Protein AF-A9UYQ8-F1 (afdb_monomer_lite)

Secondary structure (DSSP, 8-state):
-HHHHHHHHHHHHHHHHHHHHHHHHHHHHHHHHHHHHHHS-HHHHHHHHHHHHHHHHHHHHHHHHHHHHHHHHHHHHHH--SHHHHHHHHHHHHHHHHHHHHHHHHHHHHHHHHHHHHHHHHHHHHHHHS-HHHHHHHHHHHHHHHHHHHHHHHHSHHHHHHHH-HHHHHIIIIIHHHHHHHHHHS------TTGGG-TT-TTS-GGGGG--S--HHHHHHHHHHHHHHHHHHHHHHHHHHHH-SHHHHHHGGGSTTHHHHHHHHHHHHH-TTTTHHHHHHHHHHHHHHHHHHHHHHHHHHHHHHHHHHHHHHHHHHHHHS-HHHHHHHHHHHHTHHHHHHHHHHHTS-HHHHHHHHHIIIIIHHHHHHHHHHHS--S-S--S--TT------HHHHHHHHHHHHHHHHHHHHHHHHHHHHHHHTTSTTHHHHHHHHHHHHH-TTTTHHHHHHHHHHH-HHHHHHHTTS-HHHHHHHHHHHH----S--------------------------------------------PPP--PPPPPPP-------PPPP-----

InterPro domains:
  IPR004345 TB2/DP1/HVA22 [PF03134] (402-456)
  IPR004345 TB2/DP1/HVA22 [PTHR12300] (354-458)

Structure (mmCIF, N/CA/C/O backbone):
data_AF-A9UYQ8-F1
#
_entry.id   AF-A9UYQ8-F1
#
loop_
_atom_site.group_PDB
_atom_site.id
_atom_site.type_symbol
_atom_site.label_atom_id
_atom_site.label_alt_id
_atom_site.label_comp_id
_atom_site.label_asym_id
_atom_site.label_entity_id
_atom_site.label_seq_id
_atom_site.pdbx_PDB_ins_code
_atom_site.Cartn_x
_atom_site.Cartn_y
_atom_site.Cartn_z
_atom_site.occupancy
_atom_site.B_iso_or_equiv
_atom_site.auth_seq_id
_atom_site.auth_comp_id
_atom_site.auth_asym_id
_atom_site.auth_atom_id
_atom_site.pdbx_PDB_model_num
ATOM 1 N N . MET A 1 1 ? 31.027 -16.115 -27.162 1.00 44.25 1 MET A N 1
ATOM 2 C CA . MET A 1 1 ? 32.261 -15.295 -27.186 1.00 44.25 1 MET A CA 1
ATOM 3 C C . MET A 1 1 ? 31.998 -13.870 -27.656 1.00 44.25 1 MET A C 1
ATOM 5 O O . MET A 1 1 ? 32.301 -12.955 -26.910 1.00 44.25 1 MET A O 1
ATOM 9 N N . GLU A 1 2 ? 31.367 -13.642 -28.809 1.00 55.34 2 GLU A N 1
ATOM 10 C CA . GLU A 1 2 ? 31.093 -12.273 -29.293 1.00 55.34 2 GLU A CA 1
ATOM 11 C C . GLU A 1 2 ? 30.120 -11.478 -28.403 1.00 55.34 2 GLU A C 1
ATOM 13 O O . GLU A 1 2 ? 30.411 -10.345 -28.030 1.00 55.34 2 GLU A O 1
ATOM 18 N N . GLN A 1 3 ? 29.046 -12.113 -27.923 1.00 50.72 3 GLN A N 1
ATOM 19 C CA . GLN A 1 3 ? 28.143 -11.518 -26.922 1.00 50.72 3 GLN A CA 1
ATOM 20 C C . GLN A 1 3 ? 28.840 -11.207 -25.581 1.00 50.72 3 GLN A C 1
ATOM 22 O O . GLN A 1 3 ? 28.468 -10.260 -24.896 1.00 50.72 3 GLN A O 1
ATOM 27 N N . LEU A 1 4 ? 29.880 -11.965 -25.217 1.00 42.38 4 LEU A N 1
ATOM 28 C CA . LEU A 1 4 ? 30.684 -11.725 -24.010 1.00 42.38 4 LEU A CA 1
ATOM 29 C C . LEU A 1 4 ? 31.655 -10.564 -24.198 1.00 42.38 4 LEU A C 1
ATOM 31 O O . LEU A 1 4 ? 31.845 -9.782 -23.275 1.00 42.38 4 LEU A O 1
ATOM 35 N N . ASN A 1 5 ? 32.226 -10.423 -25.393 1.00 57.97 5 ASN A N 1
ATOM 36 C CA . ASN A 1 5 ? 33.085 -9.294 -25.726 1.00 57.97 5 ASN A CA 1
ATOM 37 C C . ASN A 1 5 ? 32.273 -7.988 -25.777 1.00 57.97 5 ASN A C 1
ATOM 39 O O . ASN A 1 5 ? 32.713 -6.962 -25.267 1.00 57.97 5 ASN A O 1
ATOM 43 N N . GLN A 1 6 ? 31.036 -8.046 -26.285 1.00 60.56 6 GLN A N 1
ATOM 44 C CA . GLN A 1 6 ? 30.080 -6.937 -26.192 1.00 60.56 6 GLN A CA 1
ATOM 45 C C . GLN A 1 6 ? 29.749 -6.593 -24.733 1.00 60.56 6 GLN A C 1
ATOM 47 O O . GLN A 1 6 ? 29.745 -5.420 -24.369 1.00 60.56 6 GLN A O 1
ATOM 52 N N . LEU A 1 7 ? 29.550 -7.599 -23.877 1.00 47.47 7 LEU A N 1
ATOM 53 C CA . LEU A 1 7 ? 29.377 -7.409 -22.434 1.00 47.47 7 LEU A CA 1
ATOM 54 C C . LEU A 1 7 ? 30.604 -6.750 -21.789 1.00 47.47 7 LEU A C 1
ATOM 56 O O . LEU A 1 7 ? 30.439 -5.820 -21.006 1.00 47.47 7 LEU A O 1
ATOM 60 N N . TRP A 1 8 ? 31.821 -7.165 -22.149 1.00 49.00 8 TRP A N 1
ATOM 61 C CA . TRP A 1 8 ? 33.073 -6.622 -21.610 1.00 49.00 8 TRP A CA 1
ATOM 62 C C . TRP A 1 8 ? 33.291 -5.151 -22.002 1.00 49.00 8 TRP A C 1
ATOM 64 O O . TRP A 1 8 ? 33.562 -4.316 -21.142 1.00 49.00 8 TRP A O 1
ATOM 74 N N . VAL A 1 9 ? 33.031 -4.795 -23.265 1.00 67.88 9 VAL A N 1
ATOM 75 C CA . VAL A 1 9 ? 33.049 -3.399 -23.747 1.00 67.88 9 VAL A CA 1
ATOM 76 C C . VAL A 1 9 ? 31.995 -2.545 -23.035 1.00 67.88 9 VAL A C 1
ATOM 78 O O . VAL A 1 9 ? 32.286 -1.424 -22.618 1.00 67.88 9 VAL A O 1
ATOM 81 N N . LEU A 1 10 ? 30.792 -3.084 -22.812 1.00 52.12 10 LEU A N 1
ATOM 82 C CA . LEU A 1 10 ? 29.765 -2.422 -22.001 1.00 52.12 10 LEU A CA 1
ATOM 83 C C . LEU A 1 10 ? 30.206 -2.250 -20.534 1.00 52.12 10 LEU A C 1
ATOM 85 O O . LEU A 1 10 ? 29.740 -1.334 -19.857 1.00 52.12 10 LEU A O 1
ATOM 89 N N . THR A 1 11 ? 31.127 -3.089 -20.044 1.00 45.41 11 THR A N 1
ATOM 90 C CA . THR A 1 11 ? 31.639 -3.051 -18.664 1.00 45.41 11 THR A CA 1
ATOM 91 C C . THR A 1 11 ? 32.625 -1.902 -18.456 1.00 45.41 11 THR A C 1
ATOM 93 O O . THR A 1 11 ? 32.492 -1.150 -17.489 1.00 45.41 11 THR A O 1
ATOM 96 N N . ASP A 1 12 ? 33.577 -1.728 -19.373 1.00 54.75 12 ASP A N 1
ATOM 97 C CA . ASP A 1 12 ? 34.536 -0.617 -19.326 1.00 54.75 12 ASP A CA 1
ATOM 98 C C . ASP A 1 12 ? 33.847 0.729 -19.575 1.00 54.75 12 ASP A C 1
ATOM 100 O O . ASP A 1 12 ? 34.149 1.723 -18.907 1.00 54.75 12 ASP A O 1
ATOM 104 N N . GLN A 1 13 ? 32.837 0.745 -20.452 1.00 58.12 13 GLN A N 1
ATOM 105 C CA . GLN A 1 13 ? 31.972 1.910 -20.640 1.00 58.12 13 GLN A CA 1
ATOM 106 C C . GLN A 1 13 ? 31.215 2.254 -19.353 1.00 58.12 13 GLN A C 1
ATOM 108 O O . GLN A 1 13 ? 31.251 3.404 -18.925 1.00 58.12 13 GLN A O 1
ATOM 113 N N . ALA A 1 14 ? 30.622 1.274 -18.661 1.00 44.47 14 ALA A N 1
ATOM 114 C CA . ALA A 1 14 ? 29.947 1.508 -17.384 1.00 44.47 14 ALA A CA 1
ATOM 115 C C . ALA A 1 14 ? 30.891 2.067 -16.297 1.00 44.47 14 ALA A C 1
ATOM 117 O O . ALA A 1 14 ? 30.493 2.941 -15.523 1.00 44.47 14 ALA A O 1
ATOM 118 N N . HIS A 1 15 ? 32.151 1.616 -16.249 1.00 48.19 15 HIS A N 1
ATOM 119 C CA . HIS A 1 15 ? 33.131 2.107 -15.276 1.00 48.19 15 HIS A CA 1
ATOM 120 C C . HIS A 1 15 ? 33.557 3.555 -15.571 1.00 48.19 15 HIS A C 1
ATOM 122 O O . HIS A 1 15 ? 33.534 4.395 -14.667 1.00 48.19 15 HIS A O 1
ATOM 128 N N . ALA A 1 16 ? 33.858 3.877 -16.834 1.00 57.84 16 ALA A N 1
ATOM 129 C CA . ALA A 1 16 ? 34.134 5.246 -17.276 1.00 57.84 16 ALA A CA 1
ATOM 130 C C . ALA A 1 16 ? 32.929 6.179 -17.044 1.00 57.84 16 ALA A C 1
ATOM 132 O O . ALA A 1 16 ? 33.085 7.332 -16.641 1.00 57.84 16 ALA A O 1
ATOM 133 N N . TRP A 1 17 ? 31.711 5.667 -17.213 1.00 52.56 17 TRP A N 1
ATOM 134 C CA . TRP A 1 17 ? 30.478 6.427 -17.018 1.00 52.56 17 TRP A CA 1
ATOM 135 C C . TRP A 1 17 ? 30.121 6.653 -15.555 1.00 52.56 17 TRP A C 1
ATOM 137 O O . TRP A 1 17 ? 29.596 7.710 -15.217 1.00 52.56 17 TRP A O 1
ATOM 147 N N . SER A 1 18 ? 30.453 5.721 -14.661 1.00 46.03 18 SER A N 1
ATOM 148 C CA . SER A 1 18 ? 30.311 5.950 -13.220 1.00 46.03 18 SER A CA 1
ATOM 149 C C . SER A 1 18 ? 31.169 7.134 -12.750 1.00 46.03 18 SER A C 1
ATOM 151 O O . SER A 1 18 ? 30.720 7.936 -11.931 1.00 46.03 18 SER A O 1
ATOM 153 N N . ALA A 1 19 ? 32.363 7.302 -13.333 1.00 55.31 19 ALA A N 1
ATOM 154 C CA . ALA A 1 19 ? 33.217 8.457 -13.087 1.00 55.31 19 ALA A CA 1
ATOM 155 C C . ALA A 1 19 ? 32.603 9.746 -13.663 1.00 55.31 19 ALA A C 1
ATOM 157 O O . ALA A 1 19 ? 32.583 10.767 -12.980 1.00 55.31 19 ALA A O 1
ATOM 158 N N . GLN A 1 20 ? 32.013 9.691 -14.863 1.00 56.09 20 GLN A N 1
ATOM 159 C CA . GLN A 1 20 ? 31.314 10.837 -15.462 1.00 56.09 20 GLN A CA 1
ATOM 160 C C . GLN A 1 20 ? 30.048 11.240 -14.694 1.00 56.09 20 GLN A C 1
ATOM 162 O O . GLN A 1 20 ? 29.789 12.429 -14.546 1.00 56.09 20 GLN A O 1
ATOM 167 N N . MET A 1 21 ? 29.285 10.290 -14.141 1.00 45.81 21 MET A N 1
ATOM 168 C CA . MET A 1 21 ? 28.140 10.602 -13.280 1.00 45.81 21 MET A CA 1
ATOM 169 C C . MET A 1 21 ? 28.569 11.355 -12.025 1.00 45.81 21 MET A C 1
ATOM 171 O O . MET A 1 21 ? 27.870 12.276 -11.620 1.00 45.81 21 MET A O 1
ATOM 175 N N . VAL A 1 22 ? 29.707 11.006 -11.418 1.00 51.50 22 VAL A N 1
ATOM 176 C CA . VAL A 1 22 ? 30.234 11.743 -10.260 1.00 51.50 22 VAL A CA 1
ATOM 177 C C . VAL A 1 22 ? 30.564 13.188 -10.644 1.00 51.50 22 VAL A C 1
ATOM 179 O O . VAL A 1 22 ? 30.208 14.098 -9.901 1.00 51.50 22 VAL A O 1
ATOM 182 N N . VAL A 1 23 ? 31.156 13.406 -11.822 1.00 62.22 23 VAL A N 1
ATOM 183 C CA . VAL A 1 23 ? 31.466 14.751 -12.336 1.00 62.22 23 VAL A CA 1
ATOM 184 C C . VAL A 1 23 ? 30.191 15.540 -12.659 1.00 62.22 23 VAL A C 1
ATOM 186 O O . VAL A 1 23 ? 30.027 16.647 -12.162 1.00 62.22 23 VAL A O 1
ATOM 189 N N . ALA A 1 24 ? 29.231 14.961 -13.385 1.00 52.81 24 ALA A N 1
ATOM 190 C CA . ALA A 1 24 ? 27.973 15.632 -13.732 1.00 52.81 24 ALA A CA 1
ATOM 191 C C . ALA A 1 24 ? 27.099 15.935 -12.499 1.00 52.81 24 ALA A C 1
ATOM 193 O O . ALA A 1 24 ? 26.465 16.986 -12.417 1.00 52.81 24 ALA A O 1
ATOM 194 N N . SER A 1 25 ? 27.098 15.041 -11.504 1.00 49.66 25 SER A N 1
ATOM 195 C CA . SER A 1 25 ? 26.447 15.286 -10.208 1.00 49.66 25 SER A CA 1
ATOM 196 C C . SER A 1 25 ? 27.116 16.442 -9.466 1.00 49.66 25 SER A C 1
ATOM 198 O O . SER A 1 25 ? 26.435 17.226 -8.812 1.00 49.66 25 SER A O 1
ATOM 200 N N . HIS A 1 26 ? 28.442 16.552 -9.574 1.00 60.31 26 HIS A N 1
ATOM 201 C CA . HIS A 1 26 ? 29.217 17.632 -8.977 1.00 60.31 26 HIS A CA 1
ATOM 202 C C . HIS A 1 26 ? 28.981 18.979 -9.682 1.00 60.31 26 HIS A C 1
ATOM 204 O O . HIS A 1 26 ? 28.865 19.999 -9.010 1.00 60.31 26 HIS A O 1
ATOM 210 N N . GLU A 1 27 ? 28.822 18.998 -11.005 1.00 60.41 27 GLU A N 1
ATOM 211 C CA . GLU A 1 27 ? 28.515 20.215 -11.774 1.00 60.41 27 GLU A CA 1
ATOM 212 C C . GLU A 1 27 ? 27.077 20.706 -11.558 1.00 60.41 27 GLU A C 1
ATOM 214 O O . GLU A 1 27 ? 26.856 21.886 -11.280 1.00 60.41 27 GLU A O 1
ATOM 219 N N . ALA A 1 28 ? 26.092 19.803 -11.604 1.00 51.59 28 ALA A N 1
ATOM 220 C CA . ALA A 1 28 ? 24.707 20.135 -11.266 1.00 51.59 28 ALA A CA 1
ATOM 221 C C . ALA A 1 28 ? 24.585 20.634 -9.816 1.00 51.59 28 ALA A C 1
ATOM 223 O O . ALA A 1 28 ? 23.783 21.527 -9.526 1.00 51.59 28 ALA A O 1
ATOM 224 N N . TRP A 1 29 ? 25.423 20.093 -8.925 1.00 61.81 29 TRP A N 1
ATOM 225 C CA . TRP A 1 29 ? 25.589 20.571 -7.559 1.00 61.81 29 TRP A CA 1
ATOM 226 C C . TRP A 1 29 ? 26.146 21.997 -7.502 1.00 61.81 29 TRP A C 1
ATOM 228 O O . TRP A 1 29 ? 25.541 22.826 -6.840 1.00 61.81 29 TRP A O 1
ATOM 238 N N . LEU A 1 30 ? 27.232 22.322 -8.212 1.00 63.09 30 LEU A N 1
ATOM 239 C CA . LEU A 1 30 ? 27.799 23.681 -8.219 1.00 63.09 30 LEU A CA 1
ATOM 240 C C . LEU A 1 30 ? 26.767 24.733 -8.659 1.00 63.09 30 LEU A C 1
ATOM 242 O O . LEU A 1 30 ? 26.707 25.825 -8.097 1.00 63.09 30 LEU A O 1
ATOM 246 N N . TRP A 1 31 ? 25.901 24.378 -9.611 1.00 67.38 31 TRP A N 1
ATOM 247 C CA . TRP A 1 31 ? 24.801 25.240 -10.043 1.00 67.38 31 TRP A CA 1
ATOM 248 C C . TRP A 1 31 ? 23.716 25.416 -8.967 1.00 67.38 31 TRP A C 1
ATOM 250 O O . TRP A 1 31 ? 23.224 26.523 -8.747 1.00 67.38 31 TRP A O 1
ATOM 260 N N . THR A 1 32 ? 23.358 24.343 -8.255 1.00 60.12 32 THR A N 1
ATOM 261 C CA . THR A 1 32 ? 22.389 24.421 -7.148 1.00 60.12 32 THR A CA 1
ATOM 262 C C . THR A 1 32 ? 22.975 25.080 -5.899 1.00 60.12 32 THR A C 1
ATOM 264 O O . THR A 1 32 ? 22.243 25.752 -5.181 1.00 60.12 32 THR A O 1
ATOM 267 N N . GLU A 1 33 ? 24.277 24.942 -5.652 1.00 58.94 33 GLU A N 1
ATOM 268 C CA . GLU A 1 33 ? 25.013 25.572 -4.555 1.00 58.94 33 GLU A CA 1
ATOM 269 C C . GLU A 1 33 ? 25.017 27.098 -4.696 1.00 58.94 33 GLU A C 1
ATOM 271 O O . GLU A 1 33 ? 24.700 27.781 -3.728 1.00 58.94 33 GLU A O 1
ATOM 276 N N . ASP A 1 34 ? 25.255 27.637 -5.895 1.00 69.94 34 ASP A N 1
ATOM 277 C CA . ASP A 1 34 ? 25.189 29.083 -6.163 1.00 69.94 34 ASP A CA 1
ATOM 278 C C . ASP A 1 34 ? 23.768 29.648 -5.954 1.00 69.94 34 ASP A C 1
ATOM 280 O O . ASP A 1 34 ? 23.586 30.707 -5.353 1.00 69.94 34 ASP A O 1
ATOM 284 N N . GLN A 1 35 ? 22.727 28.910 -6.355 1.00 65.50 35 GLN A N 1
ATOM 285 C CA . GLN A 1 35 ? 21.335 29.304 -6.088 1.00 65.50 35 GLN A CA 1
ATOM 286 C C . GLN A 1 35 ? 20.972 29.198 -4.599 1.00 65.50 35 GLN A C 1
ATOM 288 O O . GLN A 1 35 ? 20.269 30.053 -4.060 1.00 65.50 35 GLN A O 1
ATOM 293 N N . MET A 1 36 ? 21.468 28.170 -3.911 1.00 56.38 36 MET A N 1
ATOM 294 C CA . MET A 1 36 ? 21.211 27.959 -2.489 1.00 56.38 36 MET A CA 1
ATOM 295 C C . MET A 1 36 ? 21.955 28.962 -1.606 1.00 56.38 36 MET A C 1
ATOM 297 O O . MET A 1 36 ? 21.345 29.506 -0.692 1.00 56.38 36 MET A O 1
ATOM 301 N N . GLN A 1 37 ? 23.219 29.279 -1.892 1.00 66.50 37 GLN A N 1
ATOM 302 C CA . GLN A 1 37 ? 24.006 30.254 -1.127 1.00 66.50 37 GLN A CA 1
ATOM 303 C C . GLN A 1 37 ? 23.417 31.671 -1.182 1.00 66.50 37 GLN A C 1
ATOM 305 O O . GLN A 1 37 ? 23.571 32.437 -0.233 1.00 66.50 37 GLN A O 1
ATOM 310 N N . ARG A 1 38 ? 22.699 32.022 -2.256 1.00 74.69 38 ARG A N 1
ATOM 311 C CA . ARG A 1 38 ? 22.025 33.326 -2.382 1.00 74.69 38 ARG A CA 1
ATOM 312 C C . ARG A 1 38 ? 20.750 33.446 -1.548 1.00 74.69 38 ARG A C 1
ATOM 314 O O . ARG A 1 38 ? 20.334 34.562 -1.241 1.00 74.69 38 ARG A O 1
ATOM 321 N N . HIS A 1 39 ? 20.110 32.328 -1.210 1.00 68.62 39 HIS A N 1
ATOM 322 C CA . HIS A 1 39 ? 18.753 32.325 -0.651 1.00 68.62 39 HIS A CA 1
ATOM 323 C C . HIS A 1 39 ? 18.613 31.592 0.687 1.00 68.62 39 HIS A C 1
ATOM 325 O O . HIS A 1 39 ? 17.602 31.772 1.368 1.00 68.62 39 HIS A O 1
ATOM 331 N N . LEU A 1 40 ? 19.602 30.792 1.087 1.00 64.06 40 LEU A N 1
ATOM 332 C CA . LEU A 1 40 ? 19.592 30.027 2.330 1.00 64.06 40 LEU A CA 1
ATOM 333 C C . LEU A 1 40 ? 20.678 30.527 3.292 1.00 64.06 40 LEU A C 1
ATOM 335 O O . LEU A 1 40 ? 21.748 30.950 2.855 1.00 64.06 40 LEU A O 1
ATOM 339 N N . PRO A 1 41 ? 20.438 30.449 4.613 1.00 76.31 41 PRO A N 1
ATOM 340 C CA . PRO A 1 41 ? 21.477 30.693 5.604 1.00 76.31 41 PRO A CA 1
ATOM 341 C C . PRO A 1 41 ? 22.697 29.787 5.348 1.00 76.31 41 PRO A C 1
ATOM 343 O O . PRO A 1 41 ? 22.505 28.603 5.050 1.00 76.31 41 PRO A O 1
ATOM 346 N N . PRO A 1 42 ? 23.935 30.289 5.504 1.00 72.69 42 PRO A N 1
ATOM 347 C CA . PRO A 1 42 ? 25.156 29.547 5.170 1.00 72.69 42 PRO A CA 1
ATOM 348 C C . PRO A 1 42 ? 25.278 28.219 5.933 1.00 72.69 42 PRO A C 1
ATOM 350 O O . PRO A 1 42 ? 25.692 27.215 5.359 1.00 72.69 42 PRO A O 1
ATOM 353 N N . GLU A 1 43 ? 24.816 28.176 7.187 1.00 71.44 43 GLU A N 1
ATOM 354 C CA . GLU A 1 43 ? 24.764 26.949 7.995 1.00 71.44 43 GLU A CA 1
ATOM 355 C C . GLU A 1 43 ? 23.880 25.863 7.356 1.00 71.44 43 GLU A C 1
ATOM 357 O O . GLU A 1 43 ? 24.219 24.684 7.378 1.00 71.44 43 GLU A O 1
ATOM 362 N N . PHE A 1 44 ? 22.762 26.247 6.731 1.00 60.44 44 PHE A N 1
ATOM 363 C CA . PHE A 1 44 ? 21.846 25.305 6.085 1.00 60.44 44 PHE A CA 1
ATOM 364 C C . PHE A 1 44 ? 22.366 24.845 4.719 1.00 60.44 44 PHE A C 1
ATOM 366 O O . PHE A 1 44 ? 22.183 23.686 4.349 1.00 60.44 44 PHE A O 1
ATOM 373 N N . ALA A 1 45 ? 23.050 25.723 3.980 1.00 68.31 45 ALA A N 1
ATOM 374 C CA . ALA A 1 45 ? 23.674 25.369 2.708 1.00 68.31 45 ALA A CA 1
ATOM 375 C C . ALA A 1 45 ? 24.747 24.276 2.887 1.00 68.31 45 ALA A C 1
ATOM 377 O O . ALA A 1 45 ? 24.758 23.305 2.128 1.00 68.31 45 ALA A O 1
ATOM 378 N N . GLU A 1 46 ? 25.588 24.370 3.925 1.00 70.44 46 GLU A N 1
ATOM 379 C CA . GLU A 1 46 ? 26.561 23.314 4.248 1.00 70.44 46 GLU A CA 1
ATOM 380 C C . GLU A 1 46 ? 25.896 21.997 4.674 1.00 70.44 46 GLU A C 1
ATOM 382 O O . GLU A 1 46 ? 26.364 20.910 4.324 1.00 70.44 46 GLU A O 1
ATOM 387 N N . GLU A 1 47 ? 24.777 22.058 5.395 1.00 60.03 47 GLU A N 1
ATOM 388 C CA . GLU A 1 47 ? 24.055 20.854 5.809 1.00 60.03 47 GLU A CA 1
ATOM 389 C C . GLU A 1 47 ? 23.373 20.145 4.635 1.00 60.03 47 GLU A C 1
ATOM 391 O O . GLU A 1 47 ? 23.460 18.917 4.517 1.00 60.03 47 GLU A O 1
ATOM 396 N N . VAL A 1 48 ? 22.741 20.904 3.737 1.00 58.22 48 VAL A N 1
ATOM 397 C CA . VAL A 1 48 ? 22.161 20.377 2.495 1.00 58.22 48 VAL A CA 1
ATOM 398 C C . VAL A 1 48 ? 23.257 19.786 1.607 1.00 58.22 48 VAL A C 1
ATOM 400 O O . VAL A 1 48 ? 23.081 18.693 1.066 1.00 58.22 48 VAL A O 1
ATOM 403 N N . ARG A 1 49 ? 24.428 20.431 1.543 1.00 67.31 49 ARG A N 1
ATOM 404 C CA . ARG A 1 49 ? 25.620 19.909 0.861 1.00 67.31 49 ARG A CA 1
ATOM 405 C C . ARG A 1 49 ? 26.062 18.562 1.422 1.00 67.31 49 ARG A C 1
ATOM 407 O O . ARG A 1 49 ? 26.233 17.607 0.665 1.00 67.31 49 ARG A O 1
ATOM 414 N N . ALA A 1 50 ? 26.207 18.449 2.741 1.00 64.31 50 ALA A N 1
ATOM 415 C CA . ALA A 1 50 ? 26.603 17.198 3.387 1.00 64.31 50 ALA A CA 1
ATOM 416 C C . ALA A 1 50 ? 25.576 16.072 3.152 1.00 64.31 50 ALA A C 1
ATOM 418 O O . ALA A 1 50 ? 25.949 14.917 2.934 1.00 64.31 50 ALA A O 1
ATOM 419 N N . ALA A 1 51 ? 24.284 16.405 3.161 1.00 52.16 51 ALA A N 1
ATOM 420 C CA . ALA A 1 51 ? 23.200 15.463 2.905 1.00 52.16 51 ALA A CA 1
ATOM 421 C C . ALA A 1 51 ? 23.188 14.956 1.456 1.00 52.16 51 ALA A C 1
ATOM 423 O O . ALA A 1 51 ? 23.049 13.753 1.218 1.00 52.16 51 ALA A O 1
ATOM 424 N N . LEU A 1 52 ? 23.360 15.855 0.488 1.00 56.72 52 LEU A N 1
ATOM 425 C CA . LEU A 1 52 ? 23.359 15.519 -0.933 1.00 56.72 52 LEU A CA 1
ATOM 426 C C . LEU A 1 52 ? 24.599 14.726 -1.332 1.00 56.72 52 LEU A C 1
ATOM 428 O O . LEU A 1 52 ? 24.456 13.714 -2.013 1.00 56.72 52 LEU A O 1
ATOM 432 N N . LEU A 1 53 ? 25.782 15.094 -0.831 1.00 64.75 53 LEU A N 1
ATOM 433 C CA . LEU A 1 53 ? 27.004 14.306 -1.022 1.00 64.75 53 LEU A CA 1
ATOM 434 C C . LEU A 1 53 ? 26.852 12.895 -0.442 1.00 64.75 53 LEU A C 1
ATOM 436 O O . LEU A 1 53 ? 27.159 11.915 -1.115 1.00 64.75 53 LEU A O 1
ATOM 440 N N . SER A 1 54 ? 26.283 12.773 0.762 1.00 55.41 54 SER A N 1
ATOM 441 C CA . SER A 1 54 ? 26.010 11.468 1.374 1.00 55.41 54 SER A CA 1
ATOM 442 C C . SER A 1 54 ? 24.998 10.643 0.568 1.00 55.41 54 SER A C 1
ATOM 444 O O . SER A 1 54 ? 25.166 9.432 0.418 1.00 55.41 54 SER A O 1
ATOM 446 N N . THR A 1 55 ? 23.968 11.284 0.012 1.00 50.12 55 THR A N 1
ATOM 447 C CA . THR A 1 55 ? 22.953 10.622 -0.821 1.00 50.12 55 THR A CA 1
ATOM 448 C C . THR A 1 55 ? 23.546 10.166 -2.156 1.00 50.12 55 THR A C 1
ATOM 450 O O . THR A 1 55 ? 23.314 9.030 -2.569 1.00 50.12 55 THR A O 1
ATOM 453 N N . ALA A 1 56 ? 24.365 11.004 -2.794 1.00 57.19 56 ALA A N 1
ATOM 454 C CA . ALA A 1 56 ? 25.082 10.677 -4.022 1.00 57.19 56 ALA A CA 1
ATOM 455 C C . ALA A 1 56 ? 26.065 9.514 -3.811 1.00 57.19 56 ALA A C 1
ATOM 457 O O . ALA A 1 56 ? 26.089 8.577 -4.608 1.00 57.19 56 ALA A O 1
ATOM 458 N N . GLU A 1 57 ? 26.814 9.505 -2.704 1.00 59.69 57 GLU A N 1
ATOM 459 C CA . GLU A 1 57 ? 27.662 8.369 -2.325 1.00 59.69 57 GLU A CA 1
ATOM 460 C C . GLU A 1 57 ? 26.848 7.090 -2.097 1.00 59.69 57 GLU A C 1
ATOM 462 O O . GLU A 1 57 ? 27.255 6.014 -2.536 1.00 59.69 57 GLU A O 1
ATOM 467 N N . CYS A 1 58 ? 25.678 7.186 -1.460 1.00 49.34 58 CYS A N 1
ATOM 468 C CA . CYS A 1 58 ? 24.800 6.036 -1.246 1.00 49.34 58 CYS A CA 1
ATOM 469 C C . CYS A 1 58 ? 24.237 5.478 -2.560 1.00 49.34 58 CYS A C 1
ATOM 471 O O . CYS A 1 58 ? 24.219 4.260 -2.738 1.00 49.34 58 CYS A O 1
ATOM 473 N N . LEU A 1 59 ? 23.820 6.341 -3.490 1.00 52.00 59 LEU A N 1
ATOM 474 C CA . LEU A 1 59 ? 23.382 5.937 -4.830 1.00 52.00 59 LEU A CA 1
ATOM 475 C C . LEU A 1 59 ? 24.527 5.299 -5.622 1.00 52.00 59 LEU A C 1
ATOM 477 O O . LEU A 1 59 ? 24.333 4.257 -6.248 1.00 52.00 59 LEU A O 1
ATOM 481 N N . ARG A 1 60 ? 25.741 5.858 -5.527 1.00 60.91 60 ARG A N 1
ATOM 482 C CA . ARG A 1 60 ? 26.948 5.275 -6.127 1.00 60.91 60 ARG A CA 1
ATOM 483 C C . ARG A 1 60 ? 27.214 3.872 -5.583 1.00 60.91 60 ARG A C 1
ATOM 485 O O . ARG A 1 60 ? 27.487 2.958 -6.352 1.00 60.91 60 ARG A O 1
ATOM 492 N N . LEU A 1 61 ? 27.104 3.683 -4.268 1.00 54.28 61 LEU A N 1
ATOM 493 C CA . LEU A 1 61 ? 27.274 2.377 -3.629 1.00 54.28 61 LEU A CA 1
ATOM 494 C C . LEU A 1 61 ? 26.184 1.380 -4.048 1.00 54.28 61 LEU A C 1
ATOM 496 O O . LEU A 1 61 ? 26.508 0.224 -4.306 1.00 54.28 61 LEU A O 1
ATOM 500 N N . TRP A 1 62 ? 24.926 1.810 -4.180 1.00 52.62 62 TRP A N 1
ATOM 501 C CA . TRP A 1 62 ? 23.842 0.970 -4.706 1.00 52.62 62 TRP A CA 1
ATOM 502 C C . TRP A 1 62 ? 24.105 0.511 -6.139 1.00 52.62 62 TRP A C 1
ATOM 504 O O . TRP A 1 62 ? 23.963 -0.676 -6.431 1.00 52.62 62 TRP A O 1
ATOM 514 N N . ALA A 1 63 ? 24.542 1.424 -7.008 1.00 54.47 63 ALA A N 1
ATOM 515 C CA . ALA A 1 63 ? 24.903 1.100 -8.382 1.00 54.47 63 ALA A CA 1
ATOM 516 C C . ALA A 1 63 ? 26.071 0.100 -8.436 1.00 54.47 63 ALA A C 1
ATOM 518 O O . ALA A 1 63 ? 26.001 -0.883 -9.168 1.00 54.47 63 ALA A O 1
ATOM 519 N N . ILE A 1 64 ? 27.104 0.289 -7.605 1.00 59.91 64 ILE A N 1
ATOM 520 C CA . ILE A 1 64 ? 28.251 -0.630 -7.511 1.00 59.91 64 ILE A CA 1
ATOM 521 C C . ILE A 1 64 ? 27.816 -2.018 -7.020 1.00 59.91 64 ILE A C 1
ATOM 523 O O . ILE A 1 64 ? 28.239 -3.025 -7.587 1.00 59.91 64 ILE A O 1
ATOM 527 N N . VAL A 1 65 ? 26.968 -2.094 -5.989 1.00 53.56 65 VAL A N 1
ATOM 528 C CA . VAL A 1 65 ? 26.486 -3.371 -5.435 1.00 53.56 65 VAL A CA 1
ATOM 529 C C . VAL A 1 65 ? 25.587 -4.096 -6.435 1.00 53.56 65 VAL A C 1
ATOM 531 O O . VAL A 1 65 ? 25.832 -5.265 -6.719 1.00 53.56 65 VAL A O 1
ATOM 534 N N . GLY A 1 66 ? 24.598 -3.417 -7.023 1.00 53.00 66 GLY A N 1
ATOM 535 C CA . GLY A 1 66 ? 23.722 -4.011 -8.038 1.00 53.00 66 GLY A CA 1
ATOM 536 C C . GLY A 1 66 ? 24.490 -4.471 -9.283 1.00 53.00 66 GLY A C 1
ATOM 537 O O . GLY A 1 66 ? 24.237 -5.551 -9.819 1.00 53.00 66 GLY A O 1
ATOM 538 N N . TRP A 1 67 ? 25.505 -3.714 -9.701 1.00 56.53 67 TRP A N 1
ATOM 539 C CA . TRP A 1 67 ? 26.381 -4.096 -10.808 1.00 56.53 67 TRP A CA 1
ATOM 540 C C . TRP A 1 67 ? 27.251 -5.316 -10.479 1.00 56.53 67 TRP A C 1
ATOM 542 O O . TRP A 1 67 ? 27.311 -6.268 -11.258 1.00 56.53 67 TRP A O 1
ATOM 552 N N . SER A 1 68 ? 27.865 -5.328 -9.292 1.00 54.12 68 SER A N 1
ATOM 553 C CA . SER A 1 68 ? 28.606 -6.473 -8.750 1.00 54.12 68 SER A CA 1
ATOM 554 C C . SER A 1 68 ? 27.746 -7.741 -8.728 1.00 54.12 68 SER A C 1
ATOM 556 O O . SER A 1 68 ? 28.193 -8.795 -9.180 1.00 54.12 68 SER A O 1
ATOM 558 N N . MET A 1 69 ? 26.483 -7.633 -8.304 1.00 52.81 69 MET A N 1
ATOM 559 C CA . MET A 1 69 ? 25.526 -8.744 -8.320 1.00 52.81 69 MET A CA 1
ATOM 560 C C . MET A 1 69 ? 25.313 -9.297 -9.721 1.00 52.81 69 MET A C 1
ATOM 562 O O . MET A 1 69 ? 25.459 -10.497 -9.942 1.00 52.81 69 MET A O 1
ATOM 566 N N . THR A 1 70 ? 25.014 -8.414 -10.669 1.00 56.09 70 THR A N 1
ATOM 567 C CA . THR A 1 70 ? 24.739 -8.795 -12.058 1.00 56.09 70 THR A CA 1
ATOM 568 C C . THR A 1 70 ? 25.956 -9.480 -12.687 1.00 56.09 70 THR A C 1
ATOM 570 O O . THR A 1 70 ? 25.822 -10.526 -13.320 1.00 56.09 70 THR A O 1
ATOM 573 N N . ARG A 1 71 ? 27.161 -8.951 -12.433 1.00 58.00 71 ARG A N 1
ATOM 574 C CA . ARG A 1 71 ? 28.429 -9.514 -12.920 1.00 58.00 71 ARG A CA 1
ATOM 575 C C . ARG A 1 71 ? 28.745 -10.876 -12.302 1.00 58.00 71 ARG A C 1
ATOM 577 O O . ARG A 1 71 ? 29.173 -11.775 -13.019 1.00 58.00 71 ARG A O 1
ATOM 584 N N . THR A 1 72 ? 28.528 -11.038 -10.998 1.00 56.84 72 THR A N 1
ATOM 585 C CA . THR A 1 72 ? 28.830 -12.288 -10.280 1.00 56.84 72 THR A CA 1
ATOM 586 C C . THR A 1 72 ? 27.869 -13.399 -10.705 1.00 56.84 72 THR A C 1
ATOM 588 O O . THR A 1 72 ? 28.307 -14.504 -11.005 1.00 56.84 72 THR A O 1
ATOM 591 N N . VAL A 1 73 ? 26.572 -13.094 -10.844 1.00 53.97 73 VAL A N 1
ATOM 592 C CA . VAL A 1 73 ? 25.567 -14.043 -11.355 1.00 53.97 73 VAL A CA 1
ATOM 593 C C . VAL A 1 73 ? 25.866 -14.446 -12.804 1.00 53.97 73 VAL A C 1
ATOM 595 O O . VAL A 1 73 ? 25.809 -15.631 -13.125 1.00 53.97 73 VAL A O 1
ATOM 598 N N . ALA A 1 74 ? 26.236 -13.494 -13.666 1.00 58.59 74 ALA A N 1
ATOM 599 C CA . ALA A 1 74 ? 26.574 -13.776 -15.063 1.00 58.59 74 ALA A CA 1
ATOM 600 C C . ALA A 1 74 ? 27.869 -14.601 -15.218 1.00 58.59 74 ALA A C 1
ATOM 602 O O . ALA A 1 74 ? 27.917 -15.513 -16.039 1.00 58.59 74 ALA A O 1
ATOM 603 N N . SER A 1 75 ? 28.901 -14.316 -14.416 1.00 59.97 75 SER A N 1
ATOM 604 C CA . SER A 1 75 ? 30.164 -15.075 -14.390 1.00 59.97 75 SER A CA 1
ATOM 605 C C . SER A 1 75 ? 29.958 -16.507 -13.884 1.00 59.97 75 SER A C 1
ATOM 607 O O . SER A 1 75 ? 30.453 -17.455 -14.488 1.00 59.97 75 SER A O 1
ATOM 609 N N . LEU A 1 76 ? 29.151 -16.686 -12.837 1.00 50.28 76 LEU A N 1
ATOM 610 C CA . LEU A 1 76 ? 28.865 -18.003 -12.267 1.00 50.28 76 LEU A CA 1
ATOM 611 C C . LEU A 1 76 ? 27.995 -18.879 -13.166 1.00 50.28 76 LEU A C 1
ATOM 613 O O . LEU A 1 76 ? 28.218 -20.086 -13.237 1.00 50.28 76 LEU A O 1
ATOM 617 N N . ALA A 1 77 ? 27.044 -18.277 -13.885 1.00 54.31 77 ALA A N 1
ATOM 618 C CA . ALA A 1 77 ? 26.266 -18.972 -14.908 1.00 54.31 77 ALA A CA 1
ATOM 619 C C . ALA A 1 77 ? 27.137 -19.453 -16.085 1.00 54.31 77 ALA A C 1
ATOM 621 O O . ALA A 1 77 ? 26.762 -20.397 -16.775 1.00 54.31 77 ALA A O 1
ATOM 622 N N . HIS A 1 78 ? 28.293 -18.817 -16.308 1.00 62.03 78 HIS A N 1
ATOM 623 C CA . HIS A 1 78 ? 29.206 -19.138 -17.401 1.00 62.03 78 HIS A CA 1
ATOM 624 C C . HIS A 1 78 ? 30.216 -20.245 -17.047 1.00 62.03 78 HIS A C 1
ATOM 626 O O . HIS A 1 78 ? 30.526 -21.081 -17.891 1.00 62.03 78 HIS A O 1
ATOM 632 N N . GLU A 1 79 ? 30.761 -20.260 -15.826 1.00 58.09 79 GLU A N 1
ATOM 633 C CA . GLU A 1 79 ? 31.907 -21.123 -15.479 1.00 58.09 79 GLU A CA 1
ATOM 634 C C . GLU A 1 79 ? 31.532 -22.515 -14.945 1.00 58.09 79 GLU A C 1
ATOM 636 O O . GLU A 1 79 ? 32.336 -23.446 -15.025 1.00 58.09 79 GLU A O 1
ATOM 641 N N . HIS A 1 80 ? 30.309 -22.704 -14.440 1.00 54.31 80 HIS A N 1
ATOM 642 C CA . HIS A 1 80 ? 29.901 -23.965 -13.816 1.00 54.31 80 HIS A CA 1
ATOM 643 C C . HIS A 1 80 ? 28.531 -24.450 -14.320 1.00 54.31 80 HIS A C 1
ATOM 645 O O . HIS A 1 80 ? 27.518 -24.218 -13.660 1.00 54.31 80 HIS A O 1
ATOM 651 N N . PRO A 1 81 ? 28.471 -25.195 -15.444 1.00 58.31 81 PRO A N 1
ATOM 652 C CA . PRO A 1 81 ? 27.225 -25.798 -15.934 1.00 58.31 81 PRO A CA 1
ATOM 653 C C . PRO A 1 81 ? 26.681 -26.916 -15.019 1.00 58.31 81 PRO A C 1
ATOM 655 O O . PRO A 1 81 ? 25.547 -27.359 -15.193 1.00 58.31 81 PRO A O 1
ATOM 658 N N . PHE A 1 82 ? 27.459 -27.374 -14.029 1.00 59.62 82 PHE A N 1
ATOM 659 C CA . PHE A 1 82 ? 27.015 -28.342 -13.026 1.00 59.62 82 PHE A CA 1
ATOM 660 C C . PHE A 1 82 ? 26.463 -27.647 -11.771 1.00 59.62 82 PHE A C 1
ATOM 662 O O . PHE A 1 82 ? 27.148 -26.879 -11.093 1.00 59.62 82 PHE A O 1
ATOM 669 N N . TRP A 1 83 ? 25.215 -27.993 -11.447 1.00 54.81 83 TRP A N 1
ATOM 670 C CA . TRP A 1 83 ? 24.326 -27.372 -10.458 1.00 54.81 83 TRP A CA 1
ATOM 671 C C . TRP A 1 83 ? 24.939 -27.065 -9.081 1.00 54.81 83 TRP A C 1
ATOM 673 O O . TRP A 1 83 ? 24.548 -26.086 -8.456 1.00 54.81 83 TRP A O 1
ATOM 683 N N . PHE A 1 84 ? 25.909 -27.840 -8.589 1.00 47.72 84 PHE A N 1
ATOM 684 C CA . PHE A 1 84 ? 26.425 -27.674 -7.223 1.00 47.72 84 PHE A CA 1
ATOM 685 C C . PHE A 1 84 ? 27.302 -26.421 -7.035 1.00 47.72 84 PHE A C 1
ATOM 687 O O . PHE A 1 84 ? 27.174 -25.728 -6.026 1.00 47.72 84 PHE A O 1
ATOM 694 N N . GLY A 1 85 ? 28.152 -26.094 -8.018 1.00 51.50 85 GLY A N 1
ATOM 695 C CA . GLY A 1 85 ? 28.988 -24.885 -7.989 1.00 51.50 85 GLY A CA 1
ATOM 696 C C . GLY A 1 85 ? 28.157 -23.617 -8.185 1.00 51.50 85 GLY A C 1
ATOM 697 O O . GLY A 1 85 ? 28.317 -22.649 -7.442 1.00 51.50 85 GLY A O 1
ATOM 698 N N . GLY A 1 86 ? 27.191 -23.669 -9.109 1.00 55.25 86 GLY A N 1
ATOM 699 C CA . GLY A 1 86 ? 26.221 -22.595 -9.326 1.00 55.25 86 GLY A CA 1
ATOM 700 C C . GLY A 1 86 ? 25.348 -22.330 -8.097 1.00 55.25 86 GLY A C 1
ATOM 701 O O . GLY A 1 86 ? 25.163 -21.175 -7.726 1.00 55.25 86 GLY A O 1
ATOM 702 N N . VAL A 1 87 ? 24.875 -23.374 -7.405 1.00 58.16 87 VAL A N 1
ATOM 703 C CA . VAL A 1 87 ? 24.070 -23.229 -6.179 1.00 58.16 87 VAL A CA 1
ATOM 704 C C . VAL A 1 87 ? 24.900 -22.676 -5.022 1.00 58.16 87 VAL A C 1
ATOM 706 O O . VAL A 1 87 ? 24.459 -21.731 -4.373 1.00 58.16 87 VAL A O 1
ATOM 709 N N . LEU A 1 88 ? 26.107 -23.195 -4.764 1.00 57.75 88 LEU A N 1
ATOM 710 C CA . LEU A 1 88 ? 26.951 -22.687 -3.676 1.00 57.75 88 LEU A CA 1
ATOM 711 C C . LEU A 1 88 ? 27.341 -21.226 -3.910 1.00 57.75 88 LEU A C 1
ATOM 713 O O . LEU A 1 88 ? 27.265 -20.405 -2.998 1.00 57.75 88 LEU A O 1
ATOM 717 N N . ALA A 1 89 ? 27.709 -20.881 -5.138 1.00 51.38 89 ALA A N 1
ATOM 718 C CA . ALA A 1 89 ? 28.083 -19.523 -5.467 1.00 51.38 89 ALA A CA 1
ATOM 719 C C . ALA A 1 89 ? 26.873 -18.578 -5.532 1.00 51.38 89 ALA A C 1
ATOM 721 O O . ALA A 1 89 ? 26.993 -17.423 -5.126 1.00 51.38 89 ALA A O 1
ATOM 722 N N . ALA A 1 90 ? 25.686 -19.060 -5.919 1.00 55.94 90 ALA A N 1
ATOM 723 C CA . ALA A 1 90 ? 24.434 -18.327 -5.747 1.00 55.94 90 ALA A CA 1
ATOM 724 C C . ALA A 1 90 ? 24.134 -18.088 -4.262 1.00 55.94 90 ALA A C 1
ATOM 726 O O . ALA A 1 90 ? 23.788 -16.972 -3.897 1.00 55.94 90 ALA A O 1
ATOM 727 N N . ILE A 1 91 ? 24.336 -19.075 -3.383 1.00 65.44 91 ILE A N 1
ATOM 728 C CA . ILE A 1 91 ? 24.167 -18.921 -1.929 1.00 65.44 91 ILE A CA 1
ATOM 729 C C . ILE A 1 91 ? 25.169 -17.904 -1.368 1.00 65.44 91 ILE A C 1
ATOM 731 O O . ILE A 1 91 ? 24.765 -16.996 -0.645 1.00 65.44 91 ILE A O 1
ATOM 735 N N . VAL A 1 92 ? 26.457 -18.002 -1.711 1.00 64.00 92 VAL A N 1
ATOM 736 C CA . VAL A 1 92 ? 27.488 -17.050 -1.259 1.00 64.00 92 VAL A CA 1
ATOM 737 C C . VAL A 1 92 ? 27.202 -15.649 -1.790 1.00 64.00 92 VAL A C 1
ATOM 739 O O . VAL A 1 92 ? 27.279 -14.690 -1.026 1.00 64.00 92 VAL A O 1
ATOM 742 N N . THR A 1 93 ? 26.792 -15.523 -3.054 1.00 60.56 93 THR A N 1
ATOM 743 C CA . THR A 1 93 ? 26.373 -14.244 -3.639 1.00 60.56 93 THR A CA 1
ATOM 744 C C . THR A 1 93 ? 25.155 -13.706 -2.899 1.00 60.56 93 THR A C 1
ATOM 746 O O . THR A 1 93 ? 25.188 -12.572 -2.446 1.00 60.56 93 THR A O 1
ATOM 749 N N . LEU A 1 94 ? 24.120 -14.513 -2.657 1.00 63.72 94 LEU A N 1
ATOM 750 C CA . LEU A 1 94 ? 22.937 -14.114 -1.890 1.00 63.72 94 LEU A CA 1
ATOM 751 C C . LEU A 1 94 ? 23.285 -13.691 -0.456 1.00 63.72 94 LEU A C 1
ATOM 753 O O . LEU A 1 94 ? 22.709 -12.730 0.046 1.00 63.72 94 LEU A O 1
ATOM 757 N N . LEU A 1 95 ? 24.237 -14.354 0.206 1.00 66.56 95 LEU A N 1
ATOM 758 C CA . LEU A 1 95 ? 24.696 -14.001 1.552 1.00 66.56 95 LEU A CA 1
ATOM 759 C C . LEU A 1 95 ? 25.548 -12.725 1.566 1.00 66.56 95 LEU A C 1
ATOM 761 O O . LEU A 1 95 ? 25.336 -11.866 2.424 1.00 66.56 95 LEU A O 1
ATOM 765 N N . ALA A 1 96 ? 26.473 -12.570 0.618 1.00 63.19 96 ALA A N 1
ATOM 766 C CA . ALA A 1 96 ? 27.287 -11.368 0.458 1.00 63.19 96 ALA A CA 1
ATOM 767 C C . ALA A 1 96 ? 26.411 -10.160 0.108 1.00 63.19 96 ALA A C 1
ATOM 769 O O . ALA A 1 96 ? 26.555 -9.095 0.700 1.00 63.19 96 ALA A O 1
ATOM 770 N N . VAL A 1 97 ? 25.429 -10.357 -0.771 1.00 61.09 97 VAL A N 1
ATOM 771 C CA . VAL A 1 97 ? 24.384 -9.387 -1.110 1.00 61.09 97 VAL A CA 1
ATOM 772 C C . VAL A 1 97 ? 23.569 -9.043 0.111 1.00 61.09 97 VAL A C 1
ATOM 774 O O . VAL A 1 97 ? 23.420 -7.873 0.437 1.00 61.09 97 VAL A O 1
ATOM 777 N N . ARG A 1 98 ? 23.084 -10.043 0.843 1.00 70.25 98 ARG A N 1
ATOM 778 C CA . ARG A 1 98 ? 22.344 -9.830 2.084 1.00 70.25 98 ARG A CA 1
ATOM 779 C C . ARG A 1 98 ? 23.157 -9.002 3.076 1.00 70.25 98 ARG A C 1
ATOM 781 O O . ARG A 1 98 ? 22.598 -8.120 3.725 1.00 70.25 98 ARG A O 1
ATOM 788 N N . TRP A 1 99 ? 24.457 -9.264 3.204 1.00 73.62 99 TRP A N 1
ATOM 789 C CA . TRP A 1 99 ? 25.343 -8.514 4.090 1.00 73.62 99 TRP A CA 1
ATOM 790 C C . TRP A 1 99 ? 25.584 -7.083 3.596 1.00 73.62 99 TRP A C 1
ATOM 792 O O . TRP A 1 99 ? 25.406 -6.144 4.370 1.00 73.62 99 TRP A O 1
ATOM 802 N N . ALA A 1 100 ? 25.905 -6.902 2.314 1.00 66.19 100 ALA A N 1
ATOM 803 C CA . ALA A 1 100 ? 26.135 -5.599 1.696 1.00 66.19 100 ALA A CA 1
ATOM 804 C C . ALA A 1 100 ? 24.872 -4.728 1.724 1.00 66.19 100 ALA A C 1
ATOM 806 O O . ALA A 1 100 ? 24.932 -3.584 2.164 1.00 66.19 100 ALA A O 1
ATOM 807 N N . VAL A 1 101 ? 23.714 -5.288 1.360 1.00 62.75 101 VAL A N 1
ATOM 808 C CA . VAL A 1 101 ? 22.401 -4.635 1.458 1.00 62.75 101 VAL A CA 1
ATOM 809 C C . VAL A 1 101 ? 22.107 -4.266 2.905 1.00 62.75 101 VAL A C 1
ATOM 811 O O . VAL A 1 101 ? 21.697 -3.143 3.164 1.00 62.75 101 VAL A O 1
ATOM 814 N N . ARG A 1 102 ? 22.372 -5.149 3.878 1.00 70.19 102 ARG A N 1
ATOM 815 C CA . ARG A 1 102 ? 22.171 -4.843 5.303 1.00 70.19 102 ARG A CA 1
ATOM 816 C C . ARG A 1 102 ? 23.082 -3.715 5.791 1.00 70.19 102 ARG A C 1
ATOM 818 O O . ARG A 1 102 ? 22.621 -2.851 6.534 1.00 70.19 102 ARG A O 1
ATOM 825 N N . TRP A 1 103 ? 24.357 -3.722 5.406 1.00 73.81 103 TRP A N 1
ATOM 826 C CA . TRP A 1 103 ? 25.321 -2.685 5.779 1.00 73.81 103 TRP A CA 1
ATOM 827 C C . TRP A 1 103 ? 24.970 -1.338 5.140 1.00 73.81 103 TRP A C 1
ATOM 829 O O . TRP A 1 103 ? 24.898 -0.324 5.836 1.00 73.81 103 TRP A O 1
ATOM 839 N N . LEU A 1 104 ? 24.682 -1.341 3.838 1.00 65.94 104 LEU A N 1
ATOM 840 C CA . LEU A 1 104 ? 24.312 -0.158 3.071 1.00 65.94 104 LEU A CA 1
ATOM 841 C C . LEU A 1 104 ? 22.981 0.412 3.557 1.00 65.94 104 LEU A C 1
ATOM 843 O O . LEU A 1 104 ? 22.894 1.605 3.823 1.00 65.94 104 LEU A O 1
ATOM 847 N N . TYR A 1 105 ? 21.977 -0.439 3.770 1.00 65.94 105 TYR A N 1
ATOM 848 C CA . TYR A 1 105 ? 20.706 -0.047 4.367 1.00 65.94 105 TYR A CA 1
ATOM 849 C C . TYR A 1 105 ? 20.910 0.577 5.746 1.00 65.94 105 TYR A C 1
ATOM 851 O O . TYR A 1 105 ? 20.345 1.626 6.022 1.00 65.94 105 TYR A O 1
ATOM 859 N N . TYR A 1 106 ? 21.748 -0.013 6.603 1.00 70.06 106 TYR A N 1
ATOM 860 C CA . TYR A 1 106 ? 22.033 0.549 7.922 1.00 70.06 106 TYR A CA 1
ATOM 861 C C . TYR A 1 106 ? 22.687 1.932 7.834 1.00 70.06 106 TYR A C 1
ATOM 863 O O . TYR A 1 106 ? 22.265 2.852 8.533 1.00 70.06 106 TYR A O 1
ATOM 871 N N . LYS A 1 107 ? 23.685 2.098 6.959 1.00 71.31 107 LYS A N 1
ATOM 872 C CA . LYS A 1 107 ? 24.327 3.391 6.683 1.00 71.31 107 LYS A CA 1
ATOM 873 C C . LYS A 1 107 ? 23.309 4.410 6.176 1.00 71.31 107 LYS A C 1
ATOM 875 O O . LYS A 1 107 ? 23.194 5.482 6.765 1.00 71.31 107 LYS A O 1
ATOM 880 N N . ILE A 1 108 ? 22.538 4.059 5.149 1.00 66.38 108 ILE A N 1
ATOM 881 C CA . ILE A 1 108 ? 21.503 4.919 4.566 1.00 66.38 108 ILE A CA 1
ATOM 882 C C . ILE A 1 108 ? 20.483 5.298 5.628 1.00 66.38 108 ILE A C 1
ATOM 884 O O . ILE A 1 108 ? 20.250 6.478 5.822 1.00 66.38 108 ILE A O 1
ATOM 888 N N . GLN A 1 109 ? 19.936 4.345 6.379 1.00 67.50 109 GLN A N 1
ATOM 889 C CA . GLN A 1 109 ? 18.990 4.630 7.455 1.00 67.50 109 GLN A CA 1
ATOM 890 C C . GLN A 1 109 ? 19.582 5.549 8.514 1.00 67.50 109 GLN A C 1
ATOM 892 O O . GLN A 1 109 ? 18.916 6.478 8.944 1.00 67.50 109 GLN A O 1
ATOM 897 N N . GLN A 1 110 ? 20.834 5.347 8.931 1.00 73.62 110 GLN A N 1
ATOM 898 C CA . GLN A 1 110 ? 21.467 6.267 9.875 1.00 73.62 110 GLN A CA 1
ATOM 899 C C . GLN A 1 110 ? 21.575 7.687 9.312 1.00 73.62 110 GLN A C 1
ATOM 901 O O . GLN A 1 110 ? 21.318 8.642 10.043 1.00 73.62 110 GLN A O 1
ATOM 906 N N . HIS A 1 111 ? 21.952 7.834 8.042 1.00 73.38 111 HIS A N 1
ATOM 907 C CA . HIS A 1 111 ? 22.041 9.138 7.389 1.00 73.38 111 HIS A CA 1
ATOM 908 C C . HIS A 1 111 ? 20.660 9.766 7.185 1.00 73.38 111 HIS A C 1
ATOM 910 O O . HIS A 1 111 ? 20.470 10.915 7.565 1.00 73.38 111 HIS A O 1
ATOM 916 N N . VAL A 1 112 ? 19.688 9.000 6.691 1.00 68.44 112 VAL A N 1
ATOM 917 C CA . VAL A 1 112 ? 18.301 9.417 6.460 1.00 68.44 112 VAL A CA 1
ATOM 918 C C . VAL A 1 112 ? 17.627 9.808 7.769 1.00 68.44 112 VAL A C 1
ATOM 920 O O . VAL A 1 112 ? 17.081 10.896 7.838 1.00 68.44 112 VAL A O 1
ATOM 923 N N . VAL A 1 113 ? 17.734 9.008 8.834 1.00 71.38 113 VAL A N 1
ATOM 924 C CA . VAL A 1 113 ? 17.144 9.333 10.145 1.00 71.38 113 VAL A CA 1
ATOM 925 C C . VAL A 1 113 ? 17.784 10.586 10.742 1.00 71.38 113 VAL A C 1
ATOM 927 O O . VAL A 1 113 ? 17.083 11.426 11.297 1.00 71.38 113 VAL A O 1
ATOM 930 N N . ARG A 1 114 ? 19.110 10.758 10.629 1.00 76.25 114 ARG A N 1
ATOM 931 C CA . ARG A 1 114 ? 19.778 11.989 11.094 1.00 76.25 114 ARG A CA 1
ATOM 932 C C . ARG A 1 114 ? 19.342 13.204 10.284 1.00 76.25 114 ARG A C 1
ATOM 934 O O . ARG A 1 114 ? 19.084 14.254 10.866 1.00 76.25 114 ARG A O 1
ATOM 941 N N . LEU A 1 115 ? 19.288 13.056 8.965 1.00 74.56 115 LEU A N 1
ATOM 942 C CA . LEU A 1 115 ? 18.858 14.092 8.038 1.00 74.56 115 LEU A CA 1
ATOM 943 C C . LEU A 1 115 ? 17.413 14.495 8.338 1.00 74.56 115 LEU A C 1
ATOM 945 O O . LEU A 1 115 ? 17.136 15.671 8.522 1.00 74.56 115 LEU A O 1
ATOM 949 N N . GLU A 1 116 ? 16.525 13.520 8.497 1.00 74.94 116 GLU A N 1
ATOM 950 C CA . GLU A 1 116 ? 15.124 13.704 8.855 1.00 74.94 116 GLU A CA 1
ATOM 951 C C . GLU A 1 116 ? 14.968 14.396 10.211 1.00 74.94 116 GLU A C 1
ATOM 953 O O . GLU A 1 116 ? 14.229 15.368 10.315 1.00 74.94 116 GLU A O 1
ATOM 958 N N . GLN A 1 117 ? 15.687 13.957 11.249 1.00 77.69 117 GLN A N 1
ATOM 959 C CA . GLN A 1 117 ? 15.649 14.607 12.563 1.00 77.69 117 GLN A CA 1
ATOM 960 C C . GLN A 1 117 ? 16.086 16.072 12.485 1.00 77.69 117 GLN A C 1
ATOM 962 O O . GLN A 1 117 ? 15.452 16.933 13.096 1.00 77.69 117 GLN A O 1
ATOM 967 N N . ARG A 1 118 ? 17.141 16.370 11.718 1.00 79.75 118 ARG A N 1
ATOM 968 C CA . ARG A 1 118 ? 17.622 17.742 11.514 1.00 79.75 118 ARG A CA 1
ATOM 969 C C . ARG A 1 118 ? 16.635 18.577 10.709 1.00 79.75 118 ARG A C 1
ATOM 971 O O . ARG A 1 118 ? 16.308 19.675 11.142 1.00 79.75 118 ARG A O 1
ATOM 978 N N . LEU A 1 119 ? 16.106 18.041 9.609 1.00 76.88 119 LEU A N 1
ATOM 979 C CA . LEU A 1 119 ? 15.082 18.692 8.791 1.00 76.88 119 LEU A CA 1
ATOM 980 C C . LEU A 1 119 ? 13.818 18.970 9.596 1.00 76.88 119 LEU A C 1
ATOM 982 O O . LEU A 1 119 ? 13.331 20.088 9.541 1.00 76.88 119 LEU A O 1
ATOM 986 N N . ARG A 1 120 ? 13.325 18.016 10.394 1.00 77.94 120 ARG A N 1
ATOM 987 C CA . ARG A 1 120 ? 12.164 18.216 11.276 1.00 77.94 120 ARG A CA 1
ATOM 988 C C . ARG A 1 120 ? 12.439 19.296 12.315 1.00 77.94 120 ARG A C 1
ATOM 990 O O . ARG A 1 120 ? 11.601 20.163 12.540 1.00 77.94 120 ARG A O 1
ATOM 997 N N . HIS A 1 121 ? 13.613 19.267 12.943 1.00 83.12 121 HIS A N 1
ATOM 998 C CA . HIS A 1 121 ? 13.996 20.266 13.940 1.00 83.12 121 HIS A CA 1
ATOM 999 C C . HIS A 1 121 ? 14.119 21.664 13.332 1.00 83.12 121 HIS A C 1
ATOM 1001 O O . HIS A 1 121 ? 13.631 22.637 13.907 1.00 83.12 121 HIS A O 1
ATOM 1007 N N . TRP A 1 122 ? 14.719 21.757 12.146 1.00 84.12 122 TRP A N 1
ATOM 1008 C CA . TRP A 1 122 ? 14.803 22.986 11.368 1.00 84.12 122 TRP A CA 1
ATOM 1009 C C . TRP A 1 122 ? 13.413 23.463 10.947 1.00 84.12 122 TRP A C 1
ATOM 1011 O O . TRP A 1 122 ? 13.045 24.581 11.278 1.00 84.12 122 TRP A O 1
ATOM 1021 N N . GLN A 1 123 ? 12.596 22.611 10.323 1.00 81.06 123 GLN A N 1
ATOM 1022 C CA . GLN A 1 123 ? 11.224 22.930 9.918 1.00 81.06 123 GLN A CA 1
ATOM 1023 C C . GLN A 1 123 ? 10.409 23.434 11.104 1.00 81.06 123 GLN A C 1
ATOM 1025 O O . GLN A 1 123 ? 9.757 24.464 10.992 1.00 81.06 123 GLN A O 1
ATOM 1030 N N . HIS A 1 124 ? 10.482 22.764 12.253 1.00 82.94 124 HIS A N 1
ATOM 1031 C CA . HIS A 1 124 ? 9.749 23.164 13.447 1.00 82.94 124 HIS A CA 1
ATOM 1032 C C . HIS A 1 124 ? 10.214 24.527 13.978 1.00 82.94 124 HIS A C 1
ATOM 1034 O O . HIS A 1 124 ? 9.385 25.400 14.234 1.00 82.94 124 HIS A O 1
ATOM 1040 N N . ARG A 1 125 ? 11.532 24.749 14.101 1.00 86.62 125 ARG A N 1
ATOM 1041 C CA . ARG A 1 125 ? 12.092 26.052 14.503 1.00 86.62 125 ARG A CA 1
ATOM 1042 C C . ARG A 1 125 ? 11.678 27.159 13.537 1.00 86.62 125 ARG A C 1
ATOM 1044 O O . ARG A 1 125 ? 11.200 28.203 13.970 1.00 86.62 125 ARG A O 1
ATOM 1051 N N . THR A 1 126 ? 11.815 26.911 12.240 1.00 82.12 126 THR A N 1
ATOM 1052 C CA . THR A 1 126 ? 11.518 27.889 11.196 1.00 82.12 126 THR A CA 1
ATOM 1053 C C . THR A 1 126 ? 10.013 28.153 11.107 1.00 82.12 126 THR A C 1
ATOM 1055 O O . THR A 1 126 ? 9.611 29.304 10.996 1.00 82.12 126 THR A O 1
ATOM 1058 N N . MET A 1 127 ? 9.143 27.147 11.248 1.00 82.88 127 MET A N 1
ATOM 1059 C CA . MET A 1 127 ? 7.682 27.333 11.271 1.00 82.88 127 MET A CA 1
ATOM 1060 C C . MET A 1 127 ? 7.202 28.184 12.452 1.00 82.88 127 MET A C 1
ATOM 1062 O O . MET A 1 127 ? 6.223 28.927 12.309 1.00 82.88 127 MET A O 1
ATOM 1066 N N . GLN A 1 128 ? 7.872 28.084 13.605 1.00 88.44 128 GLN A N 1
ATOM 1067 C CA . GLN A 1 128 ? 7.555 28.889 14.785 1.00 88.44 128 GLN A CA 1
ATOM 1068 C C . GLN A 1 128 ? 7.897 30.369 14.589 1.00 88.44 128 GLN A C 1
ATOM 1070 O O . GLN A 1 128 ? 7.143 31.225 15.045 1.00 88.44 128 GLN A O 1
ATOM 1075 N N . THR A 1 129 ? 8.990 30.673 13.887 1.00 87.94 129 THR A N 1
ATOM 1076 C CA . THR A 1 129 ? 9.459 32.050 13.663 1.00 87.94 129 THR A CA 1
ATOM 1077 C C . THR A 1 129 ? 8.909 32.685 12.385 1.00 87.94 129 THR A C 1
ATOM 1079 O O . THR A 1 129 ? 8.894 33.907 12.256 1.00 87.94 129 THR A O 1
ATOM 1082 N N . SER A 1 130 ? 8.437 31.874 11.440 1.00 86.50 130 SER A N 1
ATOM 1083 C CA . SER A 1 130 ? 8.045 32.324 10.104 1.00 86.50 130 SER A CA 1
ATOM 1084 C C . SER A 1 130 ? 6.617 32.860 10.014 1.00 86.50 130 SER A C 1
ATOM 1086 O O . SER A 1 130 ? 5.685 32.363 10.658 1.00 86.50 130 SER A O 1
ATOM 1088 N N . SER A 1 131 ? 6.424 33.839 9.122 1.00 91.94 131 SER A N 1
ATOM 1089 C CA . SER A 1 131 ? 5.099 34.344 8.751 1.00 91.94 131 SER A CA 1
ATOM 1090 C C . SER A 1 131 ? 4.253 33.264 8.055 1.00 91.94 131 SER A C 1
ATOM 1092 O O . SER A 1 131 ? 4.767 32.252 7.572 1.00 91.94 131 SER A O 1
ATOM 1094 N N . ARG A 1 132 ? 2.930 33.471 7.970 1.00 87.56 132 ARG A N 1
ATOM 1095 C CA . ARG A 1 132 ? 2.000 32.507 7.343 1.00 87.56 132 ARG A CA 1
ATOM 1096 C C . ARG A 1 132 ? 2.386 32.138 5.904 1.00 87.56 132 ARG A C 1
ATOM 1098 O O . ARG A 1 132 ? 2.205 30.986 5.528 1.00 87.56 132 ARG A O 1
ATOM 1105 N N . ALA A 1 133 ? 2.925 33.081 5.128 1.00 82.56 133 ALA A N 1
ATOM 1106 C CA . ALA A 1 133 ? 3.350 32.835 3.748 1.00 82.56 133 ALA A CA 1
ATOM 1107 C C . ALA A 1 133 ? 4.549 31.871 3.682 1.00 82.56 133 ALA A C 1
ATOM 1109 O O . ALA A 1 133 ? 4.540 30.911 2.916 1.00 82.56 133 ALA A O 1
ATOM 1110 N N . TRP A 1 134 ? 5.538 32.064 4.555 1.00 87.00 134 TRP A N 1
ATOM 1111 C CA . TRP A 1 134 ? 6.729 31.216 4.624 1.00 87.00 134 TRP A CA 1
ATOM 1112 C C . TRP A 1 134 ? 6.429 29.787 5.077 1.00 87.00 134 TRP A C 1
ATOM 1114 O O . TRP A 1 134 ? 7.107 28.862 4.641 1.00 87.00 134 TRP A O 1
ATOM 1124 N N . ARG A 1 135 ? 5.382 29.568 5.885 1.00 84.75 135 ARG A N 1
ATOM 1125 C CA . ARG A 1 135 ? 4.966 28.209 6.277 1.00 84.75 135 ARG A CA 1
ATOM 1126 C C . ARG A 1 135 ? 4.598 27.349 5.071 1.00 84.75 135 ARG A C 1
ATOM 1128 O O . ARG A 1 135 ? 5.022 26.203 5.015 1.00 84.75 135 ARG A O 1
ATOM 1135 N N . TRP A 1 136 ? 3.882 27.910 4.095 1.00 85.50 136 TRP A N 1
ATOM 1136 C CA . TRP A 1 136 ? 3.558 27.198 2.857 1.00 85.50 136 TRP A CA 1
ATOM 1137 C C . TRP A 1 136 ? 4.812 26.846 2.059 1.00 85.50 136 TRP A C 1
ATOM 1139 O O . TRP A 1 136 ? 4.953 25.705 1.632 1.00 85.50 136 TRP A O 1
ATOM 1149 N N . ILE A 1 137 ? 5.752 27.786 1.924 1.00 85.06 137 ILE A N 1
ATOM 1150 C CA . ILE A 1 137 ? 7.023 27.542 1.227 1.00 85.06 137 ILE A CA 1
ATOM 1151 C C . ILE A 1 137 ? 7.796 26.409 1.914 1.00 85.06 137 ILE A C 1
ATOM 1153 O O . ILE A 1 137 ? 8.235 25.480 1.245 1.00 85.06 137 ILE A O 1
ATOM 1157 N N . ILE A 1 138 ? 7.902 26.433 3.247 1.00 82.44 138 ILE A N 1
ATOM 1158 C CA . ILE A 1 138 ? 8.598 25.400 4.032 1.00 82.44 138 ILE A CA 1
ATOM 1159 C C . ILE A 1 138 ? 7.927 24.027 3.885 1.00 82.44 138 ILE A C 1
ATOM 1161 O O . ILE A 1 138 ? 8.634 23.025 3.793 1.00 82.44 138 ILE A O 1
ATOM 1165 N N . CYS A 1 139 ? 6.591 23.970 3.835 1.00 82.94 139 CYS A N 1
ATOM 1166 C CA . CYS A 1 139 ? 5.859 22.724 3.590 1.00 82.94 139 CYS A CA 1
ATOM 1167 C C . CYS A 1 139 ? 6.088 22.182 2.173 1.00 82.94 139 CYS A C 1
ATOM 1169 O O . CYS A 1 139 ? 6.206 20.977 1.994 1.00 82.94 139 CYS A O 1
ATOM 1171 N N . VAL A 1 140 ? 6.161 23.056 1.163 1.00 88.00 140 VAL A N 1
ATOM 1172 C CA . VAL A 1 140 ? 6.280 22.651 -0.248 1.00 88.00 140 VAL A CA 1
ATOM 1173 C C . VAL A 1 140 ? 7.733 22.347 -0.650 1.00 88.00 140 VAL A C 1
ATOM 1175 O O . VAL A 1 140 ? 7.980 21.541 -1.548 1.00 88.00 140 VAL A O 1
ATOM 1178 N N . MET A 1 141 ? 8.712 22.937 0.040 1.00 87.12 141 MET A N 1
ATOM 1179 C CA . MET A 1 141 ? 10.139 22.833 -0.281 1.00 87.12 141 MET A CA 1
ATOM 1180 C C . MET A 1 141 ? 10.663 21.388 -0.419 1.00 87.12 141 MET A C 1
ATOM 1182 O O . MET A 1 141 ? 11.344 21.126 -1.411 1.00 87.12 141 MET A O 1
ATOM 1186 N N . PRO A 1 142 ? 10.352 20.422 0.474 1.00 86.56 142 PRO A N 1
ATOM 1187 C CA . PRO A 1 142 ? 10.812 19.039 0.318 1.00 86.56 142 PRO A CA 1
ATOM 1188 C C . PRO A 1 142 ? 10.338 18.394 -0.988 1.00 86.56 142 PRO A C 1
ATOM 1190 O O . PRO A 1 142 ? 11.088 17.642 -1.611 1.00 86.56 142 PRO A O 1
ATOM 1193 N N . HIS A 1 143 ? 9.123 18.724 -1.435 1.00 90.44 143 HIS A N 1
ATOM 1194 C CA . HIS A 1 143 ? 8.582 18.232 -2.698 1.00 90.44 143 HIS A CA 1
ATOM 1195 C C . HIS A 1 143 ? 9.295 18.866 -3.893 1.00 90.44 143 HIS A C 1
ATOM 1197 O O . HIS A 1 143 ? 9.654 18.136 -4.809 1.00 90.44 143 HIS A O 1
ATOM 1203 N N . ILE A 1 144 ? 9.577 20.177 -3.857 1.00 88.38 144 ILE A N 1
ATOM 1204 C CA . ILE A 1 144 ? 10.332 20.874 -4.917 1.00 88.38 144 ILE A CA 1
ATOM 1205 C C . ILE A 1 144 ? 11.744 20.295 -5.046 1.00 88.38 144 ILE A C 1
ATOM 1207 O O . ILE A 1 144 ? 12.206 20.023 -6.158 1.00 88.38 144 ILE A O 1
ATOM 1211 N N . ILE A 1 145 ? 12.424 20.075 -3.915 1.00 86.00 145 ILE A N 1
ATOM 1212 C CA . ILE A 1 145 ? 13.762 19.471 -3.882 1.00 86.00 145 ILE A CA 1
ATOM 1213 C C . ILE A 1 145 ? 13.699 18.069 -4.486 1.00 86.00 145 ILE A C 1
ATOM 1215 O O . ILE A 1 145 ? 14.481 17.758 -5.382 1.00 86.00 145 ILE A O 1
ATOM 1219 N N . PHE A 1 146 ? 12.737 17.244 -4.060 1.00 91.06 146 PHE A N 1
ATOM 1220 C CA . PHE A 1 146 ? 12.548 15.913 -4.628 1.00 91.06 146 PHE A CA 1
ATOM 1221 C C . PHE A 1 146 ? 12.309 15.965 -6.141 1.00 91.06 146 PHE A C 1
ATOM 1223 O O . PHE A 1 146 ? 13.014 15.287 -6.882 1.00 91.06 146 PHE A O 1
ATOM 1230 N N . THR A 1 147 ? 11.372 16.787 -6.621 1.00 88.69 147 THR A N 1
ATOM 1231 C CA . THR A 1 147 ? 11.061 16.880 -8.054 1.00 88.69 147 THR A CA 1
ATOM 1232 C C . THR A 1 147 ? 12.251 17.372 -8.865 1.00 88.69 147 THR A C 1
ATOM 1234 O O . THR A 1 147 ? 12.467 16.892 -9.974 1.00 88.69 147 THR A O 1
ATOM 1237 N N . SER A 1 148 ? 13.059 18.279 -8.309 1.00 87.38 148 SER A N 1
ATOM 1238 C CA . SER A 1 148 ? 14.269 18.792 -8.963 1.00 87.38 148 SER A CA 1
ATOM 1239 C C . SER A 1 148 ? 15.333 17.704 -9.084 1.00 87.38 148 SER A C 1
ATOM 1241 O O . SER A 1 148 ? 15.846 17.461 -10.174 1.00 87.38 148 SER A O 1
ATOM 1243 N N . LEU A 1 149 ? 15.614 16.990 -7.988 1.00 85.38 149 LEU A N 1
ATOM 1244 C CA . LEU A 1 149 ? 16.573 15.883 -7.974 1.00 85.38 149 LEU A CA 1
ATOM 1245 C C . LEU A 1 149 ? 16.115 14.721 -8.856 1.00 85.38 149 LEU A C 1
ATOM 1247 O O . LEU A 1 149 ? 16.923 14.130 -9.567 1.00 85.38 149 LEU A O 1
ATOM 1251 N N . PHE A 1 150 ? 14.820 14.409 -8.837 1.00 89.81 150 PHE A N 1
ATOM 1252 C CA . PHE A 1 150 ? 14.237 13.369 -9.670 1.00 89.81 150 PHE A CA 1
ATOM 1253 C C . PHE A 1 150 ? 14.319 13.738 -11.155 1.00 89.81 150 PHE A C 1
ATOM 1255 O O . PHE A 1 150 ? 14.753 12.924 -11.963 1.00 89.81 150 PHE A O 1
ATOM 1262 N N . SER A 1 151 ? 14.002 14.986 -11.511 1.00 89.31 151 SER A N 1
ATOM 1263 C CA . SER A 1 151 ? 14.137 15.482 -12.887 1.00 89.31 151 SER A CA 1
ATOM 1264 C C . SER A 1 151 ? 15.591 15.442 -13.357 1.00 89.31 151 SER A C 1
ATOM 1266 O O . SER A 1 151 ? 15.863 14.973 -14.458 1.00 89.31 151 SER A O 1
ATOM 1268 N N . LEU A 1 152 ? 16.536 15.851 -12.503 1.00 87.56 152 LEU A N 1
ATOM 1269 C CA . LEU A 1 152 ? 17.967 15.744 -12.784 1.00 87.56 152 LEU A CA 1
ATOM 1270 C C . LEU A 1 152 ? 18.391 14.279 -12.977 1.00 87.56 152 LEU A C 1
ATOM 1272 O O . LEU A 1 152 ? 19.151 13.970 -13.892 1.00 87.56 152 LEU A O 1
ATOM 1276 N N . ALA A 1 153 ? 17.863 13.361 -12.162 1.00 85.25 153 ALA A N 1
ATOM 1277 C CA . ALA A 1 153 ? 18.101 11.934 -12.331 1.00 85.25 153 ALA A CA 1
ATOM 1278 C C . ALA A 1 153 ? 17.556 11.427 -13.675 1.00 85.25 153 ALA A C 1
ATOM 1280 O O . ALA A 1 153 ? 18.243 10.656 -14.335 1.00 85.25 153 ALA A O 1
ATOM 1281 N N . LEU A 1 154 ? 16.387 11.891 -14.129 1.00 88.88 154 LEU A N 1
ATOM 1282 C CA . LEU A 1 154 ? 15.820 11.508 -15.429 1.00 88.88 154 LEU A CA 1
ATOM 1283 C C . LEU A 1 154 ? 16.640 11.988 -16.635 1.00 88.88 154 LEU A C 1
ATOM 1285 O O . LEU A 1 154 ? 16.555 11.367 -17.697 1.00 88.88 154 LEU A O 1
ATOM 1289 N N . LEU A 1 155 ? 17.451 13.042 -16.486 1.00 90.81 155 LEU A N 1
ATOM 1290 C CA . LEU A 1 155 ? 18.395 13.465 -17.528 1.00 90.81 155 LEU A CA 1
ATOM 1291 C C . LEU A 1 155 ? 19.532 12.450 -17.720 1.00 90.81 155 LEU A C 1
ATOM 1293 O O . LEU A 1 155 ? 20.104 12.369 -18.806 1.00 90.81 155 LEU A O 1
ATOM 1297 N N . SER A 1 156 ? 19.842 11.640 -16.701 1.00 90.81 156 SER A N 1
ATOM 1298 C CA . SER A 1 156 ? 20.797 10.540 -16.837 1.00 90.81 156 SER A CA 1
ATOM 1299 C C . SER A 1 156 ? 20.128 9.332 -17.513 1.00 90.81 156 SER A C 1
ATOM 1301 O O . SER A 1 156 ? 19.193 8.753 -16.951 1.00 90.81 156 SER A O 1
ATOM 1303 N N . PRO A 1 157 ? 20.621 8.863 -18.678 1.00 88.88 157 PRO A N 1
ATOM 1304 C CA . PRO A 1 157 ? 20.019 7.737 -19.397 1.00 88.88 157 PRO A CA 1
ATOM 1305 C C . PRO A 1 157 ? 20.038 6.429 -18.591 1.00 88.88 157 PRO A C 1
ATOM 1307 O O . PRO A 1 157 ? 19.183 5.570 -18.794 1.00 88.88 157 PRO A O 1
ATOM 1310 N N . HIS A 1 158 ? 20.976 6.275 -17.654 1.00 83.81 158 HIS A N 1
ATOM 1311 C CA . HIS A 1 158 ? 21.078 5.097 -16.788 1.00 83.81 158 HIS A CA 1
ATOM 1312 C C . HIS A 1 158 ? 20.005 5.087 -15.714 1.00 83.81 158 HIS A C 1
ATOM 1314 O O . HIS A 1 158 ? 19.280 4.106 -15.575 1.00 83.81 158 HIS A O 1
ATOM 1320 N N . SER A 1 159 ? 19.882 6.198 -14.989 1.00 86.31 159 SER A N 1
ATOM 1321 C CA . SER A 1 159 ? 18.828 6.386 -13.999 1.00 86.31 159 SER A CA 1
ATOM 1322 C C . SER A 1 159 ? 17.462 6.255 -14.656 1.00 86.31 159 SER A C 1
ATOM 1324 O O . SER A 1 159 ? 16.596 5.586 -14.111 1.00 86.31 159 SER A O 1
ATOM 1326 N N . ARG A 1 160 ? 17.289 6.806 -15.864 1.00 89.56 160 ARG A N 1
ATOM 1327 C CA . ARG A 1 160 ? 16.065 6.631 -16.642 1.00 89.56 160 ARG A CA 1
ATOM 1328 C C . ARG A 1 160 ? 15.786 5.163 -16.962 1.00 89.56 160 ARG A C 1
ATOM 1330 O O . ARG A 1 160 ? 14.710 4.698 -16.628 1.00 89.56 160 ARG A O 1
ATOM 1337 N N . ARG A 1 161 ? 16.745 4.408 -17.517 1.00 90.00 161 ARG A N 1
ATOM 1338 C CA . ARG A 1 161 ? 16.572 2.960 -17.772 1.00 90.00 161 ARG A CA 1
ATOM 1339 C C . ARG A 1 161 ? 16.249 2.175 -16.499 1.00 90.00 161 ARG A C 1
ATOM 1341 O O . ARG A 1 161 ? 15.424 1.275 -16.540 1.00 90.00 161 ARG A O 1
ATOM 1348 N N . PHE A 1 162 ? 16.889 2.520 -15.384 1.00 87.00 162 PHE A N 1
ATOM 1349 C CA . PHE A 1 162 ? 16.629 1.900 -14.087 1.00 87.00 162 PHE A CA 1
ATOM 1350 C C . PHE A 1 162 ? 15.216 2.210 -13.572 1.00 87.00 162 PHE A C 1
ATOM 1352 O O . PHE A 1 162 ? 14.537 1.310 -13.090 1.00 87.00 162 PHE A O 1
ATOM 1359 N N . LEU A 1 163 ? 14.765 3.462 -13.699 1.00 87.62 163 LEU A N 1
ATOM 1360 C CA . LEU A 1 163 ? 13.432 3.920 -13.288 1.00 87.62 163 LEU A CA 1
ATOM 1361 C C . LEU A 1 163 ? 12.318 3.477 -14.248 1.00 87.62 163 LEU A C 1
ATOM 1363 O O . LEU A 1 163 ? 11.170 3.381 -13.823 1.00 87.62 163 LEU A O 1
ATOM 1367 N N . ASP A 1 164 ? 12.647 3.213 -15.511 1.00 89.94 164 ASP A N 1
ATOM 1368 C CA . ASP A 1 164 ? 11.738 2.654 -16.514 1.00 89.94 164 ASP A CA 1
ATOM 1369 C C . ASP A 1 164 ? 11.579 1.128 -16.372 1.00 89.94 164 ASP A C 1
ATOM 1371 O O . ASP A 1 164 ? 10.642 0.555 -16.927 1.00 89.94 164 ASP A O 1
ATOM 1375 N N . ASP A 1 165 ? 12.445 0.454 -15.607 1.00 88.38 165 ASP A N 1
ATOM 1376 C CA . ASP A 1 165 ? 12.307 -0.978 -15.346 1.00 88.38 165 ASP A CA 1
ATOM 1377 C C . ASP A 1 165 ? 11.156 -1.249 -14.361 1.00 88.38 165 ASP A C 1
ATOM 1379 O O . ASP A 1 165 ? 11.224 -0.953 -13.165 1.00 88.38 165 ASP A O 1
ATOM 1383 N N . THR A 1 166 ? 10.094 -1.879 -14.866 1.00 87.62 166 THR A N 1
ATOM 1384 C CA . THR A 1 166 ? 8.942 -2.347 -14.074 1.00 87.62 166 THR A CA 1
ATOM 1385 C C . THR A 1 166 ? 9.349 -3.208 -12.875 1.00 87.62 166 THR A C 1
ATOM 1387 O O . THR A 1 166 ? 8.719 -3.130 -11.819 1.00 87.62 166 THR A O 1
ATOM 1390 N N . ARG A 1 167 ? 10.444 -3.976 -12.979 1.00 86.44 167 ARG A N 1
ATOM 1391 C CA . ARG A 1 167 ? 10.962 -4.798 -11.874 1.00 86.44 167 ARG A CA 1
ATOM 1392 C C . ARG A 1 167 ? 11.533 -3.939 -10.757 1.00 86.44 167 ARG A C 1
ATOM 1394 O O . ARG A 1 167 ? 11.351 -4.260 -9.581 1.00 86.44 167 ARG A O 1
ATOM 1401 N N . THR A 1 168 ? 12.194 -2.842 -11.112 1.00 85.19 168 THR A N 1
ATOM 1402 C CA . THR A 1 168 ? 12.680 -1.848 -10.155 1.00 85.19 168 THR A CA 1
ATOM 1403 C C . THR A 1 168 ? 11.509 -1.185 -9.445 1.00 85.19 168 THR A C 1
ATOM 1405 O O . THR A 1 168 ? 11.511 -1.129 -8.216 1.00 85.19 168 THR A O 1
ATOM 1408 N N . LEU A 1 169 ? 10.483 -0.754 -10.188 1.00 88.50 169 LEU A N 1
ATOM 1409 C CA . LEU A 1 169 ? 9.267 -0.169 -9.619 1.00 88.50 169 LEU A CA 1
ATOM 1410 C C . LEU A 1 169 ? 8.592 -1.129 -8.632 1.00 88.50 169 LEU A C 1
ATOM 1412 O O . LEU A 1 169 ? 8.297 -0.740 -7.505 1.00 88.50 169 LEU A O 1
ATOM 1416 N N . PHE A 1 170 ? 8.409 -2.392 -9.020 1.00 87.94 170 PHE A N 1
ATOM 1417 C CA . PHE A 1 170 ? 7.834 -3.417 -8.151 1.00 87.94 170 PHE A CA 1
ATOM 1418 C C . PHE A 1 170 ? 8.714 -3.676 -6.919 1.00 87.94 170 PHE A C 1
ATOM 1420 O O . PHE A 1 170 ? 8.236 -3.741 -5.791 1.00 87.94 170 PHE A O 1
ATOM 1427 N N . THR A 1 171 ? 10.032 -3.752 -7.085 1.00 86.12 171 THR A N 1
ATOM 1428 C CA . THR A 1 171 ? 10.942 -3.986 -5.955 1.00 86.12 171 THR A CA 1
ATOM 1429 C C . THR A 1 171 ? 10.921 -2.823 -4.957 1.00 86.12 171 THR A C 1
ATOM 1431 O O . THR A 1 171 ? 10.823 -3.049 -3.748 1.00 86.12 171 THR A O 1
ATOM 1434 N N . LEU A 1 172 ? 10.987 -1.582 -5.452 1.00 87.19 172 LEU A N 1
ATOM 1435 C CA . LEU A 1 172 ? 11.013 -0.365 -4.636 1.00 87.19 172 LEU A CA 1
ATOM 1436 C C . LEU A 1 172 ? 9.646 -0.032 -4.027 1.00 87.19 172 LEU A C 1
ATOM 1438 O O . LEU A 1 172 ? 9.592 0.417 -2.885 1.00 87.19 172 LEU A O 1
ATOM 1442 N N . GLY A 1 173 ? 8.561 -0.239 -4.773 1.00 89.00 173 GLY A N 1
ATOM 1443 C CA . GLY A 1 173 ? 7.201 0.111 -4.363 1.00 89.00 173 GLY A CA 1
ATOM 1444 C C . GLY A 1 173 ? 6.447 -0.989 -3.630 1.00 89.00 173 GLY A C 1
ATOM 1445 O O . GLY A 1 173 ? 5.497 -0.703 -2.910 1.00 89.00 173 GLY A O 1
ATOM 1446 N N . VAL A 1 174 ? 6.866 -2.245 -3.785 1.00 89.75 174 VAL A N 1
ATOM 1447 C CA . VAL A 1 174 ? 6.143 -3.397 -3.240 1.00 89.75 174 VAL A CA 1
ATOM 1448 C C . VAL A 1 174 ? 7.042 -4.209 -2.313 1.00 89.75 174 VAL A C 1
ATOM 1450 O O . VAL A 1 174 ? 6.823 -4.219 -1.102 1.00 89.75 174 VAL A O 1
ATOM 1453 N N . ILE A 1 175 ? 8.095 -4.843 -2.834 1.00 86.75 175 ILE A N 1
ATOM 1454 C CA . ILE A 1 175 ? 8.887 -5.821 -2.062 1.00 86.75 175 ILE A CA 1
ATOM 1455 C C . ILE A 1 175 ? 9.540 -5.184 -0.827 1.00 86.75 175 ILE A C 1
ATOM 1457 O O . ILE A 1 175 ? 9.382 -5.681 0.291 1.00 86.75 175 ILE A O 1
ATOM 1461 N N . ILE A 1 176 ? 10.271 -4.079 -1.007 1.00 86.44 176 ILE A N 1
ATOM 1462 C CA . ILE A 1 176 ? 10.973 -3.412 0.098 1.00 86.44 176 ILE A CA 1
ATOM 1463 C C . ILE A 1 176 ? 9.974 -2.894 1.152 1.00 86.44 176 ILE A C 1
ATOM 1465 O O . ILE A 1 176 ? 10.141 -3.240 2.327 1.00 86.44 176 ILE A O 1
ATOM 1469 N N . PRO A 1 177 ? 8.920 -2.134 0.792 1.00 91.69 177 PRO A N 1
ATOM 1470 C CA . PRO A 1 177 ? 7.877 -1.726 1.730 1.00 91.69 177 PRO A CA 1
ATOM 1471 C C . PRO A 1 177 ? 7.203 -2.878 2.482 1.00 91.69 177 PRO A C 1
ATOM 1473 O O . PRO A 1 177 ? 6.939 -2.726 3.676 1.00 91.69 177 PRO A O 1
ATOM 1476 N N . ILE A 1 178 ? 6.961 -4.039 1.851 1.00 91.06 178 ILE A N 1
ATOM 1477 C CA . ILE A 1 178 ? 6.395 -5.218 2.539 1.00 91.06 178 ILE A CA 1
ATOM 1478 C C . ILE A 1 178 ? 7.343 -5.685 3.634 1.00 91.06 178 ILE A C 1
ATOM 1480 O O . ILE A 1 178 ? 6.917 -5.879 4.773 1.00 91.06 178 ILE A O 1
ATOM 1484 N N . CYS A 1 179 ? 8.631 -5.843 3.315 1.00 87.25 179 CYS A N 1
ATOM 1485 C CA . CYS A 1 179 ? 9.624 -6.250 4.303 1.00 87.25 179 CYS A CA 1
ATOM 1486 C C . CYS A 1 179 ? 9.666 -5.257 5.471 1.00 87.25 179 CYS A C 1
ATOM 1488 O O . CYS A 1 179 ? 9.608 -5.653 6.633 1.00 87.25 179 CYS A O 1
ATOM 1490 N N . LEU A 1 180 ? 9.705 -3.957 5.187 1.00 87.62 180 LEU A N 1
ATOM 1491 C CA . LEU A 1 180 ? 9.737 -2.934 6.232 1.00 87.62 180 LEU A CA 1
ATOM 1492 C C . LEU A 1 180 ? 8.451 -2.912 7.074 1.00 87.62 180 LEU A C 1
ATOM 1494 O O . LEU A 1 180 ? 8.524 -2.767 8.293 1.00 87.62 180 LEU A O 1
ATOM 1498 N N . SER A 1 181 ? 7.294 -3.137 6.453 1.00 92.50 181 SER A N 1
ATOM 1499 C CA . SER A 1 181 ? 6.002 -3.252 7.137 1.00 92.50 181 SER A CA 1
ATOM 1500 C C . SER A 1 181 ? 5.974 -4.470 8.064 1.00 92.50 181 SER A C 1
ATOM 1502 O O . SER A 1 181 ? 5.685 -4.330 9.253 1.00 92.50 181 SER A O 1
ATOM 1504 N N . LEU A 1 182 ? 6.380 -5.646 7.571 1.00 89.38 182 LEU A N 1
ATOM 1505 C CA . LEU A 1 182 ? 6.512 -6.871 8.368 1.00 89.38 182 LEU A CA 1
ATOM 1506 C C . LEU A 1 182 ? 7.480 -6.690 9.548 1.00 89.38 182 LEU A C 1
ATOM 1508 O O . LEU A 1 182 ? 7.221 -7.198 10.638 1.00 89.38 182 LEU A O 1
ATOM 1512 N N . ALA A 1 183 ? 8.561 -5.918 9.380 1.00 86.62 183 ALA A N 1
ATOM 1513 C CA . ALA A 1 183 ? 9.490 -5.611 10.470 1.00 86.62 183 ALA A CA 1
ATOM 1514 C C . ALA A 1 183 ? 8.832 -4.855 11.639 1.00 86.62 183 ALA A C 1
ATOM 1516 O O . ALA A 1 183 ? 9.303 -4.957 12.772 1.00 86.62 183 ALA A O 1
ATOM 1517 N N . THR A 1 184 ? 7.747 -4.116 11.383 1.00 89.88 184 THR A N 1
ATOM 1518 C CA . THR A 1 184 ? 6.947 -3.434 12.421 1.00 89.88 184 THR A CA 1
ATOM 1519 C C . THR A 1 184 ? 5.804 -4.291 12.986 1.00 89.88 184 THR A C 1
ATOM 1521 O O . THR A 1 184 ? 5.238 -3.957 14.036 1.00 89.88 184 THR A O 1
ATOM 1524 N N . LEU A 1 185 ? 5.465 -5.391 12.302 1.00 90.06 185 LEU A N 1
ATOM 1525 C CA . LEU A 1 185 ? 4.489 -6.391 12.745 1.00 90.06 185 LEU A CA 1
ATOM 1526 C C . LEU A 1 185 ? 5.109 -7.463 13.636 1.00 90.06 185 LEU A C 1
ATOM 1528 O O . LEU A 1 185 ? 4.398 -8.019 14.468 1.00 90.06 185 LEU A O 1
ATOM 1532 N N . LEU A 1 186 ? 6.411 -7.729 13.476 1.00 85.88 186 LEU A N 1
ATOM 1533 C CA . LEU A 1 186 ? 7.150 -8.645 14.337 1.00 85.88 186 LEU A CA 1
ATOM 1534 C C . LEU A 1 186 ? 6.853 -8.314 15.802 1.00 85.88 186 LEU A C 1
ATOM 1536 O O . LEU A 1 186 ? 7.114 -7.176 16.224 1.00 85.88 186 LEU A O 1
ATOM 1540 N N . PRO A 1 187 ? 6.300 -9.269 16.572 1.00 71.94 187 PRO A N 1
ATOM 1541 C CA . PRO A 1 187 ? 6.178 -9.071 17.994 1.00 71.94 187 PRO A CA 1
ATOM 1542 C C . PRO A 1 187 ? 7.592 -8.798 18.492 1.00 71.94 187 PRO A C 1
ATOM 1544 O O . PRO A 1 187 ? 8.544 -9.517 18.181 1.00 71.94 187 PRO A O 1
ATOM 1547 N N . LEU A 1 188 ? 7.754 -7.697 19.220 1.00 62.31 188 LEU A N 1
ATOM 1548 C CA . LEU A 1 188 ? 8.924 -7.521 20.060 1.00 62.31 188 LEU A CA 1
ATOM 1549 C C . LEU A 1 188 ? 8.751 -8.515 21.208 1.00 62.31 188 LEU A C 1
ATOM 1551 O O . LEU A 1 188 ? 8.484 -8.111 22.333 1.00 62.31 188 LEU A O 1
ATOM 1555 N N . GLU A 1 189 ? 8.874 -9.807 20.903 1.00 51.84 189 GLU A N 1
ATOM 1556 C CA . GLU A 1 189 ? 9.258 -10.851 21.843 1.00 51.84 189 GLU A CA 1
ATOM 1557 C C . GLU A 1 189 ? 10.691 -10.522 22.270 1.00 51.84 189 GLU A C 1
ATOM 1559 O O . GLU A 1 189 ? 11.681 -11.140 21.887 1.00 51.84 189 GLU A O 1
ATOM 1564 N N . LEU A 1 190 ? 10.817 -9.420 23.000 1.00 48.66 190 LEU A N 1
ATOM 1565 C CA . LEU A 1 190 ? 11.903 -9.210 23.922 1.00 48.66 190 LEU A CA 1
ATOM 1566 C C . LEU A 1 190 ? 11.558 -10.086 25.118 1.00 48.66 190 LEU A C 1
ATOM 1568 O O . LEU A 1 190 ? 10.993 -9.608 26.088 1.00 48.66 190 LEU A O 1
ATOM 1572 N N . ASP A 1 191 ? 11.894 -11.364 24.978 1.00 45.44 191 ASP A N 1
ATOM 1573 C CA . ASP A 1 191 ? 12.456 -12.135 26.078 1.00 45.44 191 ASP A CA 1
ATOM 1574 C C . ASP A 1 191 ? 11.567 -12.254 27.331 1.00 45.44 191 ASP A C 1
ATOM 1576 O O . ASP A 1 191 ? 12.048 -12.125 28.449 1.00 45.44 191 ASP A O 1
ATOM 1580 N N . ASP A 1 192 ? 10.287 -12.607 27.165 1.00 43.78 192 ASP A N 1
ATOM 1581 C CA . ASP A 1 192 ? 9.526 -13.242 28.262 1.00 43.78 192 ASP A CA 1
ATOM 1582 C C . ASP A 1 192 ? 10.010 -14.695 28.517 1.00 43.78 192 ASP A C 1
ATOM 1584 O O . ASP A 1 192 ? 9.485 -15.418 29.369 1.00 43.78 192 ASP A O 1
ATOM 1588 N N . GLY A 1 193 ? 11.054 -15.129 27.797 1.00 47.34 193 GLY A N 1
ATOM 1589 C CA . GLY A 1 193 ? 11.782 -16.372 28.009 1.00 47.34 193 GLY A CA 1
ATOM 1590 C C . GLY A 1 193 ? 12.541 -16.377 29.334 1.00 47.34 193 GLY A C 1
ATOM 1591 O O . GLY A 1 193 ? 13.746 -16.161 29.365 1.00 47.34 193 GLY A O 1
ATOM 1592 N N . SER A 1 194 ? 11.835 -16.632 30.437 1.00 46.56 194 SER A N 1
ATOM 1593 C CA . SER A 1 194 ? 12.283 -17.508 31.543 1.00 46.56 194 SER A CA 1
ATOM 1594 C C . SER A 1 194 ? 11.323 -17.528 32.745 1.00 46.56 194 SER A C 1
ATOM 1596 O O . SER A 1 194 ? 11.752 -17.817 33.862 1.00 46.56 194 SER A O 1
ATOM 1598 N N . ASN A 1 195 ? 10.017 -17.290 32.567 1.00 48.59 195 ASN A N 1
ATOM 1599 C CA . ASN A 1 195 ? 9.065 -17.573 33.655 1.00 48.59 195 ASN A CA 1
ATOM 1600 C C . ASN A 1 195 ? 8.912 -19.076 33.950 1.00 48.59 195 ASN A C 1
ATOM 1602 O O . ASN A 1 195 ? 8.533 -19.422 35.062 1.00 48.59 195 ASN A O 1
ATOM 1606 N N . ASP A 1 196 ? 9.336 -19.967 33.050 1.00 52.69 196 ASP A N 1
ATOM 1607 C CA . ASP A 1 196 ? 9.417 -21.406 33.351 1.00 52.69 196 ASP A CA 1
ATOM 1608 C C . ASP A 1 196 ? 10.616 -21.761 34.258 1.00 52.69 196 ASP A C 1
ATOM 1610 O O . ASP A 1 196 ? 10.755 -22.897 34.695 1.00 52.69 196 ASP A O 1
ATOM 1614 N N . ALA A 1 197 ? 11.469 -20.783 34.600 1.00 53.41 197 ALA A N 1
ATOM 1615 C CA . ALA A 1 197 ? 12.460 -20.892 35.676 1.00 53.41 197 ALA A CA 1
ATOM 1616 C C . ALA A 1 197 ? 12.007 -20.184 36.974 1.00 53.41 197 ALA A C 1
ATOM 1618 O O . ALA A 1 197 ? 12.806 -20.011 37.896 1.00 53.41 197 ALA A O 1
ATOM 1619 N N . ALA A 1 198 ? 10.748 -19.729 37.050 1.00 50.41 198 ALA A N 1
ATOM 1620 C CA . ALA A 1 198 ? 10.211 -18.990 38.193 1.00 50.41 198 ALA A CA 1
ATOM 1621 C C . ALA A 1 198 ? 9.518 -19.871 39.246 1.00 50.41 198 ALA A C 1
ATOM 1623 O O . ALA A 1 198 ? 9.066 -19.331 40.255 1.00 50.41 198 ALA A O 1
ATOM 1624 N N . GLU A 1 199 ? 9.477 -21.196 39.071 1.00 56.06 199 GLU A N 1
ATOM 1625 C CA . GLU A 1 199 ? 8.964 -22.093 40.118 1.00 56.06 199 GLU A CA 1
ATOM 1626 C C . GLU A 1 199 ? 9.948 -22.242 41.304 1.00 56.06 199 GLU A C 1
ATOM 1628 O O . GLU A 1 199 ? 9.518 -22.539 42.412 1.00 56.06 199 GLU A O 1
ATOM 1633 N N . ASP A 1 200 ? 11.226 -21.868 41.129 1.00 56.91 200 ASP A N 1
ATOM 1634 C CA . ASP A 1 200 ? 12.254 -21.862 42.194 1.00 56.91 200 ASP A CA 1
ATOM 1635 C C . ASP A 1 200 ? 12.605 -20.457 42.744 1.00 56.91 200 ASP A C 1
ATOM 1637 O O . ASP A 1 200 ? 13.516 -20.295 43.557 1.00 56.91 200 ASP A O 1
ATOM 1641 N N . ALA A 1 201 ? 11.912 -19.392 42.321 1.00 53.41 201 ALA A N 1
ATOM 1642 C CA . ALA A 1 201 ? 12.337 -18.006 42.574 1.00 53.41 201 ALA A CA 1
ATOM 1643 C C . ALA A 1 201 ? 11.536 -17.259 43.658 1.00 53.41 201 ALA A C 1
ATOM 1645 O O . ALA A 1 201 ? 11.443 -16.027 43.605 1.00 53.41 201 ALA A O 1
ATOM 1646 N N . ASN A 1 202 ? 10.997 -17.964 44.660 1.00 60.38 202 ASN A N 1
ATOM 1647 C CA . ASN A 1 202 ? 10.298 -17.331 45.791 1.00 60.38 202 ASN A CA 1
ATOM 1648 C C . ASN A 1 202 ? 11.213 -16.398 46.626 1.00 60.38 202 ASN A C 1
ATOM 1650 O O . ASN A 1 202 ? 10.717 -15.553 47.364 1.00 60.38 202 ASN A O 1
ATOM 1654 N N . ASP A 1 203 ? 12.536 -16.470 46.423 1.00 60.66 203 ASP A N 1
ATOM 1655 C CA . ASP A 1 203 ? 13.539 -15.639 47.105 1.00 60.66 203 ASP A CA 1
ATOM 1656 C C . ASP A 1 203 ? 14.142 -14.506 46.254 1.00 60.66 203 ASP A C 1
ATOM 1658 O O . ASP A 1 203 ? 15.028 -13.781 46.719 1.00 60.66 203 ASP A O 1
ATOM 1662 N N . ARG A 1 204 ? 13.701 -14.286 45.003 1.00 56.47 204 ARG A N 1
ATOM 1663 C CA . ARG A 1 204 ? 14.252 -13.162 44.224 1.00 56.47 204 ARG A CA 1
ATOM 1664 C C . ARG A 1 204 ? 13.654 -11.826 44.694 1.00 56.47 204 ARG A C 1
ATOM 1666 O O . ARG A 1 204 ? 12.439 -11.634 44.615 1.00 56.47 204 ARG A O 1
ATOM 1673 N N . PRO A 1 205 ? 14.486 -10.862 45.141 1.00 60.44 205 PRO A N 1
ATOM 1674 C CA . PRO A 1 205 ? 14.019 -9.613 45.731 1.00 60.44 205 PRO A CA 1
ATOM 1675 C C . PRO A 1 205 ? 13.153 -8.817 44.748 1.00 60.44 205 PRO A C 1
ATOM 1677 O O . PRO A 1 205 ? 13.446 -8.746 43.553 1.00 60.44 205 PRO A O 1
ATOM 1680 N N . ALA A 1 206 ? 12.126 -8.141 45.276 1.00 59.53 206 ALA A N 1
ATOM 1681 C CA . ALA A 1 206 ? 11.143 -7.323 44.548 1.00 59.53 206 ALA A CA 1
ATOM 1682 C C . ALA A 1 206 ? 11.742 -6.273 43.580 1.00 59.53 206 ALA A C 1
ATOM 1684 O O . ALA A 1 206 ? 11.036 -5.734 42.728 1.00 59.53 206 ALA A O 1
ATOM 1685 N N . ALA A 1 207 ? 13.049 -6.014 43.659 1.00 56.44 207 ALA A N 1
ATOM 1686 C CA . ALA A 1 207 ? 13.804 -5.206 42.708 1.00 56.44 207 ALA A CA 1
ATOM 1687 C C . ALA A 1 207 ? 13.896 -5.821 41.292 1.00 56.44 207 ALA A C 1
ATOM 1689 O O . ALA A 1 207 ? 14.052 -5.072 40.329 1.00 56.44 207 ALA A O 1
ATOM 1690 N N . ALA A 1 208 ? 13.747 -7.144 41.135 1.00 51.72 208 ALA A N 1
ATOM 1691 C CA . ALA A 1 208 ? 13.817 -7.821 39.834 1.00 51.72 208 ALA A CA 1
ATOM 1692 C C . ALA A 1 208 ? 12.503 -7.766 39.025 1.00 51.72 208 ALA A C 1
ATOM 1694 O O . ALA A 1 208 ? 12.534 -7.912 37.808 1.00 51.72 208 ALA A O 1
ATOM 1695 N N . ARG A 1 209 ? 11.354 -7.463 39.653 1.00 53.97 209 ARG A N 1
ATOM 1696 C CA . ARG A 1 209 ? 10.051 -7.308 38.963 1.00 53.97 209 ARG A CA 1
ATOM 1697 C C . ARG A 1 209 ? 9.887 -5.969 38.223 1.00 53.97 209 ARG A C 1
ATOM 1699 O O . ARG A 1 209 ? 8.838 -5.710 37.642 1.00 53.97 209 ARG A O 1
ATOM 1706 N N . LYS A 1 210 ? 10.896 -5.089 38.242 1.00 50.84 210 LYS A N 1
ATOM 1707 C CA . LYS A 1 210 ? 10.798 -3.714 37.707 1.00 50.84 210 LYS A CA 1
ATOM 1708 C C . LYS A 1 210 ? 11.184 -3.568 36.224 1.00 50.84 210 LYS A C 1
ATOM 1710 O O . LYS A 1 210 ? 11.158 -2.465 35.682 1.00 50.84 210 LYS A O 1
ATOM 1715 N N . HIS A 1 211 ? 11.503 -4.667 35.557 1.00 49.62 211 HIS A N 1
ATOM 1716 C CA . HIS A 1 211 ? 11.836 -4.747 34.136 1.00 49.62 211 HIS A CA 1
ATOM 1717 C C . HIS A 1 211 ? 10.986 -5.897 33.575 1.00 49.62 211 HIS A C 1
ATOM 1719 O O . HIS A 1 211 ? 11.075 -6.992 34.096 1.00 49.62 211 HIS A O 1
ATOM 1725 N N . GLN A 1 212 ? 10.034 -5.713 32.657 1.00 53.69 212 GLN A N 1
ATOM 1726 C CA . GLN A 1 212 ? 10.292 -5.424 31.242 1.00 53.69 212 GLN A CA 1
ATOM 1727 C C . GLN A 1 212 ? 8.991 -5.066 30.487 1.00 53.69 212 GLN A C 1
ATOM 1729 O O . GLN A 1 212 ? 8.757 -5.507 29.367 1.00 53.69 212 GLN A O 1
ATOM 1734 N N . SER A 1 213 ? 8.122 -4.205 31.033 1.00 58.41 213 SER A N 1
ATOM 1735 C CA . SER A 1 213 ? 7.134 -3.578 30.139 1.00 58.41 213 SER A CA 1
ATOM 1736 C C . SER A 1 213 ? 7.903 -2.728 29.123 1.00 58.41 213 SER A C 1
AT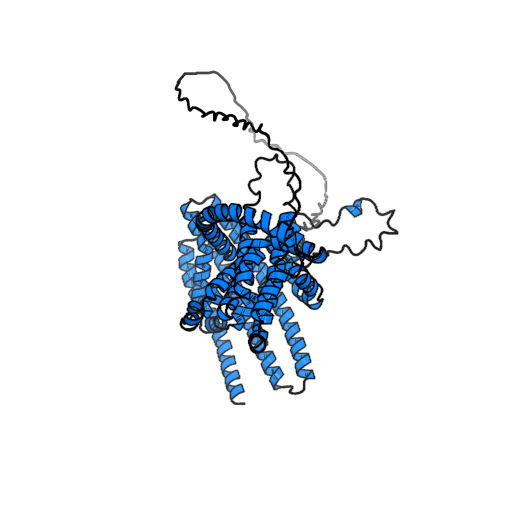OM 1738 O O . SER A 1 213 ? 8.699 -1.864 29.503 1.00 58.41 213 SER A O 1
ATOM 1740 N N . MET A 1 214 ? 7.745 -3.033 27.831 1.00 60.88 214 MET A N 1
ATOM 1741 C CA . MET A 1 214 ? 8.314 -2.245 26.739 1.00 60.88 214 MET A CA 1
ATOM 1742 C C . MET A 1 214 ? 8.070 -0.769 27.046 1.00 60.88 214 MET A C 1
ATOM 1744 O O . MET A 1 214 ? 6.913 -0.353 27.156 1.00 60.88 214 MET A O 1
ATOM 1748 N N . GLY A 1 215 ? 9.148 -0.008 27.265 1.00 74.62 215 GLY A N 1
ATOM 1749 C CA . GLY A 1 215 ? 9.020 1.354 27.768 1.00 74.62 215 GLY A CA 1
ATOM 1750 C C . GLY A 1 215 ? 8.059 2.136 26.880 1.00 74.62 215 GLY A C 1
ATOM 1751 O O . GLY A 1 215 ? 8.181 2.060 25.657 1.00 74.62 215 GLY A O 1
ATOM 1752 N N . ALA A 1 216 ? 7.132 2.887 27.483 1.00 75.19 216 ALA A N 1
ATOM 1753 C CA . ALA A 1 216 ? 6.181 3.760 26.788 1.00 75.19 216 ALA A CA 1
ATOM 1754 C C . ALA A 1 216 ? 6.729 4.417 25.492 1.00 75.19 216 ALA A C 1
ATOM 1756 O O . ALA A 1 216 ? 6.060 4.306 24.464 1.00 75.19 216 ALA A O 1
ATOM 1757 N N . PRO A 1 217 ? 7.963 4.979 25.457 1.00 78.62 217 PRO A N 1
ATOM 1758 C CA . PRO A 1 217 ? 8.518 5.560 24.229 1.00 78.62 217 PRO A CA 1
ATOM 1759 C C . PRO A 1 217 ? 8.727 4.576 23.063 1.00 78.62 217 PRO A C 1
ATOM 1761 O O . PRO A 1 217 ? 8.628 4.970 21.909 1.00 78.62 217 PRO A O 1
ATOM 1764 N N . GLN A 1 218 ? 9.039 3.301 23.310 1.00 78.75 218 GLN A N 1
ATOM 1765 C CA . GLN A 1 218 ? 9.236 2.321 22.230 1.00 78.75 218 GLN A CA 1
ATOM 1766 C C . GLN A 1 218 ? 7.912 1.922 21.579 1.00 78.75 218 GLN A C 1
ATOM 1768 O O . GLN A 1 218 ? 7.853 1.806 20.356 1.00 78.75 218 GLN A O 1
ATOM 1773 N N . ARG A 1 219 ? 6.850 1.761 22.381 1.00 81.69 219 ARG A N 1
ATOM 1774 C CA . ARG A 1 219 ? 5.495 1.498 21.871 1.00 81.69 219 ARG A CA 1
ATOM 1775 C C . ARG A 1 219 ? 5.010 2.648 20.996 1.00 81.69 219 ARG A C 1
ATOM 1777 O O . ARG A 1 219 ? 4.452 2.412 19.931 1.00 81.69 219 ARG A O 1
ATOM 1784 N N . GLU A 1 220 ? 5.274 3.880 21.418 1.00 83.56 220 GLU A N 1
ATOM 1785 C CA . GLU A 1 220 ? 4.936 5.077 20.651 1.00 83.56 220 GLU A CA 1
ATOM 1786 C C . GLU A 1 220 ? 5.661 5.115 19.297 1.00 83.56 220 GLU A C 1
ATOM 1788 O O . GLU A 1 220 ? 5.017 5.274 18.263 1.00 83.56 220 GLU A O 1
ATOM 1793 N N . ILE A 1 221 ? 6.975 4.864 19.275 1.00 82.88 221 ILE A N 1
ATOM 1794 C CA . ILE A 1 221 ? 7.767 4.814 18.033 1.00 82.88 221 ILE A CA 1
ATOM 1795 C C . ILE A 1 221 ? 7.267 3.714 17.093 1.00 82.88 221 ILE A C 1
ATOM 1797 O O . ILE A 1 221 ? 7.168 3.926 15.885 1.00 82.88 221 ILE A O 1
ATOM 1801 N N . LEU A 1 222 ? 6.927 2.543 17.633 1.00 85.50 222 LEU A N 1
ATOM 1802 C CA . LEU A 1 222 ? 6.387 1.446 16.839 1.00 85.50 222 LEU A CA 1
ATOM 1803 C C . LEU A 1 222 ? 5.022 1.802 16.242 1.00 85.50 222 LEU A C 1
ATOM 1805 O O . LEU A 1 222 ? 4.785 1.548 15.065 1.00 85.50 222 LEU A O 1
ATOM 1809 N N . ASN A 1 223 ? 4.143 2.425 17.025 1.00 87.75 223 ASN A N 1
ATOM 1810 C CA . ASN A 1 223 ? 2.838 2.873 16.546 1.00 87.75 223 ASN A CA 1
ATOM 1811 C C . ASN A 1 223 ? 2.968 3.960 15.474 1.00 87.75 223 ASN A C 1
ATOM 1813 O O . ASN A 1 223 ? 2.238 3.913 14.487 1.00 87.75 223 ASN A O 1
ATOM 1817 N N . LEU A 1 224 ? 3.920 4.887 15.617 1.00 85.69 224 LEU A N 1
ATOM 1818 C CA . LEU A 1 224 ? 4.232 5.882 14.587 1.00 85.69 224 LEU A CA 1
ATOM 1819 C C . LEU A 1 224 ? 4.701 5.216 13.287 1.00 85.69 224 LEU A C 1
ATOM 1821 O O . LEU A 1 224 ? 4.205 5.561 12.218 1.00 85.69 224 LEU A O 1
ATOM 1825 N N . ALA A 1 225 ? 5.588 4.221 13.377 1.00 88.12 225 ALA A N 1
ATOM 1826 C CA . ALA A 1 225 ? 6.051 3.471 12.210 1.00 88.12 225 ALA A CA 1
ATOM 1827 C C . ALA A 1 225 ? 4.919 2.66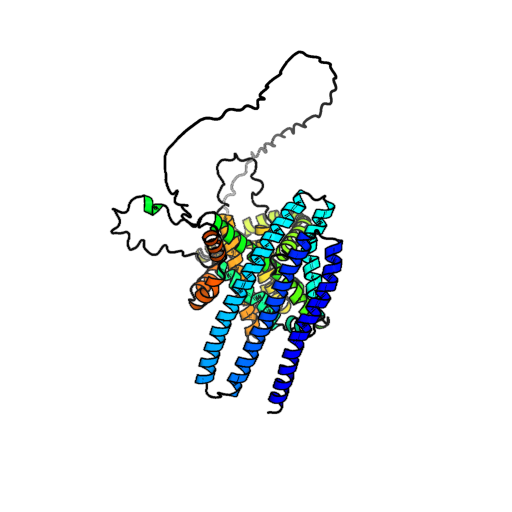8 11.544 1.00 88.12 225 ALA A C 1
ATOM 1829 O O . ALA A 1 225 ? 4.808 2.633 10.325 1.00 88.12 225 ALA A O 1
ATOM 1830 N N . ARG A 1 226 ? 4.034 2.040 12.327 1.00 92.69 226 ARG A N 1
ATOM 1831 C CA . ARG A 1 226 ? 2.860 1.344 11.777 1.00 92.69 226 ARG A CA 1
ATOM 1832 C C . ARG A 1 226 ? 1.920 2.320 11.077 1.00 92.69 226 ARG A C 1
ATOM 1834 O O . ARG A 1 226 ? 1.449 2.038 9.980 1.00 92.69 226 ARG A O 1
ATOM 1841 N N . ARG A 1 227 ? 1.691 3.488 11.684 1.00 92.12 227 ARG A N 1
ATOM 1842 C CA . ARG A 1 227 ? 0.864 4.558 11.120 1.00 92.12 227 ARG A CA 1
ATOM 1843 C C . ARG A 1 227 ? 1.395 5.025 9.763 1.00 92.12 227 ARG A C 1
ATOM 1845 O O . ARG A 1 227 ? 0.607 5.151 8.828 1.00 92.12 227 ARG A O 1
ATOM 1852 N N . SER A 1 228 ? 2.706 5.244 9.642 1.00 89.38 228 SER A N 1
ATOM 1853 C CA . SER A 1 228 ? 3.312 5.671 8.377 1.00 89.38 228 SER A CA 1
ATOM 1854 C C . SER A 1 228 ? 3.201 4.600 7.290 1.00 89.38 228 SER A C 1
ATOM 1856 O O . SER A 1 228 ? 2.870 4.935 6.156 1.00 89.38 228 SER A O 1
ATOM 1858 N N . TRP A 1 229 ? 3.375 3.315 7.622 1.00 94.62 229 TRP A N 1
ATOM 1859 C CA . TRP A 1 229 ? 3.190 2.227 6.653 1.00 94.62 229 TRP A CA 1
ATOM 1860 C C . TRP A 1 229 ? 1.741 2.067 6.197 1.00 94.62 229 TRP A C 1
ATOM 1862 O O . TRP A 1 229 ? 1.501 1.898 5.005 1.00 94.62 229 TRP A O 1
ATOM 1872 N N . VAL A 1 230 ? 0.763 2.176 7.102 1.00 95.56 230 VAL A N 1
ATOM 1873 C CA . VAL A 1 230 ? -0.658 2.170 6.709 1.00 95.56 230 VAL A CA 1
ATOM 1874 C C . VAL A 1 230 ? -0.967 3.346 5.778 1.00 95.56 230 VAL A C 1
ATOM 1876 O O . VAL A 1 230 ? -1.671 3.161 4.786 1.00 95.56 230 VAL A O 1
ATOM 1879 N N . SER A 1 231 ? -0.409 4.531 6.053 1.00 93.38 231 SER A N 1
ATOM 1880 C CA . SER A 1 231 ? -0.547 5.705 5.180 1.00 93.38 231 SER A CA 1
ATOM 1881 C C . SER A 1 231 ? 0.055 5.451 3.796 1.00 93.38 231 SER A C 1
ATOM 1883 O O . SER A 1 231 ? -0.608 5.669 2.784 1.00 93.38 231 SER A O 1
ATOM 1885 N N . TYR A 1 232 ? 1.277 4.906 3.747 1.00 95.38 232 TYR A N 1
ATOM 1886 C CA . TYR A 1 232 ? 1.966 4.550 2.508 1.00 95.38 232 TYR A CA 1
ATOM 1887 C C . TYR A 1 232 ? 1.142 3.593 1.641 1.00 95.38 232 TYR A C 1
ATOM 1889 O O . TYR A 1 232 ? 0.876 3.901 0.481 1.00 95.38 232 TYR A O 1
ATOM 1897 N N . TRP A 1 233 ? 0.698 2.466 2.206 1.00 96.81 233 TRP A N 1
ATOM 1898 C CA . TRP A 1 233 ? -0.061 1.467 1.455 1.00 96.81 233 TRP A CA 1
ATOM 1899 C C . TRP A 1 233 ? -1.405 1.994 0.975 1.00 96.81 233 TRP A C 1
ATOM 1901 O O . TRP A 1 233 ? -1.788 1.740 -0.162 1.00 96.81 233 TRP A O 1
ATOM 1911 N N . SER A 1 234 ? -2.086 2.785 1.804 1.00 96.06 234 SER A N 1
ATOM 1912 C CA . SER A 1 234 ? -3.359 3.394 1.420 1.00 96.06 234 SER A CA 1
ATOM 1913 C C . SER A 1 234 ? -3.171 4.406 0.287 1.00 96.06 234 SER A C 1
ATOM 1915 O O . SER A 1 234 ? -3.926 4.385 -0.679 1.00 96.06 234 SER A O 1
ATOM 1917 N N . ALA A 1 235 ? -2.139 5.252 0.355 1.00 95.06 235 ALA A N 1
ATOM 1918 C CA . ALA A 1 235 ? -1.810 6.201 -0.707 1.00 95.06 235 ALA A CA 1
ATOM 1919 C C . ALA A 1 235 ? -1.419 5.492 -2.014 1.00 95.06 235 ALA A C 1
ATOM 1921 O O . ALA A 1 235 ? -1.891 5.870 -3.087 1.00 95.06 235 ALA A O 1
ATOM 1922 N N . LEU A 1 236 ? -0.599 4.440 -1.927 1.00 94.94 236 LEU A N 1
ATOM 1923 C CA . LEU A 1 236 ? -0.205 3.636 -3.082 1.00 94.94 236 LEU A CA 1
ATOM 1924 C C . LEU A 1 236 ? -1.415 2.943 -3.719 1.00 94.94 236 LEU A C 1
ATOM 1926 O O . LEU A 1 236 ? -1.567 2.983 -4.935 1.00 94.94 236 LEU A O 1
ATOM 1930 N N . ALA A 1 237 ? -2.304 2.368 -2.908 1.00 95.50 237 ALA A N 1
ATOM 1931 C CA . ALA A 1 237 ? -3.535 1.737 -3.366 1.00 95.50 237 ALA A CA 1
ATOM 1932 C C . ALA A 1 237 ? -4.481 2.727 -4.058 1.00 95.50 237 ALA A C 1
ATOM 1934 O O . ALA A 1 237 ? -5.055 2.402 -5.095 1.00 95.50 237 ALA A O 1
ATOM 1935 N N . LEU A 1 238 ? -4.620 3.953 -3.541 1.00 93.88 238 LEU A N 1
ATOM 1936 C CA . LEU A 1 238 ? -5.384 5.008 -4.216 1.00 93.88 238 LEU A CA 1
ATOM 1937 C C . LEU A 1 238 ? -4.801 5.336 -5.589 1.00 93.88 238 LEU A C 1
ATOM 1939 O O . LEU A 1 238 ? -5.527 5.372 -6.577 1.00 93.88 238 LEU A O 1
ATOM 1943 N N . LEU A 1 239 ? -3.488 5.535 -5.668 1.00 91.00 239 LEU A N 1
ATOM 1944 C CA . LEU A 1 239 ? -2.830 5.851 -6.933 1.00 91.00 239 LEU A CA 1
ATOM 1945 C C . LEU A 1 239 ? -2.943 4.697 -7.929 1.00 91.00 239 LEU A C 1
ATOM 1947 O O . LEU A 1 239 ? -3.252 4.930 -9.093 1.00 91.00 239 LEU A O 1
ATOM 1951 N N . PHE A 1 240 ? -2.769 3.461 -7.465 1.00 90.69 240 PHE A N 1
ATOM 1952 C CA . PHE A 1 240 ? -2.920 2.272 -8.293 1.00 90.69 240 PHE A CA 1
ATOM 1953 C C . PHE A 1 240 ? -4.362 2.101 -8.785 1.00 90.69 240 PHE A C 1
ATOM 1955 O O . PHE A 1 240 ? -4.590 1.879 -9.967 1.00 90.69 240 PHE A O 1
ATOM 1962 N N . THR A 1 241 ? -5.363 2.276 -7.921 1.00 91.31 241 THR A N 1
ATOM 1963 C CA . THR A 1 241 ? -6.773 2.205 -8.344 1.00 91.31 241 THR A CA 1
ATOM 1964 C C . THR A 1 241 ? -7.156 3.319 -9.316 1.00 91.31 241 THR A C 1
ATOM 1966 O O . THR A 1 241 ? -7.957 3.077 -10.215 1.00 91.31 241 THR A O 1
ATOM 1969 N N . MET A 1 242 ? -6.550 4.506 -9.213 1.00 88.19 242 MET A N 1
ATOM 1970 C CA . MET A 1 242 ? -6.732 5.588 -10.188 1.00 88.19 242 MET A CA 1
ATOM 1971 C C . MET A 1 242 ? -6.123 5.282 -11.562 1.00 88.19 242 MET A C 1
ATOM 1973 O O . MET A 1 242 ? -6.567 5.869 -12.549 1.00 88.19 242 MET A O 1
ATOM 1977 N N . THR A 1 243 ? -5.143 4.377 -11.653 1.00 88.75 243 THR A N 1
ATOM 1978 C CA . THR A 1 243 ? -4.553 3.963 -12.935 1.00 88.75 243 THR A CA 1
ATOM 1979 C C . THR A 1 243 ? -5.241 2.762 -13.573 1.00 88.75 243 THR A C 1
ATOM 1981 O O . THR A 1 243 ? -5.021 2.527 -14.756 1.00 88.75 243 THR A O 1
ATOM 1984 N N . GLN A 1 244 ? -6.102 2.045 -12.843 1.00 88.44 244 GLN A N 1
ATOM 1985 C CA . GLN A 1 244 ? -6.850 0.888 -13.353 1.00 88.44 244 GLN A CA 1
ATOM 1986 C C . GLN A 1 244 ? -7.945 1.169 -14.398 1.00 88.44 244 GLN A C 1
ATOM 1988 O O . GLN A 1 244 ? -8.233 0.249 -15.165 1.00 88.44 244 GLN A O 1
ATOM 1993 N N . PRO A 1 245 ? -8.597 2.352 -14.490 1.00 89.19 245 PRO A N 1
ATOM 1994 C CA . PRO A 1 245 ? -9.628 2.571 -15.500 1.00 89.19 245 PRO A CA 1
ATOM 1995 C C . PRO A 1 245 ? -9.102 2.260 -16.910 1.00 89.19 245 PRO A C 1
ATOM 1997 O O . PRO A 1 245 ? -7.969 2.618 -17.235 1.00 89.19 245 PRO A O 1
ATOM 2000 N N . PRO A 1 246 ? -9.912 1.641 -17.785 1.00 81.88 246 PRO A N 1
ATOM 2001 C CA . PRO A 1 246 ? -9.409 1.002 -19.001 1.00 81.88 246 PRO A CA 1
ATOM 2002 C C . PRO A 1 246 ? -8.821 2.024 -19.980 1.00 81.88 246 PRO A C 1
ATOM 2004 O O . PRO A 1 246 ? -7.853 1.740 -20.683 1.00 81.88 246 PRO A O 1
ATOM 2007 N N . PHE A 1 247 ? -9.355 3.249 -19.976 1.00 83.69 247 PHE A N 1
ATOM 2008 C CA . PHE A 1 247 ? -8.797 4.356 -20.742 1.00 83.69 247 PHE A CA 1
ATOM 2009 C C . PHE A 1 247 ? -7.423 4.790 -20.211 1.00 83.69 247 PHE A C 1
ATOM 2011 O O . PHE A 1 247 ? -6.540 5.068 -21.013 1.00 83.69 247 PHE A O 1
ATOM 2018 N N . VAL A 1 248 ? -7.203 4.802 -18.890 1.00 86.19 248 VAL A N 1
ATOM 2019 C CA . VAL A 1 248 ? -5.899 5.147 -18.302 1.00 86.19 248 VAL A CA 1
ATOM 2020 C C . VAL A 1 248 ? -4.887 4.058 -18.616 1.00 86.19 248 VAL A C 1
ATOM 2022 O O . VAL A 1 248 ? -3.823 4.375 -19.134 1.00 86.19 248 VAL A O 1
ATOM 2025 N N . VAL A 1 249 ? -5.239 2.786 -18.402 1.00 86.12 249 VAL A N 1
ATOM 2026 C CA . VAL A 1 249 ? -4.369 1.642 -18.725 1.00 86.12 249 VAL A CA 1
ATOM 2027 C C . VAL A 1 249 ? -3.984 1.632 -20.206 1.00 86.12 249 VAL A C 1
ATOM 2029 O O . VAL A 1 249 ? -2.845 1.326 -20.535 1.00 86.12 249 VAL A O 1
ATOM 2032 N N . SER A 1 250 ? -4.896 2.017 -21.103 1.00 86.50 250 SER A N 1
ATOM 2033 C CA . SER A 1 250 ? -4.614 2.079 -22.545 1.00 86.50 250 SER A CA 1
ATOM 2034 C C . SER A 1 250 ? -3.751 3.284 -22.941 1.00 86.50 250 SER A C 1
ATOM 2036 O O . SER A 1 250 ? -2.951 3.189 -23.869 1.00 86.50 250 SER A O 1
ATOM 2038 N N . LEU A 1 251 ? -3.903 4.422 -22.254 1.00 88.12 251 LEU A N 1
ATOM 2039 C CA . LEU A 1 251 ? -3.162 5.658 -22.540 1.00 88.12 251 LEU A CA 1
ATOM 2040 C C . LEU A 1 251 ? -1.774 5.685 -21.893 1.00 88.12 251 LEU A C 1
ATOM 2042 O O . LEU A 1 251 ? -0.854 6.282 -22.447 1.00 88.12 251 LEU A O 1
ATOM 2046 N N . LEU A 1 252 ? -1.604 5.049 -20.732 1.00 88.56 252 LEU A N 1
ATOM 2047 C CA . LEU A 1 252 ? -0.374 5.113 -19.945 1.00 88.56 252 LEU A CA 1
ATOM 2048 C C . LEU A 1 252 ? 0.861 4.609 -20.724 1.00 88.56 252 LEU A C 1
ATOM 2050 O O . LEU A 1 252 ? 1.867 5.317 -20.723 1.00 88.56 252 LEU A O 1
ATOM 2054 N N . PRO A 1 253 ? 0.808 3.482 -21.468 1.00 88.56 253 PRO A N 1
ATOM 2055 C CA . PRO A 1 253 ? 1.929 3.020 -22.289 1.00 88.56 253 PRO A CA 1
ATOM 2056 C C . PRO A 1 253 ? 2.263 3.951 -23.461 1.00 88.56 253 PRO A C 1
ATOM 2058 O O . PRO A 1 253 ? 3.377 3.902 -23.976 1.00 88.56 253 PRO A O 1
ATOM 2061 N N . MET A 1 254 ? 1.317 4.793 -23.896 1.00 91.06 254 MET A N 1
ATOM 2062 C CA . MET A 1 254 ? 1.542 5.748 -24.988 1.00 91.06 254 MET A CA 1
ATOM 2063 C C . MET A 1 254 ? 2.342 6.973 -24.538 1.00 91.06 254 MET A C 1
ATOM 2065 O O . MET A 1 254 ? 2.884 7.690 -25.378 1.00 91.06 254 MET A O 1
ATOM 2069 N N . ILE A 1 255 ? 2.420 7.233 -23.230 1.00 91.62 255 ILE A N 1
ATOM 2070 C CA . ILE A 1 255 ? 3.132 8.384 -22.684 1.00 91.62 255 ILE A CA 1
ATOM 2071 C C . ILE A 1 255 ? 4.587 7.969 -22.412 1.00 91.62 255 ILE A C 1
ATOM 2073 O O . ILE A 1 255 ? 4.851 7.245 -21.444 1.00 91.62 255 ILE A O 1
ATOM 2077 N N . PRO A 1 256 ? 5.568 8.435 -23.213 1.00 83.06 256 PRO A N 1
ATOM 2078 C CA . PRO A 1 256 ? 6.968 8.238 -22.868 1.00 83.06 256 PRO A CA 1
ATOM 2079 C C . PRO A 1 256 ? 7.207 8.917 -21.517 1.00 83.06 256 PRO A C 1
ATOM 2081 O O . PRO A 1 256 ? 6.789 10.054 -21.336 1.00 83.06 256 PRO A O 1
ATOM 2084 N N . LEU A 1 257 ? 7.878 8.229 -20.589 1.00 90.00 257 LEU A N 1
ATOM 2085 C CA . LEU A 1 257 ? 8.064 8.613 -19.176 1.00 90.00 257 LEU A CA 1
ATOM 2086 C C . LEU A 1 257 ? 6.937 8.223 -18.212 1.00 90.00 257 LEU A C 1
ATOM 2088 O O . LEU A 1 257 ? 7.089 8.503 -17.029 1.00 90.00 257 LEU A O 1
ATOM 2092 N N . ALA A 1 258 ? 5.852 7.563 -18.628 1.00 90.44 258 ALA A N 1
ATOM 2093 C CA . ALA A 1 258 ? 4.829 7.139 -17.666 1.00 90.44 258 ALA A CA 1
ATOM 2094 C C . ALA A 1 258 ? 5.389 6.207 -16.577 1.00 90.44 258 ALA A C 1
ATOM 2096 O O . ALA A 1 258 ? 5.155 6.433 -15.394 1.00 90.44 258 ALA A O 1
ATOM 2097 N N . THR A 1 259 ? 6.202 5.221 -16.966 1.00 89.25 259 THR A N 1
ATOM 2098 C CA . THR A 1 259 ? 6.906 4.300 -16.056 1.00 89.25 259 THR A CA 1
ATOM 2099 C C . THR A 1 259 ? 7.843 5.036 -15.107 1.00 89.25 259 THR A C 1
ATOM 2101 O O . THR A 1 259 ? 7.741 4.880 -13.890 1.00 89.25 259 THR A O 1
ATOM 2104 N N . ALA A 1 260 ? 8.702 5.906 -15.643 1.00 89.81 260 ALA A N 1
ATOM 2105 C CA . ALA A 1 260 ? 9.560 6.769 -14.845 1.00 89.81 260 ALA A CA 1
ATOM 2106 C C . ALA A 1 260 ? 8.751 7.653 -13.882 1.00 89.81 260 ALA A C 1
ATOM 2108 O O . ALA A 1 260 ? 9.112 7.770 -12.715 1.00 89.81 260 ALA A O 1
ATOM 2109 N N . ALA A 1 261 ? 7.642 8.246 -14.326 1.00 91.62 261 ALA A N 1
ATOM 2110 C CA . ALA A 1 261 ? 6.775 9.064 -13.486 1.00 91.62 261 ALA A CA 1
ATOM 2111 C C . ALA A 1 261 ? 6.150 8.236 -12.354 1.00 91.62 261 ALA A C 1
ATOM 2113 O O . ALA A 1 261 ? 6.168 8.682 -11.208 1.00 91.62 261 ALA A O 1
ATOM 2114 N N . SER A 1 262 ? 5.685 7.013 -12.630 1.00 91.44 262 SER A N 1
ATOM 2115 C CA . SER A 1 262 ? 5.215 6.078 -11.602 1.00 91.44 262 SER A CA 1
ATOM 2116 C C . SER A 1 262 ? 6.313 5.752 -10.587 1.00 91.44 262 SER A C 1
ATOM 2118 O O . SER A 1 262 ? 6.063 5.821 -9.385 1.00 91.44 262 SER A O 1
ATOM 2120 N N . SER A 1 263 ? 7.546 5.495 -11.038 1.00 90.94 263 SER A N 1
ATOM 2121 C CA . SER A 1 263 ? 8.711 5.309 -10.158 1.00 90.94 263 SER A CA 1
ATOM 2122 C C . SER A 1 263 ? 9.005 6.548 -9.315 1.00 90.94 263 SER A C 1
ATOM 2124 O O . SER A 1 263 ? 9.283 6.433 -8.121 1.00 90.94 263 SER A O 1
ATOM 2126 N N . GLY A 1 264 ? 8.876 7.740 -9.898 1.00 93.50 264 GLY A N 1
ATOM 2127 C CA . GLY A 1 264 ? 8.984 9.009 -9.185 1.00 93.50 264 GLY A CA 1
ATOM 2128 C C . GLY A 1 264 ? 7.922 9.163 -8.103 1.00 93.50 264 GLY A C 1
ATOM 2129 O O . GLY A 1 264 ? 8.254 9.519 -6.977 1.00 93.50 264 GLY A O 1
ATOM 2130 N N . ILE A 1 265 ? 6.665 8.830 -8.401 1.00 94.56 265 ILE A N 1
ATOM 2131 C CA . ILE A 1 265 ? 5.561 8.875 -7.434 1.00 94.56 265 ILE A CA 1
ATOM 2132 C C . ILE A 1 265 ? 5.790 7.867 -6.302 1.00 94.56 265 ILE A C 1
ATOM 2134 O O . ILE A 1 265 ? 5.654 8.221 -5.133 1.00 94.56 265 ILE A O 1
ATOM 2138 N N . VAL A 1 266 ? 6.195 6.634 -6.613 1.00 93.75 266 VAL A N 1
ATOM 2139 C CA . VAL A 1 266 ? 6.500 5.613 -5.599 1.00 93.75 266 VAL A CA 1
ATOM 2140 C C . VAL A 1 266 ? 7.631 6.066 -4.675 1.00 93.75 266 VAL A C 1
ATOM 2142 O O . VAL A 1 266 ? 7.507 5.957 -3.454 1.00 93.75 266 VAL A O 1
ATOM 2145 N N . LEU A 1 267 ? 8.709 6.624 -5.232 1.00 91.12 267 LEU A N 1
ATOM 2146 C CA . LEU A 1 267 ? 9.805 7.188 -4.444 1.00 91.12 267 LEU A CA 1
ATOM 2147 C C . LEU A 1 267 ? 9.341 8.385 -3.604 1.00 91.12 267 LEU A C 1
ATOM 2149 O O . LEU A 1 267 ? 9.700 8.485 -2.434 1.00 91.12 267 LEU A O 1
ATOM 2153 N N . TRP A 1 268 ? 8.507 9.258 -4.165 1.00 95.19 268 TRP A N 1
ATOM 2154 C CA . TRP A 1 268 ? 7.942 10.415 -3.472 1.00 95.19 268 TRP A CA 1
ATOM 2155 C C . TRP A 1 268 ? 7.076 10.016 -2.267 1.00 95.19 268 TRP A C 1
ATOM 2157 O O . TRP A 1 268 ? 7.170 10.643 -1.212 1.00 95.19 268 TRP A O 1
ATOM 2167 N N . LEU A 1 269 ? 6.284 8.944 -2.387 1.00 93.88 269 LEU A N 1
ATOM 2168 C CA . LEU A 1 269 ? 5.508 8.377 -1.276 1.00 93.88 269 LEU A CA 1
ATOM 2169 C C . LEU A 1 269 ? 6.395 7.745 -0.200 1.00 93.88 269 LEU A C 1
ATOM 2171 O O . LEU A 1 269 ? 6.055 7.791 0.982 1.00 93.88 269 LEU A O 1
ATOM 2175 N N . TRP A 1 270 ? 7.487 7.105 -0.619 1.00 89.44 270 TRP A N 1
ATOM 2176 C CA . TRP A 1 270 ? 8.341 6.298 0.251 1.00 89.44 270 TRP A CA 1
ATOM 2177 C C . TRP A 1 270 ? 9.349 7.129 1.052 1.00 89.44 270 TRP A C 1
ATOM 2179 O O . TRP A 1 270 ? 9.706 6.761 2.173 1.00 89.44 270 TRP A O 1
ATOM 2189 N N . LEU A 1 271 ? 9.829 8.245 0.498 1.00 86.44 271 LEU A N 1
ATOM 2190 C CA . LEU A 1 271 ? 10.886 9.034 1.123 1.00 86.44 271 LEU A CA 1
ATOM 2191 C C . LEU A 1 271 ? 10.383 9.775 2.377 1.00 86.44 271 LEU A C 1
ATOM 2193 O O . LEU A 1 271 ? 9.516 10.649 2.279 1.00 86.44 271 LEU A O 1
ATOM 2197 N N . PRO A 1 272 ? 10.979 9.516 3.559 1.00 79.75 272 PRO A N 1
ATOM 2198 C CA . PRO A 1 272 ? 10.453 10.010 4.831 1.00 79.75 272 PRO A CA 1
ATOM 2199 C C . PRO A 1 272 ? 10.537 11.532 4.972 1.00 79.75 272 PRO A C 1
ATOM 2201 O O . PRO A 1 272 ? 9.728 12.122 5.670 1.00 79.75 272 PRO A O 1
ATOM 2204 N N . PHE A 1 273 ? 11.481 12.196 4.295 1.00 81.00 273 PHE A N 1
ATOM 2205 C CA . PHE A 1 273 ? 11.607 13.656 4.365 1.00 81.00 273 PHE A CA 1
ATOM 2206 C C . PHE A 1 273 ? 10.554 14.392 3.526 1.00 81.00 273 PHE A C 1
ATOM 2208 O O . PHE A 1 273 ? 10.248 15.550 3.807 1.00 81.00 273 PHE A O 1
ATOM 2215 N N . VAL A 1 274 ? 10.001 13.732 2.504 1.00 87.50 274 VAL A N 1
ATOM 2216 C CA . VAL A 1 274 ? 8.996 14.312 1.607 1.00 87.50 274 VAL A CA 1
ATOM 2217 C C . VAL A 1 274 ? 7.608 14.239 2.233 1.00 87.50 274 VAL A C 1
ATOM 2219 O O . VAL A 1 274 ? 6.790 15.106 1.968 1.00 87.50 274 VAL A O 1
ATOM 2222 N N . HIS A 1 275 ? 7.348 13.232 3.076 1.00 87.81 275 HIS A N 1
ATOM 2223 C CA . HIS A 1 275 ? 6.024 12.976 3.655 1.00 87.81 275 HIS A CA 1
ATOM 2224 C C . HIS A 1 275 ? 4.926 12.849 2.577 1.00 87.81 275 HIS A C 1
ATOM 2226 O O . HIS A 1 275 ? 3.775 13.222 2.794 1.00 87.81 275 HIS A O 1
ATOM 2232 N N . GLY A 1 276 ? 5.263 12.318 1.391 1.00 91.19 276 GLY A N 1
ATOM 2233 C CA . GLY A 1 276 ? 4.328 12.247 0.263 1.00 91.19 276 GLY A CA 1
ATOM 2234 C C . GLY A 1 276 ? 3.057 11.452 0.581 1.00 91.19 276 GLY A C 1
ATOM 2235 O O . GLY A 1 276 ? 1.960 11.839 0.183 1.00 91.19 276 GLY A O 1
ATOM 2236 N N . CYS A 1 277 ? 3.173 10.385 1.376 1.00 92.12 277 CYS A N 1
ATOM 2237 C CA . CYS A 1 277 ? 2.017 9.616 1.834 1.00 92.12 277 CYS A CA 1
ATOM 2238 C C . CYS A 1 277 ? 1.059 10.436 2.713 1.00 92.12 277 CYS A C 1
ATOM 2240 O O . CYS A 1 277 ? -0.150 10.313 2.549 1.00 92.12 277 CYS A O 1
ATOM 2242 N N . GLU A 1 278 ? 1.569 11.308 3.588 1.00 87.25 278 GLU A N 1
ATOM 2243 C CA . GLU A 1 278 ? 0.748 12.206 4.413 1.00 87.25 278 GLU A CA 1
ATOM 2244 C C . GLU A 1 278 ? 0.038 13.244 3.544 1.00 87.25 278 GLU A C 1
ATOM 2246 O O . GLU A 1 278 ? -1.152 13.470 3.722 1.00 87.25 278 GLU A O 1
ATOM 2251 N N . VAL A 1 279 ? 0.716 13.792 2.530 1.00 90.31 279 VAL A N 1
ATOM 2252 C CA . VAL A 1 279 ? 0.096 14.727 1.577 1.00 90.31 279 VAL A CA 1
ATOM 2253 C C . VAL A 1 279 ? -1.036 14.067 0.791 1.00 90.31 279 VAL A C 1
ATOM 2255 O O . VAL A 1 279 ? -2.093 14.674 0.620 1.00 90.31 279 VAL A O 1
ATOM 2258 N N . VAL A 1 280 ? -0.856 12.824 0.333 1.00 90.62 280 VAL A N 1
ATOM 2259 C CA . VAL A 1 280 ? -1.934 12.074 -0.337 1.00 90.62 280 VAL A CA 1
ATOM 2260 C C . VAL A 1 280 ? -3.056 11.751 0.634 1.00 90.62 280 VAL A C 1
ATOM 2262 O O . VAL A 1 280 ? -4.217 11.921 0.279 1.00 90.62 280 VAL A O 1
ATOM 2265 N N . ALA A 1 281 ? -2.734 11.324 1.853 1.00 86.81 281 ALA A N 1
ATOM 2266 C CA . ALA A 1 281 ? -3.719 11.034 2.885 1.00 86.81 281 ALA A CA 1
ATOM 2267 C C . ALA A 1 281 ? -4.561 12.269 3.233 1.00 86.81 281 ALA A C 1
ATOM 2269 O O . ALA A 1 281 ? -5.786 12.179 3.258 1.00 86.81 281 ALA A O 1
ATOM 2270 N N . ASP A 1 282 ? -3.927 13.422 3.438 1.00 86.25 282 ASP A N 1
ATOM 2271 C CA . ASP A 1 282 ? -4.583 14.689 3.760 1.00 86.25 282 ASP A CA 1
ATOM 2272 C C . ASP A 1 282 ? -5.381 15.228 2.573 1.00 86.25 282 ASP A C 1
ATOM 2274 O O . ASP A 1 282 ? -6.523 15.661 2.739 1.00 86.25 282 ASP A O 1
ATOM 2278 N N . GLY A 1 283 ? -4.815 15.163 1.365 1.00 88.25 283 GLY A N 1
ATOM 2279 C CA . GLY A 1 283 ? -5.497 15.549 0.132 1.00 88.25 283 GLY A CA 1
ATOM 2280 C C . GLY A 1 283 ? -6.724 14.679 -0.123 1.00 88.25 283 GLY A C 1
ATOM 2281 O O . GLY A 1 283 ? -7.809 15.195 -0.385 1.00 88.25 283 GLY A O 1
ATOM 2282 N N . TRP A 1 284 ? -6.592 13.364 0.042 1.00 87.56 284 TRP A N 1
ATOM 2283 C CA . TRP A 1 284 ? -7.711 12.436 -0.053 1.00 87.56 284 TRP A CA 1
ATOM 2284 C C . TRP A 1 284 ? -8.725 12.674 1.055 1.00 87.56 284 TRP A C 1
ATOM 2286 O O . TRP A 1 284 ? -9.920 12.703 0.790 1.00 87.56 284 TRP A O 1
ATOM 2296 N N . HIS A 1 285 ? -8.281 12.918 2.287 1.00 84.31 285 HIS A N 1
ATOM 2297 C CA . HIS A 1 285 ? -9.187 13.238 3.376 1.00 84.31 285 HIS A CA 1
ATOM 2298 C C . HIS A 1 285 ? -9.947 14.539 3.109 1.00 84.31 285 HIS A C 1
ATOM 2300 O O . HIS A 1 285 ? -11.130 14.613 3.428 1.00 84.31 285 HIS A O 1
ATOM 2306 N N . TRP A 1 286 ? -9.315 15.540 2.496 1.00 87.25 286 TRP A N 1
ATOM 2307 C CA . TRP A 1 286 ? -9.983 16.756 2.045 1.00 87.25 286 TRP A CA 1
ATOM 2308 C C . TRP A 1 286 ? -11.014 16.452 0.956 1.00 87.25 286 TRP A C 1
ATOM 2310 O O . TRP A 1 286 ? -12.174 16.814 1.131 1.00 87.25 286 TRP A O 1
ATOM 2320 N N . VAL A 1 287 ? -10.642 15.709 -0.094 1.00 86.25 287 VAL A N 1
ATOM 2321 C CA . VAL A 1 287 ? -11.576 15.278 -1.152 1.00 86.25 287 VAL A CA 1
ATOM 2322 C C . VAL A 1 287 ? -12.762 14.547 -0.540 1.00 86.25 287 VAL A C 1
ATOM 2324 O O . VAL A 1 287 ? -13.905 14.882 -0.829 1.00 86.25 287 VAL A O 1
ATOM 2327 N N . LEU A 1 288 ? -12.503 13.605 0.363 1.00 80.94 288 LEU A N 1
ATOM 2328 C CA . LEU A 1 288 ? -13.521 12.896 1.115 1.00 80.94 288 LEU A CA 1
ATOM 2329 C C . LEU A 1 288 ? -14.350 13.863 1.955 1.00 80.94 288 LEU A C 1
ATOM 2331 O O . LEU A 1 288 ? -15.555 13.818 1.865 1.00 80.94 288 LEU A O 1
ATOM 2335 N N . ARG A 1 289 ? -13.778 14.786 2.725 1.00 79.69 289 ARG A N 1
ATOM 2336 C CA . ARG A 1 289 ? -14.554 15.754 3.524 1.00 79.69 289 ARG A CA 1
ATOM 2337 C C . ARG A 1 289 ? -15.358 16.737 2.684 1.00 79.69 289 ARG A C 1
ATOM 2339 O O . ARG A 1 289 ? -16.310 17.297 3.209 1.00 79.69 289 ARG A O 1
ATOM 2346 N N . THR A 1 290 ? -14.986 16.983 1.435 1.00 84.88 290 THR A N 1
ATOM 2347 C CA . THR A 1 290 ? -15.718 17.879 0.533 1.00 84.88 290 THR A CA 1
ATOM 2348 C C . THR A 1 290 ? -16.781 17.122 -0.262 1.00 84.88 290 THR A C 1
ATOM 2350 O O . THR A 1 290 ? -17.899 17.609 -0.410 1.00 84.88 290 THR A O 1
ATOM 2353 N N . ALA A 1 291 ? -16.471 15.910 -0.719 1.00 83.06 291 ALA A N 1
ATOM 2354 C CA . ALA A 1 291 ? -17.387 15.050 -1.459 1.00 83.06 291 ALA A CA 1
ATOM 2355 C C . ALA A 1 291 ? -18.356 14.300 -0.536 1.00 83.06 291 ALA A C 1
ATOM 2357 O O . ALA A 1 291 ? -19.516 14.112 -0.894 1.00 83.06 291 ALA A O 1
ATOM 2358 N N . LEU A 1 292 ? -17.919 13.902 0.664 1.00 74.38 292 LEU A N 1
ATOM 2359 C CA . LEU A 1 292 ? -18.756 13.176 1.611 1.00 74.38 292 LEU A CA 1
ATOM 2360 C C . LEU A 1 292 ? -19.954 13.987 2.037 1.00 74.38 292 LEU A C 1
ATOM 2362 O O . LEU A 1 292 ? -20.981 13.381 1.987 1.00 74.38 292 LEU A O 1
ATOM 2366 N N . PRO A 1 293 ? -19.958 15.278 2.391 1.00 76.81 293 PRO A N 1
ATOM 2367 C CA . PRO A 1 293 ? -21.196 15.986 2.727 1.00 76.81 293 PRO A CA 1
ATOM 2368 C C . PRO A 1 293 ? -22.259 15.912 1.622 1.00 76.81 293 PRO A C 1
ATOM 2370 O O . PRO A 1 293 ? -23.443 15.740 1.911 1.00 76.81 293 PRO A O 1
ATOM 2373 N N . LEU A 1 294 ? -21.842 15.947 0.352 1.00 75.69 294 LEU A N 1
ATOM 2374 C CA . LEU A 1 294 ? -22.732 15.725 -0.795 1.00 75.69 294 LEU A CA 1
ATOM 2375 C C . LEU A 1 294 ? -23.226 14.274 -0.853 1.00 75.69 294 LEU A C 1
ATOM 2377 O O . LEU A 1 294 ? -24.389 14.011 -1.151 1.00 75.69 294 LEU A O 1
ATOM 2381 N N . LEU A 1 295 ? -22.346 13.325 -0.538 1.00 65.25 295 LEU A N 1
ATOM 2382 C CA . LEU A 1 295 ? -22.695 11.915 -0.426 1.00 65.25 295 LEU A CA 1
ATOM 2383 C C . LEU A 1 295 ? -23.382 11.563 0.887 1.00 65.25 295 LEU A C 1
ATOM 2385 O O . LEU A 1 295 ? -24.023 10.537 0.902 1.00 65.25 295 LEU A O 1
ATOM 2389 N N . ALA A 1 296 ? -23.281 12.371 1.939 1.00 59.56 296 ALA A N 1
ATOM 2390 C CA . ALA A 1 296 ? -23.616 12.100 3.332 1.00 59.56 296 ALA A CA 1
ATOM 2391 C C . ALA A 1 296 ? -24.952 12.717 3.674 1.00 59.56 296 ALA A C 1
ATOM 2393 O O . ALA A 1 296 ? -25.701 12.112 4.408 1.00 59.56 296 ALA A O 1
ATOM 2394 N N . THR A 1 297 ? -25.325 13.824 3.040 1.00 70.62 297 THR A N 1
ATOM 2395 C CA . THR A 1 297 ? -26.741 14.182 2.899 1.00 70.62 297 THR A CA 1
ATOM 2396 C C . THR A 1 297 ? -27.502 13.066 2.176 1.00 70.62 297 THR A C 1
ATOM 2398 O O . THR A 1 297 ? -28.583 12.668 2.605 1.00 70.62 297 THR A O 1
ATOM 2401 N N . ARG A 1 298 ? -26.898 12.463 1.140 1.00 62.31 298 ARG A N 1
ATOM 2402 C CA . ARG A 1 298 ? -27.425 11.233 0.528 1.00 62.31 298 ARG A CA 1
ATOM 2403 C C . ARG A 1 298 ? -27.253 9.999 1.414 1.00 62.31 298 ARG A C 1
ATOM 2405 O O . ARG A 1 298 ? -28.117 9.138 1.371 1.00 62.31 298 ARG A O 1
ATOM 2412 N N . GLN A 1 299 ? -26.183 9.901 2.202 1.00 54.12 299 GLN A N 1
ATOM 2413 C CA . GLN A 1 299 ? -25.858 8.731 3.015 1.00 54.12 299 GLN A CA 1
ATOM 2414 C C . GLN A 1 299 ? -26.696 8.713 4.272 1.00 54.12 299 GLN A C 1
ATOM 2416 O O . GLN A 1 299 ? -27.013 7.636 4.703 1.00 54.12 299 GLN A O 1
ATOM 2421 N N . GLU A 1 300 ? -27.070 9.852 4.842 1.00 64.44 300 GLU A N 1
ATOM 2422 C CA . GLU A 1 300 ? -27.963 9.977 5.988 1.00 64.44 300 GLU A CA 1
ATOM 2423 C C . GLU A 1 300 ? -29.385 9.619 5.557 1.00 64.44 300 GLU A C 1
ATOM 2425 O O . GLU A 1 300 ? -30.028 8.791 6.194 1.00 64.44 300 GLU A O 1
ATOM 2430 N N . ALA A 1 301 ? -29.831 10.089 4.385 1.00 70.06 301 ALA A N 1
ATOM 2431 C CA . ALA A 1 301 ? -31.046 9.575 3.752 1.00 70.06 301 ALA A CA 1
ATOM 2432 C C . ALA A 1 301 ? -30.945 8.058 3.497 1.00 70.06 301 ALA A C 1
ATOM 2434 O O . ALA A 1 301 ? -31.837 7.296 3.873 1.00 70.06 301 ALA A O 1
ATOM 2435 N N . LEU A 1 302 ? -29.817 7.606 2.942 1.00 60.53 302 LEU A N 1
ATOM 2436 C CA . LEU A 1 302 ? -29.565 6.198 2.681 1.00 60.53 302 LEU A CA 1
ATOM 2437 C C . LEU A 1 302 ? -29.357 5.387 3.941 1.00 60.53 302 LEU A C 1
ATOM 2439 O O . LEU A 1 302 ? -29.679 4.235 3.814 1.00 60.53 302 LEU A O 1
ATOM 2443 N N . THR A 1 303 ? -28.861 5.873 5.085 1.00 60.47 303 THR A N 1
ATOM 2444 C CA . THR A 1 303 ? -28.633 5.147 6.356 1.00 60.47 303 THR A CA 1
ATOM 2445 C C . THR A 1 303 ? -29.863 5.173 7.223 1.00 60.47 303 THR A C 1
ATOM 2447 O O . THR A 1 303 ? -30.055 4.252 8.004 1.00 60.47 303 THR A O 1
ATOM 2450 N N . THR A 1 304 ? -30.739 6.157 7.051 1.00 74.56 304 THR A N 1
ATOM 2451 C CA . THR A 1 304 ? -32.105 6.068 7.560 1.00 74.56 304 THR A CA 1
ATOM 2452 C C . THR A 1 304 ? -32.837 4.965 6.794 1.00 74.56 304 THR A C 1
ATOM 2454 O O . THR A 1 304 ? -33.427 4.072 7.397 1.00 74.56 304 THR A O 1
ATOM 2457 N N . GLN A 1 305 ? -32.692 4.939 5.464 1.00 69.31 305 GLN A N 1
ATOM 2458 C CA . GLN A 1 305 ? -33.260 3.893 4.616 1.00 69.31 305 GLN A CA 1
ATOM 2459 C C . GLN A 1 305 ? -32.543 2.542 4.778 1.00 69.31 305 GLN A C 1
ATOM 2461 O O . GLN A 1 305 ? -33.204 1.513 4.846 1.00 69.31 305 GLN A O 1
ATOM 2466 N N . THR A 1 306 ? -31.211 2.520 4.906 1.00 62.59 306 THR A N 1
ATOM 2467 C CA . THR A 1 306 ? -30.425 1.300 5.119 1.00 62.59 306 THR A CA 1
ATOM 2468 C C . THR A 1 306 ? -30.695 0.843 6.512 1.00 62.59 306 THR A C 1
ATOM 2470 O O . THR A 1 306 ? -30.986 -0.310 6.618 1.00 62.59 306 THR A O 1
ATOM 2473 N N . GLY A 1 307 ? -30.712 1.691 7.537 1.00 72.38 307 GLY A N 1
ATOM 2474 C CA . GLY A 1 307 ? -31.118 1.338 8.895 1.00 72.38 307 GLY A CA 1
ATOM 2475 C C . GLY A 1 307 ? -32.487 0.669 8.926 1.00 72.38 307 GLY A C 1
ATOM 2476 O O . GLY A 1 307 ? -32.641 -0.351 9.582 1.00 72.38 307 GLY A O 1
ATOM 2477 N N . MET A 1 308 ? -33.457 1.163 8.150 1.00 74.94 308 MET A N 1
ATOM 2478 C CA . MET A 1 308 ? -34.746 0.489 7.972 1.00 74.94 308 MET A CA 1
ATOM 2479 C C . MET A 1 308 ? -34.587 -0.873 7.277 1.00 74.94 308 MET A C 1
ATOM 2481 O O . MET A 1 308 ? -35.107 -1.874 7.759 1.00 74.94 308 MET A O 1
ATOM 2485 N N . ILE A 1 309 ? -33.814 -0.936 6.189 1.00 68.56 309 ILE A N 1
ATOM 2486 C CA . ILE A 1 309 ? -33.519 -2.175 5.459 1.00 68.56 309 ILE A CA 1
ATOM 2487 C C . ILE A 1 309 ? -32.738 -3.160 6.338 1.00 68.56 309 ILE A C 1
ATOM 2489 O O . ILE A 1 309 ? -33.172 -4.287 6.453 1.00 68.56 309 ILE A O 1
ATOM 2493 N N . THR A 1 310 ? -31.647 -2.807 7.014 1.00 69.00 310 THR A N 1
ATOM 2494 C CA . THR A 1 310 ? -30.911 -3.667 7.940 1.00 69.00 310 THR A CA 1
ATOM 2495 C C . THR A 1 310 ? -31.799 -4.080 9.102 1.00 69.00 310 THR A C 1
ATOM 2497 O O . THR A 1 310 ? -31.806 -5.258 9.424 1.00 69.00 310 THR A O 1
ATOM 2500 N N . ASN A 1 311 ? -32.607 -3.193 9.686 1.00 77.19 311 ASN A N 1
ATOM 2501 C CA . ASN A 1 311 ? -33.500 -3.564 10.790 1.00 77.19 311 ASN A CA 1
ATOM 2502 C C . ASN A 1 311 ? -34.652 -4.489 10.368 1.00 77.19 311 ASN A C 1
ATOM 2504 O O . ASN A 1 311 ? -35.193 -5.182 11.220 1.00 77.19 311 ASN A O 1
ATOM 2508 N N . ILE A 1 312 ? -35.024 -4.537 9.086 1.00 78.88 312 ILE A N 1
ATOM 2509 C CA . ILE A 1 312 ? -36.055 -5.456 8.573 1.00 78.88 312 ILE A CA 1
ATOM 2510 C C . ILE A 1 312 ? -35.410 -6.723 7.997 1.00 78.88 312 ILE A C 1
ATOM 2512 O O . ILE A 1 312 ? -35.733 -7.846 8.377 1.00 78.88 312 ILE A O 1
ATOM 2516 N N . VAL A 1 313 ? -34.458 -6.540 7.089 1.00 74.94 313 VAL A N 1
ATOM 2517 C CA . VAL A 1 313 ? -33.789 -7.585 6.317 1.00 74.94 313 VAL A CA 1
ATOM 2518 C C . VAL A 1 313 ? -32.841 -8.399 7.185 1.00 74.94 313 VAL A C 1
ATOM 2520 O O . VAL A 1 313 ? -32.824 -9.613 7.034 1.00 74.94 313 VAL A O 1
ATOM 2523 N N . VAL A 1 314 ? -32.086 -7.813 8.123 1.00 76.81 314 VAL A N 1
ATOM 2524 C CA . VAL A 1 314 ? -31.170 -8.609 8.965 1.00 76.81 314 VAL A CA 1
ATOM 2525 C C . VAL A 1 314 ? -31.939 -9.550 9.889 1.00 76.81 314 VAL A C 1
ATOM 2527 O O . VAL A 1 314 ? -31.590 -10.729 9.903 1.00 76.81 314 VAL A O 1
ATOM 2530 N N . PRO A 1 315 ? -32.988 -9.125 10.621 1.00 82.19 315 PRO A N 1
ATOM 2531 C CA . PRO A 1 315 ? -33.798 -10.055 11.404 1.00 82.19 315 PRO A CA 1
ATOM 2532 C C . PRO A 1 315 ? -34.552 -11.069 10.544 1.00 82.19 315 PRO A C 1
ATOM 2534 O O . PRO A 1 315 ? -34.604 -12.232 10.930 1.00 82.19 315 PRO A O 1
ATOM 2537 N N . ALA A 1 316 ? -35.073 -10.679 9.373 1.00 81.44 316 ALA A N 1
ATOM 2538 C CA . ALA A 1 316 ? -35.745 -11.610 8.463 1.00 81.44 316 ALA A CA 1
ATOM 2539 C C . ALA A 1 316 ? -34.782 -12.678 7.916 1.00 81.44 316 ALA A C 1
ATOM 2541 O O . ALA A 1 316 ? -35.070 -13.873 7.986 1.00 81.44 316 ALA A O 1
ATOM 2542 N N . ILE A 1 317 ? -33.598 -12.264 7.453 1.00 79.06 317 ILE A N 1
ATOM 2543 C CA . ILE A 1 317 ? -32.534 -13.165 6.999 1.00 79.06 317 ILE A CA 1
ATOM 2544 C C . ILE A 1 317 ? -32.082 -14.061 8.154 1.00 79.06 317 ILE A C 1
ATOM 2546 O O . ILE A 1 317 ? -32.040 -15.278 7.990 1.00 79.06 317 ILE A O 1
ATOM 2550 N N . LYS A 1 318 ? -31.816 -13.502 9.343 1.00 80.62 318 LYS A N 1
ATOM 2551 C CA . LYS A 1 318 ? -31.456 -14.294 10.527 1.00 80.62 318 LYS A CA 1
ATOM 2552 C C . LYS A 1 318 ? -32.540 -15.311 10.881 1.00 80.62 318 LYS A C 1
ATOM 2554 O O . LYS A 1 318 ? -32.205 -16.466 11.101 1.00 80.62 318 LYS A O 1
ATOM 2559 N N . GLY A 1 319 ? -33.811 -14.911 10.887 1.00 86.25 319 GLY A N 1
ATOM 2560 C CA . GLY A 1 319 ? -34.942 -15.788 11.196 1.00 86.25 319 GLY A CA 1
ATOM 2561 C C . GLY A 1 319 ? -35.128 -16.920 10.184 1.00 86.25 319 GLY A C 1
ATOM 2562 O O . GLY A 1 319 ? -35.561 -18.004 10.558 1.00 86.25 319 GLY A O 1
ATOM 2563 N N . SER A 1 320 ? -34.750 -16.693 8.923 1.00 86.38 320 SER A N 1
ATOM 2564 C CA . SER A 1 320 ? -34.814 -17.703 7.859 1.00 86.38 320 SER A CA 1
ATOM 2565 C C . SER A 1 320 ? -33.605 -18.645 7.800 1.00 86.38 320 SER A C 1
ATOM 2567 O O . SER A 1 320 ? -33.672 -19.693 7.159 1.00 86.38 320 SER A O 1
ATOM 2569 N N . LEU A 1 321 ? -32.492 -18.287 8.448 1.00 88.19 321 LEU A N 1
ATOM 2570 C CA . LEU A 1 321 ? -31.232 -19.016 8.353 1.00 88.19 321 LEU A CA 1
ATOM 2571 C C . LEU A 1 321 ? -30.993 -19.931 9.566 1.00 88.19 321 LEU A C 1
ATOM 2573 O O . LEU A 1 321 ? -31.313 -19.552 10.696 1.00 88.19 321 LEU A O 1
ATOM 2577 N N . PRO A 1 322 ? -30.350 -21.101 9.374 1.00 91.25 322 PRO A N 1
ATOM 2578 C CA . PRO A 1 322 ? -29.915 -21.953 10.478 1.00 91.25 322 PRO A CA 1
ATOM 2579 C C . PRO A 1 322 ? -29.014 -21.195 11.461 1.00 91.25 322 PRO A C 1
ATOM 2581 O O . PRO A 1 322 ? -28.207 -20.364 11.042 1.00 91.25 322 PRO A O 1
ATOM 2584 N N . ALA A 1 323 ? -29.072 -21.535 12.754 1.00 85.12 323 ALA A N 1
ATOM 2585 C CA . ALA A 1 323 ? -28.281 -20.882 13.809 1.00 85.12 323 ALA A CA 1
ATOM 2586 C C . ALA A 1 323 ? -26.769 -20.827 13.500 1.00 85.12 323 ALA A C 1
ATOM 2588 O O . ALA A 1 323 ? -26.098 -19.848 13.820 1.00 85.12 323 ALA A O 1
ATOM 2589 N N . ALA A 1 324 ? -26.243 -21.839 12.800 1.00 82.56 324 ALA A N 1
ATOM 2590 C CA . ALA A 1 324 ? -24.857 -21.862 12.332 1.00 82.56 324 ALA A CA 1
ATOM 2591 C C . ALA A 1 324 ? -24.523 -20.704 11.367 1.00 82.56 324 ALA A C 1
ATOM 2593 O O . ALA A 1 324 ? -23.426 -20.155 11.425 1.00 82.56 324 ALA A O 1
ATOM 2594 N N . VAL A 1 325 ? -25.471 -20.301 10.513 1.00 82.44 325 VAL A N 1
ATOM 2595 C CA . VAL A 1 325 ? -25.311 -19.211 9.537 1.00 82.44 325 VAL A CA 1
ATOM 2596 C C . VAL A 1 325 ? -25.664 -17.853 10.153 1.00 82.44 325 VAL A C 1
ATOM 2598 O O . VAL A 1 325 ? -25.114 -16.835 9.750 1.00 82.44 325 VAL A O 1
ATOM 2601 N N . GLN A 1 326 ? -26.510 -17.798 11.185 1.00 80.25 326 GLN A N 1
ATOM 2602 C CA . GLN A 1 326 ? -26.825 -16.536 11.874 1.00 80.25 326 GLN A CA 1
ATOM 2603 C C . GLN A 1 326 ? -25.571 -15.855 12.451 1.00 80.25 326 GLN A C 1
ATOM 2605 O O . GLN A 1 326 ? -25.425 -14.636 12.342 1.00 80.25 326 GLN A O 1
ATOM 2610 N N . ASN A 1 327 ? -24.623 -16.647 12.964 1.00 77.19 327 ASN A N 1
ATOM 2611 C CA . ASN A 1 327 ? -23.322 -16.164 13.443 1.00 77.19 327 ASN A CA 1
ATOM 2612 C C . ASN A 1 327 ? -22.441 -15.570 12.326 1.00 77.19 327 ASN A C 1
ATOM 2614 O O . ASN A 1 327 ? -21.533 -14.796 12.610 1.00 77.19 327 ASN A O 1
ATOM 2618 N N . PHE A 1 328 ? -22.717 -15.907 11.063 1.00 73.81 328 PHE A N 1
ATOM 2619 C CA . PHE A 1 328 ? -22.023 -15.403 9.875 1.00 73.81 328 PHE A CA 1
ATOM 2620 C C . PHE A 1 328 ? -22.626 -14.088 9.359 1.00 73.81 328 PHE A C 1
ATOM 2622 O O . PHE A 1 328 ? -21.927 -13.257 8.779 1.00 73.81 328 PHE A O 1
ATOM 2629 N N . VAL A 1 329 ? -23.924 -13.869 9.595 1.00 75.00 329 VAL A N 1
ATOM 2630 C CA . VAL A 1 329 ? -24.637 -12.654 9.171 1.00 75.00 329 VAL A CA 1
ATOM 2631 C C . VAL A 1 329 ? -24.228 -11.449 10.016 1.00 75.00 329 VAL A C 1
ATOM 2633 O O . VAL A 1 329 ? -24.055 -10.359 9.478 1.00 75.00 329 VAL A O 1
ATOM 2636 N N . GLU A 1 330 ? -24.027 -11.626 11.323 1.00 69.62 330 GLU A N 1
ATOM 2637 C CA . GLU A 1 330 ? -23.689 -10.521 12.234 1.00 69.62 330 GLU A CA 1
ATOM 2638 C C . GLU A 1 330 ? -22.396 -9.773 11.825 1.00 69.62 330 GLU A C 1
ATOM 2640 O O . GLU A 1 330 ? -22.436 -8.548 11.673 1.00 69.62 330 GLU A O 1
ATOM 2645 N N . PRO A 1 331 ? -21.270 -10.451 11.525 1.00 67.06 331 PRO A N 1
ATOM 2646 C CA . PRO A 1 331 ? -20.062 -9.790 11.034 1.00 67.06 331 PRO A CA 1
ATOM 2647 C C . PRO A 1 331 ? -20.207 -9.166 9.649 1.00 67.06 331 PRO A C 1
ATOM 2649 O O . PRO A 1 331 ? -19.576 -8.147 9.372 1.00 67.06 331 PRO A O 1
ATOM 2652 N N . ILE A 1 332 ? -21.024 -9.763 8.774 1.00 70.19 332 ILE A N 1
ATOM 2653 C CA . ILE A 1 332 ? -21.320 -9.194 7.455 1.00 70.19 332 ILE A CA 1
ATOM 2654 C C . ILE A 1 332 ? -22.027 -7.859 7.621 1.00 70.19 332 ILE A C 1
ATOM 2656 O O . ILE A 1 332 ? -21.664 -6.905 6.947 1.00 70.19 332 ILE A O 1
ATOM 2660 N N . VAL A 1 333 ? -22.978 -7.767 8.547 1.00 67.56 333 VAL A N 1
ATOM 2661 C CA . VAL A 1 333 ? -23.710 -6.531 8.838 1.00 67.56 333 VAL A CA 1
ATOM 2662 C C . VAL A 1 333 ? -22.783 -5.481 9.455 1.00 67.56 333 VAL A C 1
ATOM 2664 O O . VAL A 1 333 ? -22.801 -4.327 9.028 1.00 67.56 333 VAL A O 1
ATOM 2667 N N . GLN A 1 334 ? -21.901 -5.875 10.379 1.00 66.88 334 GLN A N 1
ATOM 2668 C CA . GLN A 1 334 ? -20.898 -4.978 10.974 1.00 66.88 334 GLN A CA 1
ATOM 2669 C C . GLN A 1 334 ? -19.847 -4.498 9.953 1.00 66.88 334 GLN A C 1
ATOM 2671 O O . GLN A 1 334 ? -19.406 -3.349 9.992 1.00 66.88 334 GLN A O 1
ATOM 2676 N N . GLY A 1 335 ? -19.475 -5.347 8.991 1.00 67.69 335 GLY A N 1
ATOM 2677 C CA . GLY A 1 335 ? -18.635 -5.010 7.838 1.00 67.69 335 GLY A CA 1
ATOM 2678 C C . GLY A 1 335 ? -19.399 -4.412 6.647 1.00 67.69 335 GLY A C 1
ATOM 2679 O O . GLY A 1 335 ? -18.781 -4.169 5.604 1.00 67.69 335 GLY A O 1
ATOM 2680 N N . GLY A 1 336 ? -20.707 -4.161 6.808 1.00 69.94 336 GLY A N 1
ATOM 2681 C CA . GLY A 1 336 ? -21.739 -4.152 5.763 1.00 69.94 336 GLY A CA 1
ATOM 2682 C C . GLY A 1 336 ? -21.421 -3.377 4.503 1.00 69.94 336 GLY A C 1
ATOM 2683 O O . GLY A 1 336 ? -21.698 -3.865 3.414 1.00 69.94 336 GLY A O 1
ATOM 2684 N N . LEU A 1 337 ? -20.763 -2.224 4.617 1.00 79.56 337 LEU A N 1
ATOM 2685 C CA . LEU A 1 337 ? -20.428 -1.413 3.448 1.00 79.56 337 LEU A CA 1
ATOM 2686 C C . LEU A 1 337 ? -19.594 -2.190 2.413 1.00 79.56 337 LEU A C 1
ATOM 2688 O O . LEU A 1 337 ? -19.872 -2.097 1.225 1.00 79.56 337 LEU A O 1
ATOM 2692 N N . VAL A 1 338 ? -18.596 -2.971 2.842 1.00 85.75 338 VAL A N 1
ATOM 2693 C CA . VAL A 1 338 ? -17.696 -3.679 1.908 1.00 85.75 338 VAL A CA 1
ATOM 2694 C C . VAL A 1 338 ? -18.458 -4.780 1.179 1.00 85.75 338 VAL A C 1
ATOM 2696 O O . VAL A 1 338 ? -18.340 -4.912 -0.033 1.00 85.75 338 VAL A O 1
ATOM 2699 N N . VAL A 1 339 ? -19.267 -5.549 1.912 1.00 87.25 339 VAL A N 1
ATOM 2700 C CA . VAL A 1 339 ? -20.040 -6.659 1.344 1.00 87.25 339 VAL A CA 1
ATOM 2701 C C . VAL A 1 339 ? -21.123 -6.127 0.408 1.00 87.25 339 VAL A C 1
ATOM 2703 O O . VAL A 1 339 ? -21.268 -6.630 -0.699 1.00 87.25 339 VAL A O 1
ATOM 2706 N N . VAL A 1 340 ? -21.823 -5.057 0.800 1.00 84.44 340 VAL A N 1
ATOM 2707 C CA . VAL A 1 340 ? -22.823 -4.389 -0.048 1.00 84.44 340 VAL A CA 1
ATOM 2708 C C . VAL A 1 340 ? -22.189 -3.850 -1.330 1.00 84.44 340 VAL A C 1
ATOM 2710 O O . VAL A 1 340 ? -22.773 -4.001 -2.398 1.00 84.44 340 VAL A O 1
ATOM 2713 N N . VAL A 1 341 ? -20.985 -3.273 -1.249 1.00 87.06 341 VAL A N 1
ATOM 2714 C CA . VAL A 1 341 ? -20.235 -2.826 -2.434 1.00 87.06 341 VAL A CA 1
ATOM 2715 C C . VAL A 1 341 ? -19.786 -4.011 -3.293 1.00 87.06 341 VAL A C 1
ATOM 2717 O O . VAL A 1 341 ? -19.798 -3.890 -4.511 1.00 87.06 341 VAL A O 1
ATOM 2720 N N . ALA A 1 342 ? -19.426 -5.152 -2.700 1.00 93.56 342 ALA A N 1
ATOM 2721 C CA . ALA A 1 342 ? -18.947 -6.330 -3.423 1.00 93.56 342 ALA A CA 1
ATOM 2722 C C . ALA A 1 342 ? -20.058 -7.102 -4.164 1.00 93.56 342 ALA A C 1
ATOM 2724 O O . ALA A 1 342 ? -19.815 -7.603 -5.258 1.00 93.56 342 ALA A O 1
ATOM 2725 N N . ILE A 1 343 ? -21.273 -7.188 -3.600 1.00 92.12 343 ILE A N 1
ATOM 2726 C CA . ILE A 1 343 ? -22.385 -8.004 -4.134 1.00 92.12 343 ILE A CA 1
ATOM 2727 C C . ILE A 1 343 ? -22.669 -7.757 -5.629 1.00 92.12 343 ILE A C 1
ATOM 2729 O O . ILE A 1 343 ? -22.726 -8.735 -6.373 1.00 92.12 343 ILE A O 1
ATOM 2733 N N . PRO A 1 344 ? -22.811 -6.507 -6.115 1.00 94.38 344 PRO A N 1
ATOM 2734 C CA . PRO A 1 344 ? -23.072 -6.249 -7.531 1.00 94.38 344 PRO A CA 1
ATOM 2735 C C . PRO A 1 344 ? -22.008 -6.823 -8.472 1.00 94.38 344 PRO A C 1
ATOM 2737 O O . PRO A 1 344 ? -22.328 -7.177 -9.606 1.00 94.38 344 PRO A O 1
ATOM 2740 N N . PHE A 1 345 ? -20.757 -6.945 -8.015 1.00 95.50 345 PHE A N 1
ATOM 2741 C CA . PHE A 1 345 ? -19.665 -7.438 -8.849 1.00 95.50 345 PHE A CA 1
ATOM 2742 C C . PHE A 1 345 ? -19.760 -8.943 -9.108 1.00 95.50 345 PHE A C 1
ATOM 2744 O O . PHE A 1 345 ? -19.484 -9.358 -10.230 1.00 95.50 345 PHE A O 1
ATOM 2751 N N . PHE A 1 346 ? -20.264 -9.741 -8.162 1.00 94.69 346 PHE A N 1
ATOM 2752 C CA . PHE A 1 346 ? -20.474 -11.187 -8.359 1.00 94.69 346 PHE A CA 1
ATOM 2753 C C . PHE A 1 346 ? -21.445 -11.518 -9.502 1.00 94.69 346 PHE A C 1
ATOM 2755 O O . PHE A 1 346 ? -21.379 -12.589 -10.095 1.00 94.69 346 PHE A O 1
ATOM 2762 N N . PHE A 1 347 ? -22.345 -10.591 -9.831 1.00 95.50 347 PHE A N 1
ATOM 2763 C CA . PHE A 1 347 ? -23.320 -10.750 -10.914 1.00 95.50 347 PHE A CA 1
ATOM 2764 C C . PHE A 1 347 ? -22.943 -9.965 -12.175 1.00 95.50 347 PHE A C 1
ATOM 2766 O O . PHE A 1 347 ? -23.711 -9.918 -13.137 1.00 95.50 347 PHE A O 1
ATOM 2773 N N . SER A 1 348 ? -21.779 -9.316 -12.171 1.00 95.56 348 SER A N 1
ATOM 2774 C CA . SER A 1 348 ? -21.332 -8.460 -13.263 1.00 95.56 348 SER A CA 1
ATOM 2775 C C . SER A 1 348 ? -20.461 -9.222 -14.273 1.00 95.56 348 SER A C 1
ATOM 2777 O O . SER A 1 348 ? -19.839 -10.226 -13.928 1.00 95.56 348 SER A O 1
ATOM 2779 N N . PRO A 1 349 ? -20.375 -8.763 -15.534 1.00 95.19 349 PRO A N 1
ATOM 2780 C CA . PRO A 1 349 ? -19.423 -9.305 -16.499 1.00 95.19 349 PRO A CA 1
ATOM 2781 C C . PRO A 1 349 ? -17.970 -9.191 -16.015 1.00 95.19 349 PRO A C 1
ATOM 2783 O O . PRO A 1 349 ? -17.618 -8.244 -15.315 1.00 95.19 349 PRO A O 1
ATOM 2786 N N . ARG A 1 350 ? -17.093 -10.087 -16.489 1.00 91.25 350 ARG A N 1
ATOM 2787 C CA . ARG A 1 350 ? -15.671 -10.172 -16.089 1.00 91.25 350 ARG A CA 1
ATOM 2788 C C . ARG A 1 350 ? -14.910 -8.842 -16.103 1.00 91.25 350 ARG A C 1
ATOM 2790 O O . ARG A 1 350 ? -14.153 -8.558 -15.184 1.00 91.25 350 ARG A O 1
ATOM 2797 N N . PHE A 1 351 ? -15.125 -7.998 -17.114 1.00 89.81 351 PHE A N 1
ATOM 2798 C CA . PHE A 1 351 ? -14.439 -6.703 -17.173 1.00 89.81 351 PHE A CA 1
ATOM 2799 C C . PHE A 1 351 ? -14.873 -5.755 -16.042 1.00 89.81 351 PHE A C 1
ATOM 2801 O O . PHE A 1 351 ? -14.068 -4.950 -15.594 1.00 89.81 351 PHE A O 1
ATOM 2808 N N . ILE A 1 352 ? -16.122 -5.854 -15.565 1.00 93.50 352 ILE A N 1
ATOM 2809 C CA . ILE A 1 352 ? -16.626 -5.102 -14.406 1.00 93.50 352 ILE A CA 1
ATOM 2810 C C . ILE A 1 352 ? -16.110 -5.727 -13.107 1.00 93.50 352 ILE A C 1
ATOM 2812 O O . ILE A 1 352 ? -15.721 -4.992 -12.201 1.00 93.50 352 ILE A O 1
ATOM 2816 N N . GLN A 1 353 ? -16.039 -7.061 -13.036 1.00 94.56 353 GLN A N 1
ATOM 2817 C CA . GLN A 1 353 ? -15.474 -7.783 -11.891 1.00 94.56 353 GLN A CA 1
ATOM 2818 C C . GLN A 1 353 ? -14.034 -7.359 -11.591 1.00 94.56 353 GLN A C 1
ATOM 2820 O O . GLN A 1 353 ? -13.722 -7.125 -10.430 1.00 94.56 353 GLN A O 1
ATOM 2825 N N . HIS A 1 354 ? -13.198 -7.155 -12.617 1.00 92.06 354 HIS A N 1
ATOM 2826 C CA . HIS A 1 354 ? -11.835 -6.623 -12.456 1.00 92.06 354 HIS A CA 1
ATOM 2827 C C . HIS A 1 354 ? -11.811 -5.291 -11.683 1.00 92.06 354 HIS A C 1
ATOM 2829 O O . HIS A 1 354 ? -11.031 -5.103 -10.749 1.00 92.06 354 HIS A O 1
ATOM 2835 N N . PHE A 1 355 ? -12.729 -4.370 -12.000 1.00 92.62 355 PHE A N 1
ATOM 2836 C CA . PHE A 1 355 ? -12.887 -3.127 -11.234 1.00 92.62 355 PHE A CA 1
ATOM 2837 C C . PHE A 1 355 ? -13.438 -3.375 -9.832 1.00 92.62 355 PHE A C 1
ATOM 2839 O O . PHE A 1 355 ? -13.061 -2.669 -8.898 1.00 92.62 355 PHE A O 1
ATOM 2846 N N . GLY A 1 356 ? -14.299 -4.380 -9.679 1.00 94.62 356 GLY A N 1
ATOM 2847 C CA . GLY A 1 356 ? -14.752 -4.883 -8.388 1.00 94.62 356 GLY A CA 1
ATOM 2848 C C . GLY A 1 356 ? -13.590 -5.310 -7.498 1.00 94.62 356 GLY A C 1
ATOM 2849 O O . GLY A 1 356 ? -13.533 -4.879 -6.349 1.00 94.62 356 GLY A O 1
ATOM 2850 N N . CYS A 1 357 ? -12.623 -6.060 -8.031 1.00 95.56 357 CYS A N 1
ATOM 2851 C CA . CYS A 1 357 ? -11.414 -6.464 -7.312 1.00 95.56 357 CYS A CA 1
ATOM 2852 C C . CYS A 1 357 ? -10.594 -5.251 -6.861 1.00 95.56 357 CYS A C 1
ATOM 2854 O O . CYS A 1 357 ? -10.257 -5.146 -5.684 1.00 95.56 357 CYS A O 1
ATOM 2856 N N . ALA A 1 358 ? -10.349 -4.277 -7.743 1.00 94.50 358 ALA A N 1
ATOM 2857 C CA . ALA A 1 358 ? -9.630 -3.051 -7.382 1.00 94.50 358 ALA A CA 1
ATOM 2858 C C . ALA A 1 358 ? -10.392 -2.201 -6.341 1.00 94.50 358 ALA A C 1
ATOM 2860 O O . ALA A 1 358 ? -9.807 -1.671 -5.392 1.00 94.50 358 ALA A O 1
ATOM 2861 N N . LEU A 1 359 ? -11.713 -2.079 -6.483 1.00 94.50 359 LEU A N 1
ATOM 2862 C CA . LEU A 1 359 ? -12.558 -1.319 -5.567 1.00 94.50 359 LEU A CA 1
ATOM 2863 C C . LEU A 1 359 ? -12.601 -1.971 -4.181 1.00 94.50 359 LEU A C 1
ATOM 2865 O O . LEU A 1 359 ? -12.328 -1.309 -3.178 1.00 94.50 359 LEU A O 1
ATOM 2869 N N . VAL A 1 360 ? -12.930 -3.262 -4.133 1.00 95.56 360 VAL A N 1
ATOM 2870 C CA . VAL A 1 360 ? -13.070 -4.036 -2.898 1.00 95.56 360 VAL A CA 1
ATOM 2871 C C . VAL A 1 360 ? -11.705 -4.255 -2.261 1.00 95.56 360 VAL A C 1
ATOM 2873 O O . VAL A 1 360 ? -11.561 -3.986 -1.078 1.00 95.56 360 VAL A O 1
ATOM 2876 N N . GLY A 1 361 ? -10.698 -4.695 -3.012 1.00 96.12 361 GLY A N 1
ATOM 2877 C CA . GLY A 1 361 ? -9.375 -5.064 -2.505 1.00 96.12 361 GLY A CA 1
ATOM 2878 C C . GLY A 1 361 ? -8.433 -3.899 -2.201 1.00 96.12 361 GLY A C 1
ATOM 2879 O O . GLY A 1 361 ? -7.543 -4.044 -1.361 1.00 96.12 361 GLY A O 1
ATOM 2880 N N . ALA A 1 362 ? -8.623 -2.730 -2.816 1.00 95.56 362 ALA A N 1
ATOM 2881 C CA . ALA A 1 362 ? -7.714 -1.597 -2.635 1.00 95.56 362 ALA A CA 1
ATOM 2882 C C . ALA A 1 362 ? -8.430 -0.305 -2.213 1.00 95.56 362 ALA A C 1
ATOM 2884 O O . ALA A 1 362 ? -8.116 0.241 -1.154 1.00 95.56 362 ALA A O 1
ATOM 2885 N N . LEU A 1 363 ? -9.411 0.185 -2.977 1.00 94.38 363 LEU A N 1
ATOM 2886 C CA . LEU A 1 363 ? -9.991 1.513 -2.722 1.00 94.38 363 LEU A CA 1
ATOM 2887 C C . LEU A 1 363 ? -10.777 1.587 -1.401 1.00 94.38 363 LEU A C 1
ATOM 2889 O O . LEU A 1 363 ? -10.590 2.525 -0.624 1.00 94.38 363 LEU A O 1
ATOM 2893 N N . VAL A 1 364 ? -11.637 0.606 -1.115 1.00 93.25 364 VAL A N 1
ATOM 2894 C CA . VAL A 1 364 ? -12.441 0.578 0.121 1.00 93.25 364 VAL A CA 1
ATOM 2895 C C . VAL A 1 364 ? -11.561 0.431 1.381 1.00 93.25 364 VAL A C 1
ATOM 2897 O O . VAL A 1 364 ? -11.741 1.213 2.321 1.00 93.25 364 VAL A O 1
ATOM 2900 N N . PRO A 1 365 ? -10.580 -0.489 1.428 1.00 95.50 365 PRO A N 1
ATOM 2901 C CA . PRO A 1 365 ? -9.560 -0.537 2.473 1.00 95.50 365 PRO A CA 1
ATOM 2902 C C . PRO A 1 365 ? -8.787 0.763 2.655 1.00 95.50 365 PRO A C 1
ATOM 2904 O O . PRO A 1 365 ? -8.634 1.218 3.785 1.00 95.50 365 PRO A O 1
ATOM 2907 N N . ALA A 1 366 ? -8.336 1.388 1.561 1.00 95.25 366 ALA A N 1
ATOM 2908 C CA . ALA A 1 366 ? -7.608 2.654 1.615 1.00 95.25 366 ALA A CA 1
ATOM 2909 C C . ALA A 1 366 ? -8.470 3.759 2.214 1.00 95.25 366 ALA A C 1
ATOM 2911 O O . ALA A 1 366 ? -8.014 4.480 3.096 1.00 95.25 366 ALA A O 1
ATOM 2912 N N . TYR A 1 367 ? -9.739 3.838 1.814 1.00 92.38 367 TYR A N 1
ATOM 2913 C CA . TYR A 1 367 ? -10.705 4.744 2.420 1.00 92.38 367 TYR A CA 1
ATOM 2914 C C . TYR A 1 367 ? -10.830 4.525 3.936 1.00 92.38 367 TYR A C 1
ATOM 2916 O O . TYR A 1 367 ? -10.685 5.476 4.703 1.00 92.38 367 TYR A O 1
ATOM 2924 N N . LYS A 1 368 ? -11.048 3.283 4.388 1.00 91.56 368 LYS A N 1
ATOM 2925 C CA . LYS A 1 368 ? -11.211 2.977 5.820 1.00 91.56 368 LYS A CA 1
ATOM 2926 C C . LYS A 1 368 ? -9.937 3.239 6.624 1.00 91.56 368 LYS A C 1
ATOM 2928 O O . LYS A 1 368 ? -10.003 3.813 7.710 1.00 91.56 368 LYS A O 1
ATOM 2933 N N . ALA A 1 369 ? -8.785 2.840 6.094 1.00 93.69 369 ALA A N 1
ATOM 2934 C CA . ALA A 1 369 ? -7.491 3.082 6.7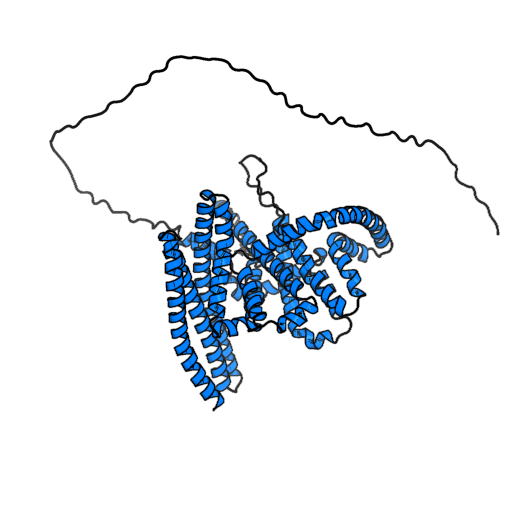11 1.00 93.69 369 ALA A CA 1
ATOM 2935 C C . ALA A 1 369 ? -7.217 4.589 6.840 1.00 93.69 369 ALA A C 1
ATOM 2937 O O . ALA A 1 369 ? -6.828 5.051 7.912 1.00 93.69 369 ALA A O 1
ATOM 2938 N N . LEU A 1 370 ? -7.492 5.373 5.794 1.00 91.19 370 LEU A N 1
ATOM 2939 C CA . LEU A 1 370 ? -7.325 6.826 5.811 1.00 91.19 370 LEU A CA 1
ATOM 2940 C C . LEU A 1 370 ? -8.326 7.535 6.724 1.00 91.19 370 LEU A C 1
ATOM 2942 O O . LEU A 1 370 ? -7.937 8.498 7.374 1.00 91.19 370 LEU A O 1
ATOM 2946 N N . ASP A 1 371 ? -9.568 7.060 6.846 1.00 88.62 371 ASP A N 1
ATOM 2947 C CA . ASP A 1 371 ? -10.514 7.590 7.839 1.00 88.62 371 ASP A CA 1
ATOM 2948 C C . ASP A 1 371 ? -9.968 7.410 9.264 1.00 88.62 371 ASP A C 1
ATOM 2950 O O . ASP A 1 371 ? -9.942 8.349 10.058 1.00 88.62 371 ASP A O 1
ATOM 2954 N N . ILE A 1 372 ? -9.432 6.228 9.579 1.00 89.62 372 ILE A N 1
ATOM 2955 C CA . ILE A 1 372 ? -8.819 5.947 10.886 1.00 89.62 372 ILE A CA 1
ATOM 2956 C C . ILE A 1 372 ? -7.581 6.821 11.117 1.00 89.62 372 ILE A C 1
ATOM 2958 O O . ILE A 1 372 ? -7.386 7.337 12.217 1.00 89.62 372 ILE A O 1
ATOM 2962 N N . LEU A 1 373 ? -6.755 7.026 10.089 1.00 89.88 373 LEU A N 1
ATOM 2963 C CA . LEU A 1 373 ? -5.570 7.882 10.167 1.00 89.88 373 LEU A CA 1
ATOM 2964 C C . LEU A 1 373 ? -5.908 9.375 10.267 1.00 89.88 373 LEU A C 1
ATOM 2966 O O . LEU A 1 373 ? -5.164 10.116 10.915 1.00 89.88 373 LEU A O 1
ATOM 2970 N N . GLY A 1 374 ? -6.984 9.800 9.604 1.00 84.56 374 GLY A N 1
ATOM 2971 C CA . GLY A 1 374 ? -7.425 11.183 9.448 1.00 84.56 374 GLY A CA 1
ATOM 2972 C C . GLY A 1 374 ? -8.326 11.671 10.574 1.00 84.56 374 GLY A C 1
ATOM 2973 O O . GLY A 1 374 ? -8.435 12.884 10.777 1.00 84.56 374 GLY A O 1
ATOM 2974 N N . ARG A 1 375 ? -8.914 10.756 11.361 1.00 80.50 375 ARG A N 1
ATOM 2975 C CA . ARG A 1 375 ? -9.520 11.092 12.651 1.00 80.50 375 ARG A CA 1
ATOM 2976 C C . ARG A 1 375 ? -8.462 11.837 13.458 1.00 80.50 375 ARG A C 1
ATOM 2978 O O . ARG A 1 375 ? -7.433 11.245 13.796 1.00 80.50 375 ARG A O 1
ATOM 2985 N N . PRO A 1 376 ? -8.676 13.132 13.752 1.00 62.34 376 PRO A N 1
ATOM 2986 C CA . PRO A 1 376 ? -7.784 13.896 14.599 1.00 62.34 376 PRO A CA 1
ATOM 2987 C C . PRO A 1 376 ? -7.972 13.356 16.014 1.00 62.34 376 PRO A C 1
ATOM 2989 O O . PRO A 1 376 ? -8.700 13.924 16.822 1.00 62.34 376 PRO A O 1
ATOM 2992 N N . SER A 1 377 ? -7.395 12.189 16.290 1.00 50.12 377 SER A N 1
ATOM 2993 C CA . SER A 1 377 ? -7.398 11.549 17.591 1.00 50.12 377 SER A CA 1
ATOM 2994 C C . SER A 1 377 ? -6.930 12.580 18.589 1.00 50.12 377 SER A C 1
ATOM 2996 O O . SER A 1 377 ? -5.757 12.916 18.531 1.00 50.12 377 SER A O 1
ATOM 2998 N N . LEU A 1 378 ? -7.816 13.081 19.456 1.00 47.34 378 LEU A N 1
ATOM 2999 C CA . LEU A 1 378 ? -7.554 13.269 20.891 1.00 47.34 378 LEU A CA 1
ATOM 3000 C C . LEU A 1 378 ? -6.301 14.108 21.274 1.00 47.34 378 LEU A C 1
ATOM 3002 O O . LEU A 1 378 ? -5.902 14.138 22.431 1.00 47.34 378 LEU A O 1
ATOM 3006 N N . LEU A 1 379 ? -5.689 14.799 20.306 1.00 41.84 379 LEU A N 1
ATOM 3007 C CA . LEU A 1 379 ? -4.398 15.500 20.353 1.00 41.84 379 LEU A CA 1
ATOM 3008 C C . LEU A 1 379 ? -4.559 16.988 20.637 1.00 41.84 379 LEU A C 1
ATOM 3010 O O . LEU A 1 379 ? -3.578 17.691 20.869 1.00 41.84 379 LEU A O 1
ATOM 3014 N N . LYS A 1 380 ? -5.799 17.471 20.689 1.00 42.91 380 LYS A N 1
ATOM 3015 C CA . LYS A 1 380 ? -6.091 18.454 21.719 1.00 42.91 380 LYS A CA 1
ATOM 3016 C C . LYS A 1 380 ? -6.380 17.642 22.975 1.00 42.91 380 LYS A C 1
ATOM 3018 O O . LYS A 1 380 ? -7.483 17.102 23.045 1.00 42.91 380 LYS A O 1
ATOM 3023 N N . PRO A 1 381 ? -5.438 17.531 23.937 1.00 48.19 381 PRO A N 1
ATOM 3024 C CA . PRO A 1 381 ? -5.821 17.207 25.302 1.00 48.19 381 PRO A CA 1
ATOM 3025 C C . PRO A 1 381 ? -6.920 18.205 25.647 1.00 48.19 381 PRO A C 1
ATOM 3027 O O . PRO A 1 381 ? -6.684 19.413 25.707 1.00 48.19 381 PRO A O 1
ATOM 3030 N N . GLN A 1 382 ? -8.157 17.726 25.687 1.00 43.88 382 GLN A N 1
ATOM 3031 C CA . GLN A 1 382 ? -9.336 18.559 25.820 1.00 43.88 382 GLN A CA 1
ATOM 3032 C C . GLN A 1 382 ? -9.395 19.017 27.274 1.00 43.88 382 GLN A C 1
ATOM 3034 O O . GLN A 1 382 ? -10.130 18.446 28.061 1.00 43.88 382 GLN A O 1
ATOM 3039 N N . GLY A 1 383 ? -8.539 19.974 27.649 1.00 50.94 383 GLY A N 1
ATOM 3040 C CA . GLY A 1 383 ? -8.525 20.629 28.959 1.00 50.94 383 GLY A CA 1
ATOM 3041 C C . GLY A 1 383 ? -8.558 19.689 30.166 1.00 50.94 383 GLY A C 1
ATOM 3042 O O . GLY A 1 383 ? -9.033 20.104 31.214 1.00 50.94 383 GLY A O 1
ATOM 3043 N N . GLN A 1 384 ? -8.122 18.436 30.020 1.00 47.59 384 GLN A N 1
ATOM 3044 C CA . GLN A 1 384 ? -8.166 17.454 31.092 1.00 47.59 384 GLN A CA 1
ATOM 3045 C C . GLN A 1 384 ? -6.867 17.571 31.880 1.00 47.59 384 GLN A C 1
ATOM 3047 O O . GLN A 1 384 ? -5.777 17.389 31.335 1.00 47.59 384 GLN A O 1
ATOM 3052 N N . ASP A 1 385 ? -7.028 17.973 33.136 1.00 54.03 385 ASP A N 1
ATOM 3053 C CA . ASP A 1 385 ? -6.004 18.252 34.132 1.00 54.03 385 ASP A CA 1
ATOM 3054 C C . ASP A 1 385 ? -4.722 17.417 33.982 1.00 54.03 385 ASP A C 1
ATOM 3056 O O . ASP A 1 385 ? -4.723 16.194 33.847 1.00 54.03 385 ASP A O 1
ATOM 3060 N N . THR A 1 386 ? -3.602 18.128 34.045 1.00 52.34 386 THR A N 1
ATOM 3061 C CA . THR A 1 386 ? -2.205 17.790 33.729 1.00 52.34 386 THR A CA 1
ATOM 3062 C C . THR A 1 386 ? -1.568 16.578 34.430 1.00 52.34 386 THR A C 1
ATOM 3064 O O . THR A 1 386 ? -0.341 16.491 34.465 1.00 52.34 386 THR A O 1
ATOM 3067 N N . ARG A 1 387 ? -2.309 15.620 34.998 1.00 53.78 387 ARG A N 1
ATOM 3068 C CA . ARG A 1 387 ? -1.708 14.592 35.871 1.00 53.78 387 ARG A CA 1
ATOM 3069 C C . ARG A 1 387 ? -1.703 13.148 35.402 1.00 53.78 387 ARG A C 1
ATOM 3071 O O . ARG A 1 387 ? -0.998 12.361 36.025 1.00 53.78 387 ARG A O 1
ATOM 3078 N N . THR A 1 388 ? -2.324 12.801 34.281 1.00 54.28 388 THR A N 1
ATOM 3079 C CA . THR A 1 388 ? -2.200 11.427 33.771 1.00 54.28 388 THR A CA 1
ATOM 3080 C C . THR A 1 388 ? -2.246 11.405 32.249 1.00 54.28 388 THR A C 1
ATOM 3082 O O . THR A 1 388 ? -3.301 11.689 31.686 1.00 54.28 388 THR A O 1
ATOM 3085 N N . PRO A 1 389 ? -1.135 11.078 31.557 1.00 54.50 389 PRO A N 1
ATOM 3086 C CA . PRO A 1 389 ? -1.197 10.766 30.138 1.00 54.50 389 PRO A CA 1
ATOM 3087 C C . PRO A 1 389 ? -2.076 9.526 29.989 1.00 54.50 389 PRO A C 1
ATOM 3089 O O . PRO A 1 389 ? -1.665 8.422 30.349 1.00 54.50 389 PRO A O 1
ATOM 3092 N N . ALA A 1 390 ? -3.313 9.712 29.526 1.00 52.19 390 ALA A N 1
ATOM 3093 C CA . ALA A 1 390 ? -4.164 8.588 29.188 1.00 52.19 390 ALA A CA 1
ATOM 3094 C C . ALA A 1 390 ? -3.442 7.799 28.083 1.00 52.19 390 ALA A C 1
ATOM 3096 O O . ALA A 1 390 ? -3.072 8.396 27.065 1.00 52.19 390 ALA A O 1
ATOM 3097 N N . PRO A 1 391 ? -3.170 6.496 28.279 1.00 56.53 391 PRO A N 1
ATOM 3098 C CA . PRO A 1 391 ? -2.614 5.671 27.222 1.00 56.53 391 PRO A CA 1
ATOM 3099 C C . PRO A 1 391 ? -3.524 5.822 26.004 1.00 56.53 391 PRO A C 1
ATOM 3101 O O . PRO A 1 391 ? -4.747 5.760 26.141 1.00 56.53 391 PRO A O 1
ATOM 3104 N N . MET A 1 392 ? -2.929 6.084 24.836 1.00 56.03 392 MET A N 1
ATOM 3105 C CA . MET A 1 392 ? -3.622 6.054 23.548 1.00 56.03 392 MET A CA 1
ATOM 3106 C C . MET A 1 392 ? -4.577 4.862 23.576 1.00 56.03 392 MET A C 1
ATOM 3108 O O . MET A 1 392 ? -4.114 3.748 23.822 1.00 56.03 392 MET A O 1
ATOM 3112 N N . SER A 1 393 ? -5.884 5.113 23.459 1.00 64.62 393 SER A N 1
ATOM 3113 C CA . SER A 1 393 ? -6.890 4.089 23.725 1.00 64.62 393 SER A CA 1
ATOM 3114 C C . SER A 1 393 ? -6.543 2.842 22.911 1.00 64.62 393 SER A C 1
ATOM 3116 O O . SER A 1 393 ? -6.446 2.908 21.685 1.00 64.62 393 SER A O 1
ATOM 3118 N N . GLU A 1 394 ? -6.307 1.718 23.597 1.00 67.75 394 GLU A N 1
ATOM 3119 C CA . GLU A 1 394 ? -5.981 0.417 22.997 1.00 67.75 394 GLU A CA 1
ATOM 3120 C C . GLU A 1 394 ? -6.769 0.061 21.720 1.00 67.75 394 GLU A C 1
ATOM 3122 O O . GLU A 1 394 ? -6.161 -0.523 20.820 1.00 67.75 394 GLU A O 1
ATOM 3127 N N . PRO A 1 395 ? -8.054 0.447 21.534 1.00 80.75 395 PRO A N 1
ATOM 3128 C CA . PRO A 1 395 ? -8.736 0.231 20.257 1.00 80.75 395 PRO A CA 1
ATOM 3129 C C . PRO A 1 395 ? -8.024 0.831 19.035 1.00 80.75 395 PRO A C 1
ATOM 3131 O O . PRO A 1 395 ? -8.044 0.228 17.966 1.00 80.75 395 PRO A O 1
ATOM 3134 N N . MET A 1 396 ? -7.384 2.000 19.146 1.00 84.00 396 MET A N 1
ATOM 3135 C CA . MET A 1 396 ? -6.818 2.680 17.976 1.00 84.00 396 MET A CA 1
ATOM 3136 C C . MET A 1 396 ? -5.540 2.007 17.472 1.00 84.00 396 MET A C 1
ATOM 3138 O O . MET A 1 396 ? -5.342 1.859 16.266 1.00 84.00 396 MET A O 1
ATOM 3142 N N . SER A 1 397 ? -4.671 1.572 18.386 1.00 88.44 397 SER A N 1
ATOM 3143 C CA . SER A 1 397 ? -3.458 0.838 18.017 1.00 88.44 397 SER A CA 1
ATOM 3144 C C . SER A 1 397 ? -3.797 -0.528 17.416 1.00 88.44 397 SER A C 1
ATOM 3146 O O . SER A 1 397 ? -3.154 -0.928 16.445 1.00 88.44 397 SER A O 1
ATOM 3148 N N . ALA A 1 398 ? -4.838 -1.197 17.926 1.00 90.75 398 ALA A N 1
ATOM 3149 C CA . ALA A 1 398 ? -5.351 -2.445 17.370 1.00 90.75 398 ALA A CA 1
ATOM 3150 C C . ALA A 1 398 ? -5.897 -2.264 15.942 1.00 90.75 398 ALA A C 1
ATOM 3152 O O . ALA A 1 398 ? -5.586 -3.064 15.062 1.00 90.75 398 ALA A O 1
ATOM 3153 N N . LEU A 1 399 ? -6.633 -1.178 15.674 1.00 91.81 399 LEU A N 1
ATOM 3154 C CA . LEU A 1 399 ? -7.131 -0.866 14.329 1.00 91.81 399 LEU A CA 1
ATOM 3155 C C . LEU A 1 399 ? -5.999 -0.582 13.332 1.00 91.81 399 LEU A C 1
ATOM 3157 O O . LEU A 1 399 ? -6.019 -1.105 12.220 1.00 91.81 399 LEU A O 1
ATOM 3161 N N . ILE A 1 400 ? -4.996 0.213 13.721 1.00 93.19 400 ILE A N 1
ATOM 3162 C CA . ILE A 1 400 ? -3.822 0.479 12.871 1.00 93.19 400 ILE A CA 1
ATOM 3163 C C . ILE A 1 400 ? -3.075 -0.827 12.575 1.00 93.19 400 ILE A C 1
ATOM 3165 O O . ILE A 1 400 ? -2.666 -1.060 11.438 1.00 93.19 400 ILE A O 1
ATOM 3169 N N . LEU A 1 401 ? -2.915 -1.687 13.585 1.00 93.69 401 LEU A N 1
ATOM 3170 C CA . LEU A 1 401 ? -2.283 -2.992 13.421 1.00 93.69 401 LEU A CA 1
ATOM 3171 C C . LEU A 1 401 ? -3.060 -3.872 12.433 1.00 93.69 401 LEU A C 1
ATOM 3173 O O . LEU A 1 401 ? -2.450 -4.427 11.524 1.00 93.69 401 LEU A O 1
ATOM 3177 N N . HIS A 1 402 ? -4.385 -3.945 12.570 1.00 94.44 402 HIS A N 1
ATOM 3178 C CA . HIS A 1 402 ? -5.252 -4.715 11.680 1.00 94.44 402 HIS A CA 1
ATOM 3179 C C . HIS A 1 402 ? -5.127 -4.268 10.216 1.00 94.44 402 HIS A C 1
ATOM 3181 O O . HIS A 1 402 ? -4.905 -5.099 9.338 1.00 94.44 402 HIS A O 1
ATOM 3187 N N . TRP A 1 403 ? -5.184 -2.962 9.936 1.00 96.06 403 TRP A N 1
ATOM 3188 C CA . TRP A 1 403 ? -5.037 -2.462 8.563 1.00 96.06 403 TRP A CA 1
ATOM 3189 C C . TRP A 1 403 ? -3.634 -2.656 7.999 1.00 96.06 403 TRP A C 1
ATOM 3191 O O . TRP A 1 403 ? -3.481 -2.895 6.804 1.00 96.06 403 TRP A O 1
ATOM 3201 N N . LEU A 1 404 ? -2.599 -2.599 8.838 1.00 96.31 404 LEU A N 1
ATOM 3202 C CA . LEU A 1 404 ? -1.251 -2.924 8.390 1.00 96.31 404 LEU A CA 1
ATOM 3203 C C . LEU A 1 404 ? -1.127 -4.406 8.020 1.00 96.31 404 LEU A C 1
ATOM 3205 O O . LEU A 1 404 ? -0.528 -4.731 6.997 1.00 96.31 404 LEU A O 1
ATOM 3209 N N . GLN A 1 405 ? -1.710 -5.296 8.828 1.00 96.06 405 GLN A N 1
ATOM 3210 C CA . GLN A 1 405 ? -1.767 -6.723 8.515 1.00 96.06 405 GLN A CA 1
ATOM 3211 C C . GLN A 1 405 ? -2.533 -6.966 7.216 1.00 96.06 405 GLN A C 1
ATOM 3213 O O . GLN A 1 405 ? -2.064 -7.727 6.369 1.00 96.06 405 GLN A O 1
ATOM 3218 N N . TYR A 1 406 ? -3.669 -6.281 7.043 1.00 97.19 406 TYR A N 1
ATOM 3219 C CA . TYR A 1 406 ? -4.457 -6.319 5.818 1.00 97.19 406 TYR A CA 1
ATOM 3220 C C . TYR A 1 406 ? -3.604 -5.960 4.606 1.00 97.19 406 TYR A C 1
ATOM 3222 O O . TYR A 1 406 ? -3.514 -6.759 3.683 1.00 97.19 406 TYR A O 1
ATOM 3230 N N . TRP A 1 407 ? -2.932 -4.806 4.624 1.00 97.62 407 TRP A N 1
ATOM 3231 C CA . TRP A 1 407 ? -2.133 -4.354 3.488 1.00 97.62 407 TRP A CA 1
ATOM 3232 C C . TRP A 1 407 ? -1.002 -5.314 3.146 1.00 97.62 407 TRP A C 1
ATOM 3234 O O . TRP A 1 407 ? -0.818 -5.649 1.983 1.00 97.62 407 TRP A O 1
ATOM 3244 N N . VAL A 1 408 ? -0.281 -5.814 4.149 1.00 95.38 408 VAL A N 1
ATOM 3245 C CA . VAL A 1 408 ? 0.780 -6.799 3.915 1.00 95.38 408 VAL A CA 1
ATOM 3246 C C . VAL A 1 408 ? 0.219 -8.067 3.266 1.00 95.38 408 VAL A C 1
ATOM 3248 O O . VAL A 1 408 ? 0.781 -8.542 2.281 1.00 95.38 408 VAL A O 1
ATOM 3251 N N . ALA A 1 409 ? -0.892 -8.602 3.777 1.00 96.19 409 ALA A N 1
ATOM 3252 C CA . ALA A 1 409 ? -1.516 -9.801 3.223 1.00 96.19 409 ALA A CA 1
ATOM 3253 C C . ALA A 1 409 ? -2.092 -9.562 1.816 1.00 96.19 409 ALA A C 1
ATOM 3255 O O . ALA A 1 409 ? -1.857 -10.364 0.917 1.00 96.19 409 ALA A O 1
ATOM 3256 N N . ALA A 1 410 ? -2.790 -8.445 1.609 1.00 96.75 410 ALA A N 1
ATOM 3257 C CA . ALA A 1 410 ? -3.412 -8.073 0.343 1.00 96.75 410 ALA A CA 1
ATOM 3258 C C . ALA A 1 410 ? -2.375 -7.835 -0.758 1.00 96.75 410 ALA A C 1
ATOM 3260 O O . ALA A 1 410 ? -2.580 -8.260 -1.889 1.00 96.75 410 ALA A O 1
ATOM 3261 N N . VAL A 1 411 ? -1.244 -7.205 -0.436 1.00 94.69 411 VAL A N 1
ATOM 3262 C CA . VAL A 1 411 ? -0.170 -6.959 -1.404 1.00 94.69 411 VAL A CA 1
ATOM 3263 C C . VAL A 1 411 ? 0.579 -8.251 -1.740 1.00 94.69 411 VAL A C 1
ATOM 3265 O O . VAL A 1 411 ? 0.962 -8.449 -2.889 1.00 94.69 411 VAL A O 1
ATOM 3268 N N . LEU A 1 412 ? 0.765 -9.162 -0.781 1.00 91.56 412 LEU A N 1
ATOM 3269 C CA . LEU A 1 412 ? 1.319 -10.490 -1.069 1.00 91.56 412 LEU A CA 1
ATOM 3270 C C . LEU A 1 412 ? 0.374 -11.329 -1.927 1.00 91.56 412 LEU A C 1
ATOM 3272 O O . LEU A 1 412 ? 0.828 -11.997 -2.853 1.00 91.56 412 LEU A O 1
ATOM 3276 N N . PHE A 1 413 ? -0.925 -11.267 -1.639 1.00 93.75 413 PHE A N 1
ATOM 3277 C CA . PHE A 1 413 ? -1.953 -11.883 -2.464 1.00 93.75 413 PHE A CA 1
ATOM 3278 C C . PHE A 1 413 ? -1.952 -11.293 -3.879 1.00 93.75 413 PHE A C 1
ATOM 3280 O O . PHE A 1 413 ? -1.913 -12.050 -4.837 1.00 93.75 413 PHE A O 1
ATOM 3287 N N . TYR A 1 414 ? -1.881 -9.966 -4.013 1.00 92.50 414 TYR A N 1
ATOM 3288 C CA . TYR A 1 414 ? -1.770 -9.281 -5.301 1.00 92.50 414 TYR A CA 1
ATOM 3289 C C . TYR A 1 414 ? -0.491 -9.670 -6.060 1.00 92.50 414 TYR A C 1
ATOM 3291 O O . TYR A 1 414 ? -0.542 -9.985 -7.241 1.00 92.50 414 TYR A O 1
ATOM 3299 N N . ALA A 1 415 ? 0.659 -9.740 -5.383 1.00 87.81 415 ALA A N 1
ATOM 3300 C CA . ALA A 1 415 ? 1.898 -10.210 -5.997 1.00 87.81 415 ALA A CA 1
ATOM 3301 C C . ALA A 1 415 ? 1.761 -11.653 -6.508 1.00 87.81 415 ALA A C 1
ATOM 3303 O O . ALA A 1 415 ? 2.16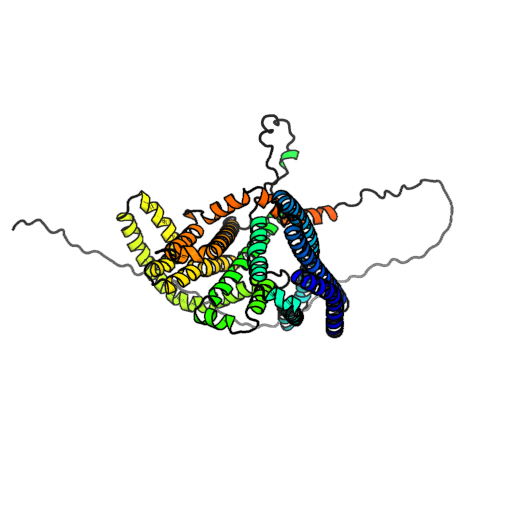8 -11.948 -7.627 1.00 87.81 415 ALA A O 1
ATOM 3304 N N . ALA A 1 416 ? 1.170 -12.549 -5.711 1.00 87.81 416 ALA A N 1
ATOM 3305 C CA . ALA A 1 416 ? 0.894 -13.919 -6.134 1.00 87.81 416 ALA A CA 1
ATOM 3306 C C . ALA A 1 416 ? -0.099 -13.965 -7.306 1.00 87.81 416 ALA A C 1
ATOM 3308 O O . ALA A 1 416 ? 0.108 -14.743 -8.232 1.00 87.81 416 ALA A O 1
ATOM 3309 N N . HIS A 1 417 ? -1.127 -13.113 -7.287 1.00 88.88 417 HIS A N 1
ATOM 3310 C CA . HIS A 1 417 ? -2.079 -12.952 -8.378 1.00 88.88 417 HIS A CA 1
ATOM 3311 C C . HIS A 1 417 ? -1.358 -12.570 -9.673 1.00 88.88 417 HIS A C 1
ATOM 3313 O O . HIS A 1 417 ? -1.492 -13.297 -10.642 1.00 88.88 417 HIS A O 1
ATOM 3319 N N . GLU A 1 418 ? -0.518 -11.534 -9.686 1.00 86.62 418 GLU A N 1
ATOM 3320 C CA . GLU A 1 418 ? 0.251 -11.115 -10.875 1.00 86.62 418 GLU A CA 1
ATOM 3321 C C . GLU A 1 418 ? 1.131 -12.243 -11.448 1.00 86.62 418 GLU A C 1
ATOM 3323 O O . GLU A 1 418 ? 1.244 -12.407 -12.661 1.00 86.62 418 GLU A O 1
ATOM 3328 N N . PHE A 1 419 ? 1.730 -13.080 -10.591 1.00 84.31 419 PHE A N 1
ATOM 3329 C CA . PHE A 1 419 ? 2.497 -14.246 -11.054 1.00 84.31 419 PHE A CA 1
ATOM 3330 C C . PHE A 1 419 ? 1.624 -15.361 -11.641 1.00 84.31 419 PHE A C 1
ATOM 3332 O O . PHE A 1 419 ? 2.103 -16.149 -12.459 1.00 84.31 419 PHE A O 1
ATOM 3339 N N . LEU A 1 420 ? 0.369 -15.460 -11.206 1.00 86.62 420 LEU A N 1
ATOM 3340 C CA . LEU A 1 420 ? -0.544 -16.544 -11.552 1.00 86.62 420 LEU A CA 1
ATOM 3341 C C . LEU A 1 420 ? -1.660 -16.123 -12.522 1.00 86.62 420 LEU A C 1
ATOM 3343 O O . LEU A 1 420 ? -2.389 -16.987 -13.005 1.00 86.62 420 LEU A O 1
ATOM 3347 N N . GLU A 1 421 ? -1.796 -14.835 -12.836 1.00 84.94 421 GLU A N 1
ATOM 3348 C CA . GLU A 1 421 ? -2.905 -14.280 -13.617 1.00 84.94 421 GLU A CA 1
ATOM 3349 C C . GLU A 1 421 ? -2.982 -14.919 -15.003 1.00 84.94 421 GLU A C 1
ATOM 3351 O O . GLU A 1 421 ? -4.070 -15.251 -15.465 1.00 84.94 421 GLU A O 1
ATOM 3356 N N . GLY A 1 422 ? -1.835 -15.188 -15.636 1.00 86.19 422 GLY A N 1
ATOM 3357 C CA . GLY A 1 422 ? -1.769 -15.859 -16.937 1.00 86.19 422 GLY A CA 1
ATOM 3358 C C . GLY A 1 422 ? -2.600 -17.152 -16.985 1.00 86.19 422 GLY A C 1
ATOM 3359 O O . GLY A 1 422 ? -3.581 -17.211 -17.726 1.00 86.19 422 GLY A O 1
ATOM 3360 N N . PRO A 1 423 ? -2.256 -18.191 -16.202 1.00 89.00 423 PRO A N 1
ATOM 3361 C CA . PRO A 1 423 ? -3.036 -19.426 -16.171 1.00 89.00 423 PRO A CA 1
ATOM 3362 C C . PRO A 1 423 ? -4.384 -19.303 -15.439 1.00 89.00 423 PRO A C 1
ATOM 3364 O O . PRO A 1 423 ? -5.331 -19.988 -15.824 1.00 89.00 423 PRO A O 1
ATOM 3367 N N . LEU A 1 424 ? -4.498 -18.477 -14.391 1.00 87.44 424 LEU A N 1
ATOM 3368 C CA . LEU A 1 424 ? -5.696 -18.453 -13.539 1.00 87.44 424 LEU A CA 1
ATOM 3369 C C . LEU A 1 424 ? -6.836 -17.600 -14.098 1.00 87.44 424 LEU A C 1
ATOM 3371 O O . LEU A 1 424 ? -7.994 -17.960 -13.897 1.00 87.44 424 LEU A O 1
ATOM 3375 N N . SER A 1 425 ? -6.549 -16.554 -14.875 1.00 88.81 425 SER A N 1
ATOM 3376 C CA . SER A 1 425 ? -7.582 -15.733 -15.534 1.00 88.81 425 SER A CA 1
ATOM 3377 C C . SER A 1 425 ? -8.442 -16.527 -16.528 1.00 88.81 425 SER A C 1
ATOM 3379 O O . SER A 1 425 ? -9.585 -16.154 -16.814 1.00 88.81 425 SER A O 1
ATOM 3381 N N . ALA A 1 426 ? -7.938 -17.663 -17.023 1.00 91.31 426 ALA A N 1
ATOM 3382 C CA . ALA A 1 426 ? -8.703 -18.578 -17.862 1.00 91.31 426 ALA A CA 1
ATOM 3383 C C . ALA A 1 426 ? -9.840 -19.274 -17.091 1.00 91.31 426 ALA A C 1
ATOM 3385 O O . ALA A 1 426 ? -10.858 -19.633 -17.692 1.00 91.31 426 ALA A O 1
ATOM 3386 N N . LEU A 1 427 ? -9.706 -19.443 -15.769 1.00 93.81 427 LEU A N 1
ATOM 3387 C CA . LEU A 1 427 ? -10.695 -20.147 -14.962 1.00 93.81 427 LEU A CA 1
ATOM 3388 C C . LEU A 1 427 ? -12.006 -19.348 -14.865 1.00 93.81 427 LEU A C 1
ATOM 3390 O O . LEU A 1 427 ? -12.002 -18.130 -14.634 1.00 93.81 427 LEU A O 1
ATOM 3394 N N . PRO A 1 428 ? -13.169 -20.003 -15.038 1.00 91.00 428 PRO A N 1
ATOM 3395 C CA . PRO A 1 428 ? -14.437 -19.385 -14.681 1.00 91.00 428 PRO A CA 1
ATOM 3396 C C . PRO A 1 428 ? -14.418 -19.064 -13.180 1.00 91.00 428 PRO A C 1
ATOM 3398 O O . PRO A 1 428 ? -13.917 -19.857 -12.387 1.00 91.00 428 PRO A O 1
ATOM 3401 N N . PHE A 1 429 ? -14.944 -17.897 -12.805 1.00 94.44 429 PHE A N 1
ATOM 3402 C CA . PHE A 1 429 ? -15.030 -17.416 -11.416 1.00 94.44 429 PHE A CA 1
ATOM 3403 C C . PHE A 1 429 ? -13.715 -17.003 -10.730 1.00 94.44 429 PHE A C 1
ATOM 3405 O O . PHE A 1 429 ? -13.689 -16.850 -9.510 1.00 94.44 429 PHE A O 1
ATOM 3412 N N . TRP A 1 430 ? -12.626 -16.783 -11.476 1.00 94.88 430 TRP A N 1
ATOM 3413 C CA . TRP A 1 430 ? -11.364 -16.310 -10.887 1.00 94.88 430 TRP A CA 1
ATOM 3414 C C . TRP A 1 430 ? -11.519 -14.988 -10.114 1.00 94.88 430 TRP A C 1
ATOM 3416 O O . TRP A 1 430 ? -11.168 -14.920 -8.938 1.00 94.88 430 TRP A O 1
ATOM 3426 N N . TYR A 1 431 ? -12.123 -13.970 -10.733 1.00 95.19 431 TYR A N 1
ATOM 3427 C CA . TYR A 1 431 ? -12.351 -12.674 -10.082 1.00 95.19 431 TYR A CA 1
ATOM 3428 C C . TYR A 1 431 ? -13.334 -12.766 -8.906 1.00 95.19 431 TYR A C 1
ATOM 3430 O O . TYR A 1 431 ? -13.186 -12.055 -7.918 1.00 95.19 431 TYR A O 1
ATOM 3438 N N . ASP A 1 432 ? -14.309 -13.677 -8.956 1.00 95.94 432 ASP A N 1
ATOM 3439 C CA . ASP A 1 432 ? -15.198 -13.931 -7.818 1.00 95.94 432 ASP A CA 1
ATOM 3440 C C . ASP A 1 432 ? -14.410 -14.483 -6.620 1.00 95.94 432 ASP A C 1
ATOM 3442 O O . ASP A 1 432 ? -14.575 -14.014 -5.492 1.00 95.94 432 ASP A O 1
ATOM 3446 N N . ALA A 1 433 ? -13.504 -15.438 -6.863 1.00 96.00 433 ALA A N 1
ATOM 3447 C CA . ALA A 1 433 ? -12.606 -15.963 -5.838 1.00 96.00 433 ALA A CA 1
ATOM 3448 C C . ALA A 1 433 ? -11.661 -14.878 -5.294 1.00 96.00 433 ALA A C 1
ATOM 3450 O O . ALA A 1 433 ? -11.400 -14.838 -4.091 1.00 96.00 433 ALA A O 1
ATOM 3451 N N . GLU A 1 434 ? -11.194 -13.971 -6.152 1.00 95.69 434 GLU A N 1
ATOM 3452 C CA . GLU A 1 434 ? -10.364 -12.828 -5.772 1.00 95.69 434 GLU A CA 1
ATOM 3453 C C . GLU A 1 434 ? -11.115 -11.852 -4.849 1.00 95.69 434 GLU A C 1
ATOM 3455 O O . GLU A 1 434 ? -10.618 -11.492 -3.779 1.00 95.69 434 GLU A O 1
ATOM 3460 N N . ILE A 1 435 ? -12.356 -11.490 -5.193 1.00 96.25 435 ILE A N 1
ATOM 3461 C CA . ILE A 1 435 ? -13.222 -10.662 -4.340 1.00 96.25 435 ILE A CA 1
ATOM 3462 C C . ILE A 1 435 ? -13.460 -11.358 -2.994 1.00 96.25 435 ILE A C 1
ATOM 3464 O O . ILE A 1 435 ? -13.344 -10.719 -1.946 1.00 96.25 435 ILE A O 1
ATOM 3468 N N . VAL A 1 436 ? -13.751 -12.665 -2.992 1.00 96.25 436 VAL A N 1
ATOM 3469 C CA . VAL A 1 436 ? -13.917 -13.449 -1.755 1.00 96.25 436 VAL A CA 1
ATOM 3470 C C . VAL A 1 436 ? -12.640 -13.440 -0.915 1.00 96.25 436 VAL A C 1
ATOM 3472 O O . VAL A 1 436 ? -12.723 -13.263 0.302 1.00 96.25 436 VAL A O 1
ATOM 3475 N N . ALA A 1 437 ? -11.465 -13.568 -1.534 1.00 96.69 437 ALA A N 1
ATOM 3476 C CA . ALA A 1 437 ? -10.185 -13.494 -0.837 1.00 96.69 437 ALA A CA 1
ATOM 3477 C C . ALA A 1 437 ? -9.987 -12.121 -0.175 1.00 96.69 437 ALA A C 1
ATOM 3479 O O . ALA A 1 437 ? -9.641 -12.052 1.007 1.00 96.69 437 ALA A O 1
ATOM 3480 N N . TYR A 1 438 ? -10.290 -11.023 -0.875 1.00 97.06 438 TYR A N 1
ATOM 3481 C CA . TYR A 1 438 ? -10.234 -9.684 -0.284 1.00 97.06 438 TYR A CA 1
ATOM 3482 C C . TYR A 1 438 ? -11.245 -9.491 0.850 1.00 97.06 438 TYR A C 1
ATOM 3484 O O . TYR A 1 438 ? -10.894 -8.912 1.879 1.00 97.06 438 TYR A O 1
ATOM 3492 N N . LEU A 1 439 ? -12.472 -10.002 0.716 1.00 95.19 439 LEU A N 1
ATOM 3493 C CA . LEU A 1 439 ? -13.471 -9.966 1.789 1.00 95.19 439 LEU A CA 1
ATOM 3494 C C . LEU A 1 439 ? -13.006 -10.751 3.021 1.00 95.19 439 LEU A C 1
ATOM 3496 O O . LEU A 1 439 ? -13.131 -10.262 4.145 1.00 95.19 439 LEU A O 1
ATOM 3500 N N . TRP A 1 440 ? -12.423 -11.932 2.818 1.00 95.69 440 TRP A N 1
ATOM 3501 C CA . TRP A 1 440 ? -11.853 -12.755 3.885 1.00 95.69 440 TRP A CA 1
ATOM 3502 C C . TRP A 1 440 ? -10.702 -12.047 4.614 1.00 95.69 440 TRP A C 1
ATOM 3504 O O . TRP A 1 440 ? -10.615 -12.111 5.842 1.00 95.69 440 TRP A O 1
ATOM 3514 N N . LEU A 1 441 ? -9.855 -11.314 3.882 1.00 96.06 441 LEU A N 1
ATOM 3515 C CA . LEU A 1 441 ? -8.781 -10.509 4.467 1.00 96.06 441 LEU A CA 1
ATOM 3516 C C . LEU A 1 441 ? -9.305 -9.295 5.256 1.00 96.06 441 LEU A C 1
ATOM 3518 O O . LEU A 1 441 ? -8.727 -8.961 6.290 1.00 96.06 441 LEU A O 1
ATOM 3522 N N . GLN A 1 442 ? -10.366 -8.632 4.784 1.00 94.56 442 GLN A N 1
ATOM 3523 C CA . GLN A 1 442 ? -10.896 -7.391 5.376 1.00 94.56 442 GLN A CA 1
ATOM 3524 C C . GLN A 1 442 ? -11.805 -7.597 6.582 1.00 94.56 442 GLN A C 1
ATOM 3526 O O . GLN A 1 442 ? -11.891 -6.720 7.441 1.00 94.56 442 GLN A O 1
ATOM 3531 N N . LEU A 1 443 ? -12.569 -8.687 6.612 1.00 91.06 443 LEU A N 1
ATOM 3532 C CA . LEU A 1 443 ? -13.592 -8.883 7.631 1.00 91.06 443 LEU A CA 1
ATOM 3533 C C . LEU A 1 443 ? -12.934 -9.301 8.960 1.00 91.06 443 LEU A C 1
ATOM 3535 O O . LEU A 1 443 ? -12.325 -10.375 9.024 1.00 91.06 443 LEU A O 1
ATOM 3539 N N . PRO A 1 444 ? -13.086 -8.510 10.047 1.00 86.12 444 PRO A N 1
ATOM 3540 C CA . PRO A 1 444 ? -12.408 -8.769 11.323 1.00 86.12 444 PRO A CA 1
ATOM 3541 C C . PRO A 1 444 ? -12.705 -10.152 11.908 1.00 86.12 444 PRO A C 1
ATOM 3543 O O . PRO A 1 444 ? -11.869 -10.724 12.599 1.00 86.12 444 PRO A O 1
ATOM 3546 N N . TYR A 1 445 ? -13.880 -10.703 11.599 1.00 86.06 445 TYR A N 1
ATOM 3547 C CA . TYR A 1 445 ? -14.327 -12.004 12.081 1.00 86.06 445 TYR A CA 1
ATOM 3548 C C . TYR A 1 445 ? -13.444 -13.169 11.622 1.00 86.06 445 TYR A C 1
ATOM 3550 O O . TYR A 1 445 ? -13.124 -14.033 12.433 1.00 86.06 445 TYR A O 1
ATOM 3558 N N . TYR A 1 446 ? -13.002 -13.188 10.359 1.00 88.44 446 TYR A N 1
ATOM 3559 C CA . TYR A 1 446 ? -12.169 -14.293 9.861 1.00 88.44 446 TYR A CA 1
ATOM 3560 C C . TYR A 1 446 ? -10.710 -14.174 10.268 1.00 88.44 446 TYR A C 1
ATOM 3562 O O . TYR A 1 446 ? -9.975 -15.154 10.168 1.00 88.44 446 TYR A O 1
ATOM 3570 N N . ARG A 1 447 ? -10.274 -12.974 10.677 1.00 92.62 447 ARG A N 1
ATOM 3571 C CA . ARG A 1 447 ? -8.875 -12.685 11.019 1.00 92.62 447 ARG A CA 1
ATOM 3572 C C . ARG A 1 447 ? -7.912 -13.124 9.901 1.00 92.62 447 ARG A C 1
ATOM 3574 O O . ARG A 1 447 ? -6.766 -13.471 10.174 1.00 92.62 447 ARG A O 1
ATOM 3581 N N . GLY A 1 448 ? -8.356 -13.107 8.637 1.00 95.62 448 GLY A N 1
ATOM 3582 C CA . GLY A 1 448 ? -7.599 -13.673 7.517 1.00 95.62 448 GLY A CA 1
ATOM 3583 C C . GLY A 1 448 ? -6.239 -13.003 7.331 1.00 95.62 448 GLY A C 1
ATOM 3584 O O . GLY A 1 448 ? -5.211 -13.670 7.230 1.00 95.62 448 GLY A O 1
ATOM 3585 N N . ALA A 1 449 ? -6.209 -11.672 7.412 1.00 96.00 449 ALA A N 1
ATOM 3586 C CA . ALA A 1 449 ? -4.973 -10.898 7.371 1.00 96.00 449 ALA A CA 1
ATOM 3587 C C . ALA A 1 449 ? -4.015 -11.213 8.538 1.00 96.00 449 ALA A C 1
ATOM 3589 O O . ALA A 1 449 ? -2.801 -11.309 8.346 1.00 96.00 449 ALA A O 1
ATOM 3590 N N . GLU A 1 450 ? -4.546 -11.407 9.746 1.00 95.19 450 GLU A N 1
ATOM 3591 C CA . GLU A 1 450 ? -3.759 -11.795 10.921 1.00 95.19 450 GLU A CA 1
ATOM 3592 C C . GLU A 1 450 ? -3.172 -13.200 10.744 1.00 95.19 450 GLU A C 1
ATOM 3594 O O . GLU A 1 450 ? -1.993 -13.408 11.017 1.00 95.19 450 GLU A O 1
ATOM 3599 N N . LEU A 1 451 ? -3.951 -14.150 10.221 1.00 95.25 451 LEU A N 1
ATOM 3600 C CA . LEU A 1 451 ? -3.497 -15.514 9.953 1.00 95.25 451 LEU A CA 1
ATOM 3601 C C . LEU A 1 451 ? -2.369 -15.539 8.913 1.00 95.25 451 LEU A C 1
ATOM 3603 O O . LEU A 1 451 ? -1.332 -16.161 9.146 1.00 95.25 451 LEU A O 1
ATOM 3607 N N . VAL A 1 452 ? -2.520 -14.817 7.798 1.00 92.62 452 VAL A N 1
ATOM 3608 C CA . VAL A 1 452 ? -1.476 -14.721 6.763 1.00 92.62 452 VAL A CA 1
ATOM 3609 C C . VAL A 1 452 ? -0.206 -14.093 7.335 1.00 92.62 452 VAL A C 1
ATOM 3611 O O . VAL A 1 452 ? 0.887 -14.640 7.191 1.00 92.62 452 VAL A O 1
ATOM 3614 N N . THR A 1 453 ? -0.329 -12.960 8.026 1.00 91.81 453 THR A N 1
ATOM 3615 C CA . THR A 1 453 ? 0.843 -12.240 8.542 1.00 91.81 453 THR A CA 1
ATOM 3616 C C . THR A 1 453 ? 1.535 -12.952 9.697 1.00 91.81 453 THR A C 1
ATOM 3618 O O . THR A 1 453 ? 2.763 -12.994 9.715 1.00 91.81 453 THR A O 1
ATOM 3621 N N . SER A 1 454 ? 0.795 -13.558 10.626 1.00 90.00 454 SER A N 1
ATOM 3622 C CA . SER A 1 454 ? 1.374 -14.372 11.703 1.00 90.00 454 SER A CA 1
ATOM 3623 C C . SER A 1 454 ? 2.131 -15.576 11.146 1.00 90.00 454 SER A C 1
ATOM 3625 O O . SER A 1 454 ? 3.278 -15.795 11.539 1.00 90.00 454 SER A O 1
ATOM 3627 N N . THR A 1 455 ? 1.561 -16.274 10.158 1.00 88.88 455 THR A N 1
ATOM 3628 C CA . THR A 1 455 ? 2.236 -17.374 9.453 1.00 88.88 455 THR A CA 1
ATOM 3629 C C . THR A 1 455 ? 3.544 -16.895 8.822 1.00 88.88 455 THR A C 1
ATOM 3631 O O . THR A 1 455 ? 4.584 -17.515 9.018 1.00 88.88 455 THR A O 1
ATOM 3634 N N . LEU A 1 456 ? 3.538 -15.749 8.131 1.00 85.12 456 LEU A N 1
ATOM 3635 C CA . LEU A 1 456 ? 4.740 -15.179 7.504 1.00 85.12 456 LEU A CA 1
ATOM 3636 C C . LEU A 1 456 ? 5.809 -14.756 8.514 1.00 85.12 456 LEU A C 1
ATOM 3638 O O . LEU A 1 456 ? 7.001 -14.954 8.281 1.00 85.12 456 LEU A O 1
ATOM 3642 N N . VAL A 1 457 ? 5.398 -14.165 9.634 1.00 83.31 457 VAL A N 1
ATOM 3643 C CA . VAL A 1 457 ? 6.306 -13.713 10.694 1.00 83.31 457 VAL A CA 1
ATOM 3644 C C . VAL A 1 457 ? 6.944 -14.895 11.431 1.00 83.31 457 VAL A C 1
ATOM 3646 O O . VAL A 1 457 ? 8.092 -14.789 11.867 1.00 83.31 457 VAL A O 1
ATOM 3649 N N . GLN A 1 458 ? 6.257 -16.035 11.535 1.00 82.69 458 GLN A N 1
ATOM 3650 C CA . GLN A 1 458 ? 6.800 -17.264 12.127 1.00 82.69 458 GLN A CA 1
ATOM 3651 C C . GLN A 1 458 ? 7.867 -17.941 11.249 1.00 82.69 458 GLN A C 1
ATOM 3653 O O . GLN A 1 458 ? 8.657 -18.752 11.740 1.00 82.69 458 GLN A O 1
ATOM 3658 N N . ILE A 1 459 ? 7.962 -17.589 9.963 1.00 75.56 459 ILE A N 1
ATOM 3659 C CA . ILE A 1 459 ? 8.988 -18.123 9.066 1.00 75.56 459 ILE A CA 1
ATOM 3660 C C . ILE A 1 459 ? 10.368 -17.583 9.500 1.00 75.56 459 ILE A C 1
ATOM 3662 O O . ILE A 1 459 ? 10.743 -16.447 9.210 1.00 75.56 459 ILE A O 1
ATOM 3666 N N . ARG A 1 460 ? 11.180 -18.416 10.172 1.00 70.94 460 ARG A N 1
ATOM 3667 C CA . ARG A 1 460 ? 12.537 -18.072 10.668 1.00 70.94 460 ARG A CA 1
ATOM 3668 C C . ARG A 1 460 ? 13.418 -17.266 9.695 1.00 70.94 460 ARG A C 1
ATOM 3670 O O . ARG A 1 460 ? 14.016 -16.277 10.132 1.00 70.94 460 ARG A O 1
ATOM 3677 N N . PRO A 1 461 ? 13.550 -17.616 8.396 1.00 67.06 461 PRO A N 1
ATOM 3678 C CA . PRO A 1 461 ? 14.388 -16.829 7.492 1.00 67.06 461 PRO A CA 1
ATOM 3679 C C . PRO A 1 461 ? 13.880 -15.394 7.315 1.00 67.06 461 PRO A C 1
ATOM 3681 O O . PRO A 1 461 ? 14.704 -14.482 7.207 1.00 67.06 461 PRO A O 1
ATOM 3684 N N . VAL A 1 462 ? 12.561 -15.175 7.372 1.00 66.75 462 VAL A N 1
ATOM 3685 C CA . VAL A 1 462 ? 11.948 -13.842 7.343 1.00 66.75 462 VAL A CA 1
ATOM 3686 C C . VAL A 1 462 ? 12.373 -13.060 8.583 1.00 66.75 462 VAL A C 1
ATOM 3688 O O . VAL A 1 462 ? 12.912 -11.966 8.449 1.00 66.75 462 VAL A O 1
ATOM 3691 N N . GLN A 1 463 ? 12.295 -13.643 9.781 1.00 71.31 463 GLN A N 1
ATOM 3692 C CA . GLN A 1 463 ? 12.750 -12.980 11.012 1.00 71.31 463 GLN A CA 1
ATOM 3693 C C . GLN A 1 463 ? 14.209 -12.513 10.911 1.00 71.31 463 GLN A C 1
ATOM 3695 O O . GLN A 1 463 ? 14.520 -11.349 11.165 1.00 71.31 463 GLN A O 1
ATOM 3700 N N . HIS A 1 464 ? 15.117 -13.373 10.442 1.00 69.31 464 HIS A N 1
ATOM 3701 C CA . HIS A 1 464 ? 16.518 -12.986 10.266 1.00 69.31 464 HIS A CA 1
ATOM 3702 C C . HIS A 1 464 ? 16.715 -11.862 9.242 1.00 69.31 464 HIS A C 1
ATOM 3704 O O . HIS A 1 464 ? 17.692 -11.110 9.354 1.00 69.31 464 HIS A O 1
ATOM 3710 N N . VAL A 1 465 ? 15.866 -11.787 8.207 1.00 64.94 465 VAL A N 1
ATOM 3711 C CA . VAL A 1 465 ? 15.887 -10.687 7.230 1.00 64.94 465 VAL A CA 1
ATOM 3712 C C . VAL A 1 465 ? 15.365 -9.415 7.872 1.00 64.94 465 VAL A C 1
ATOM 3714 O O . VAL A 1 465 ? 15.979 -8.387 7.655 1.00 64.94 465 VAL A O 1
ATOM 3717 N N . LEU A 1 466 ? 14.312 -9.478 8.687 1.00 65.50 466 LEU A N 1
ATOM 3718 C CA . LEU A 1 466 ? 13.575 -8.322 9.207 1.00 65.50 466 LEU A CA 1
ATOM 3719 C C . LEU A 1 466 ? 14.159 -7.693 10.481 1.00 65.50 466 LEU A C 1
ATOM 3721 O O . LEU A 1 466 ? 14.073 -6.482 10.673 1.00 65.50 466 LEU A O 1
ATOM 3725 N N . LEU A 1 467 ? 14.824 -8.471 11.338 1.00 61.72 467 LEU A N 1
ATOM 3726 C CA . LEU A 1 467 ? 15.468 -7.992 12.573 1.00 61.72 467 LEU A CA 1
ATOM 3727 C C . LEU A 1 467 ? 16.432 -6.782 12.440 1.00 61.72 467 LEU A C 1
ATOM 3729 O O . LEU A 1 467 ? 16.538 -6.017 13.404 1.00 61.72 467 LEU A O 1
ATOM 3733 N N . PRO A 1 468 ? 17.173 -6.576 11.331 1.00 55.19 468 PRO A N 1
ATOM 3734 C CA . PRO A 1 468 ? 1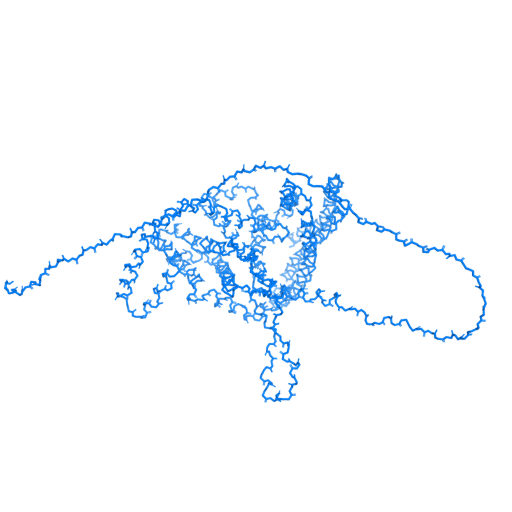7.974 -5.371 11.099 1.00 55.19 468 PRO A CA 1
ATOM 3735 C C . PRO A 1 468 ? 17.132 -4.110 10.865 1.00 55.19 468 PRO A C 1
ATOM 3737 O O . PRO A 1 468 ? 17.637 -3.009 11.070 1.00 55.19 468 PRO A O 1
ATOM 3740 N N . PHE A 1 469 ? 15.884 -4.275 10.426 1.00 54.91 469 PHE A N 1
ATOM 3741 C CA . PHE A 1 469 ? 14.985 -3.206 9.996 1.00 54.91 469 PHE A CA 1
ATOM 3742 C C . PHE A 1 469 ? 14.072 -2.703 11.123 1.00 54.91 469 PHE A C 1
ATOM 3744 O O . PHE A 1 469 ? 13.347 -1.732 10.933 1.00 54.91 469 PHE A O 1
ATOM 3751 N N . SER A 1 470 ? 14.115 -3.329 12.307 1.00 58.78 470 SER A N 1
ATOM 3752 C CA . SER A 1 470 ? 13.271 -2.934 13.436 1.00 58.78 470 SER A CA 1
ATOM 3753 C C . SER A 1 470 ? 13.623 -1.517 13.934 1.00 58.78 470 SER A C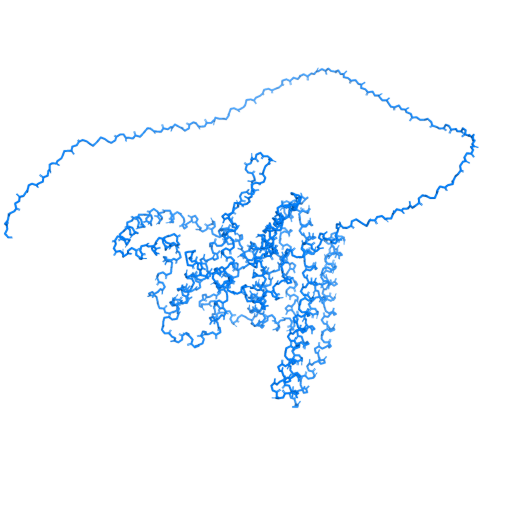 1
ATOM 3755 O O . SER A 1 470 ? 14.751 -1.298 14.400 1.00 58.78 470 SER A O 1
ATOM 3757 N N . PRO A 1 471 ? 12.665 -0.567 13.926 1.00 59.41 471 PRO A N 1
ATOM 3758 C CA . PRO A 1 471 ? 12.888 0.812 14.374 1.00 59.41 471 PRO A CA 1
ATOM 3759 C C . PRO A 1 471 ? 13.215 0.906 15.873 1.00 59.41 471 PRO A C 1
ATOM 3761 O O . PRO A 1 471 ? 13.810 1.876 16.336 1.00 59.41 471 PRO A O 1
ATOM 3764 N N . VAL A 1 472 ? 12.881 -0.120 16.659 1.00 59.47 472 VAL A N 1
ATOM 3765 C CA . VAL A 1 472 ? 13.152 -0.137 18.102 1.00 59.47 472 VAL A CA 1
ATOM 3766 C C . VAL A 1 472 ? 14.640 -0.349 18.395 1.00 59.47 472 VAL A C 1
ATOM 3768 O O . VAL A 1 472 ? 15.196 0.287 19.295 1.00 59.47 472 VAL A O 1
ATOM 3771 N N . ARG A 1 473 ? 15.329 -1.182 17.603 1.00 59.12 473 ARG A N 1
ATOM 3772 C CA . ARG A 1 473 ? 16.763 -1.463 17.798 1.00 59.12 473 ARG A CA 1
ATOM 3773 C C . ARG A 1 473 ? 17.655 -0.286 17.409 1.00 59.12 473 ARG A C 1
ATOM 3775 O O . ARG A 1 473 ? 18.693 -0.088 18.042 1.00 59.12 473 ARG A O 1
ATOM 3782 N N . SER A 1 474 ? 17.270 0.499 16.401 1.00 57.88 474 SER A N 1
ATOM 3783 C CA . SER A 1 474 ? 18.013 1.706 16.013 1.00 57.88 474 SER A CA 1
ATOM 3784 C C . SER A 1 474 ? 17.962 2.763 17.120 1.00 57.88 474 SER A C 1
ATOM 3786 O O . SER A 1 474 ? 18.997 3.323 17.483 1.00 57.88 474 SER A O 1
ATOM 3788 N N . VAL A 1 475 ? 16.797 2.957 17.742 1.00 58.69 475 VAL A N 1
ATOM 3789 C CA . VAL A 1 475 ? 16.604 3.925 18.834 1.00 58.69 475 VAL A CA 1
ATOM 3790 C C . VAL A 1 475 ? 17.313 3.494 20.121 1.00 58.69 475 VAL A C 1
ATOM 3792 O O . VAL A 1 475 ? 17.966 4.320 20.764 1.00 58.69 475 VAL A O 1
ATOM 3795 N N . GLN A 1 476 ? 17.249 2.206 20.487 1.00 60.16 476 GLN A N 1
ATOM 3796 C CA . GLN A 1 476 ? 17.982 1.681 21.648 1.00 60.16 476 GLN A CA 1
ATOM 3797 C C . GLN A 1 476 ? 19.495 1.907 21.516 1.00 60.16 476 GLN A C 1
ATOM 3799 O O . GLN A 1 476 ? 20.134 2.351 22.470 1.00 60.16 476 GLN A O 1
ATOM 3804 N N . ARG A 1 477 ? 20.069 1.679 20.327 1.00 58.97 477 ARG A N 1
ATOM 3805 C CA . ARG A 1 477 ? 21.504 1.899 20.084 1.00 58.97 477 ARG A CA 1
ATOM 3806 C C . ARG A 1 477 ? 21.914 3.366 20.171 1.00 58.97 477 ARG A C 1
ATOM 3808 O O . ARG A 1 477 ? 22.974 3.652 20.718 1.00 58.97 477 ARG A O 1
ATOM 3815 N N . ILE A 1 478 ? 21.090 4.287 19.663 1.00 58.72 478 ILE A N 1
ATOM 3816 C CA . ILE A 1 478 ? 21.374 5.728 19.751 1.00 58.72 478 ILE A CA 1
ATOM 3817 C C . ILE A 1 478 ? 21.419 6.172 21.218 1.00 58.72 478 ILE A C 1
ATOM 3819 O O . ILE A 1 478 ? 22.347 6.877 21.600 1.00 58.72 478 ILE A O 1
ATOM 3823 N N . ARG A 1 479 ? 20.477 5.712 22.056 1.00 58.41 479 ARG A N 1
ATOM 3824 C CA . ARG A 1 479 ? 20.480 6.031 23.495 1.00 58.41 479 ARG A CA 1
ATOM 3825 C C . ARG A 1 479 ? 21.670 5.429 24.237 1.00 58.41 479 ARG A C 1
ATOM 3827 O O . ARG A 1 479 ? 22.270 6.109 25.060 1.00 58.41 479 ARG A O 1
ATOM 3834 N N . LEU A 1 480 ? 22.028 4.181 23.942 1.00 56.62 480 LEU A N 1
ATOM 3835 C CA . LEU A 1 480 ? 23.183 3.534 24.573 1.00 56.62 480 LEU A CA 1
ATOM 3836 C C . LEU A 1 480 ? 24.510 4.208 24.185 1.00 56.62 480 LEU A C 1
ATOM 3838 O O . LEU A 1 480 ? 25.421 4.257 25.003 1.00 56.62 480 LEU A O 1
ATOM 3842 N N . GLY A 1 481 ? 24.608 4.778 22.978 1.00 56.00 481 GLY A N 1
ATOM 3843 C CA . GLY A 1 481 ? 25.794 5.514 22.531 1.00 56.00 481 GLY A CA 1
ATOM 3844 C C . GLY A 1 481 ? 25.949 6.917 23.131 1.00 56.00 481 GLY A C 1
ATOM 3845 O O . GLY A 1 481 ? 27.068 7.415 23.207 1.00 56.00 481 GLY A O 1
ATOM 3846 N N . THR A 1 482 ? 24.860 7.562 23.564 1.00 55.84 482 THR A N 1
ATOM 3847 C CA . THR A 1 482 ? 24.898 8.925 24.128 1.00 55.84 482 THR A CA 1
ATOM 3848 C C . THR A 1 482 ? 24.874 8.967 25.655 1.00 55.84 482 THR A C 1
ATOM 3850 O O . THR A 1 482 ? 25.261 9.978 26.235 1.00 55.84 482 THR A O 1
ATOM 3853 N N . ALA A 1 483 ? 24.448 7.888 26.318 1.00 48.75 483 ALA A N 1
ATOM 3854 C CA . ALA A 1 483 ? 24.188 7.875 27.757 1.00 48.75 483 ALA A CA 1
ATOM 3855 C C . ALA A 1 483 ? 25.267 7.189 28.612 1.00 48.75 483 ALA A C 1
ATOM 3857 O O . ALA A 1 483 ? 25.003 6.907 29.778 1.00 48.75 483 ALA A O 1
ATOM 3858 N N . GLN A 1 484 ? 26.471 6.934 28.089 1.00 42.75 484 GLN A N 1
ATOM 3859 C CA . GLN A 1 484 ? 27.598 6.530 28.933 1.00 42.75 484 GLN A CA 1
ATOM 3860 C C . GLN A 1 484 ? 28.437 7.774 29.280 1.00 42.75 484 GLN A C 1
ATOM 3862 O O . GLN A 1 484 ? 29.363 8.112 28.537 1.00 42.75 484 GLN A O 1
ATOM 3867 N N . PRO A 1 485 ? 28.135 8.509 30.375 1.00 49.31 485 PRO A N 1
ATOM 3868 C CA . PRO A 1 485 ? 29.084 9.476 30.905 1.00 49.31 485 PRO A CA 1
ATOM 3869 C C . PRO A 1 485 ? 30.362 8.700 31.205 1.00 49.31 485 PRO A C 1
ATOM 3871 O O . PRO A 1 485 ? 30.320 7.725 31.955 1.00 49.31 485 PRO A O 1
ATOM 3874 N N . ARG A 1 486 ? 31.478 9.081 30.569 1.00 46.47 486 ARG A N 1
ATOM 3875 C CA . ARG A 1 486 ? 32.794 8.491 30.839 1.00 46.47 486 ARG A CA 1
ATOM 3876 C C . ARG A 1 486 ? 32.983 8.433 32.360 1.00 46.47 486 ARG A C 1
ATOM 3878 O O . ARG A 1 486 ? 33.062 9.496 32.982 1.00 46.47 486 ARG A O 1
ATOM 3885 N N . PRO A 1 487 ? 33.027 7.240 32.974 1.00 48.12 487 PRO A N 1
ATOM 3886 C CA . PRO A 1 487 ? 33.245 7.148 34.400 1.00 48.12 487 PRO A CA 1
ATOM 3887 C C . PRO A 1 487 ? 34.699 7.546 34.664 1.00 48.12 487 PRO A C 1
ATOM 3889 O O . PRO A 1 487 ? 35.626 6.811 34.352 1.00 48.12 487 PRO A O 1
ATOM 3892 N N . GLY A 1 488 ? 34.881 8.747 35.210 1.00 47.44 488 GLY A N 1
ATOM 3893 C CA . GLY A 1 488 ? 36.083 9.141 35.934 1.00 47.44 488 GLY A CA 1
ATOM 3894 C C . GLY A 1 488 ? 37.339 9.397 35.103 1.00 47.44 488 GLY A C 1
ATOM 3895 O O . GLY A 1 488 ? 38.301 8.646 35.197 1.00 47.44 488 GLY A O 1
ATOM 3896 N N . SER A 1 489 ? 37.446 10.582 34.499 1.00 47.09 489 SER A N 1
ATOM 3897 C CA . SER A 1 489 ? 38.704 11.330 34.628 1.00 47.09 489 SER A CA 1
ATOM 3898 C C . SER A 1 489 ? 38.721 11.972 36.021 1.00 47.09 489 SER A C 1
ATOM 3900 O O . SER A 1 489 ? 38.475 13.168 36.180 1.00 47.09 489 SER A O 1
ATOM 3902 N N . ARG A 1 490 ? 38.939 11.153 37.059 1.00 45.44 490 ARG A N 1
ATOM 3903 C CA . ARG A 1 490 ? 39.395 11.654 38.358 1.00 45.44 490 ARG A CA 1
ATOM 3904 C C . ARG A 1 490 ? 40.805 12.189 38.122 1.00 45.44 490 ARG A C 1
ATOM 3906 O O . ARG A 1 490 ? 41.753 11.415 38.057 1.00 45.44 490 ARG A O 1
ATOM 3913 N N . LEU A 1 491 ? 40.932 13.502 37.944 1.00 50.19 491 LEU A N 1
ATOM 3914 C CA . LEU A 1 491 ? 42.199 14.188 38.157 1.00 50.19 491 LEU A CA 1
ATOM 3915 C C . LEU A 1 491 ? 42.553 13.984 39.631 1.00 50.19 491 LEU A C 1
ATOM 3917 O O . LEU A 1 491 ? 41.951 14.594 40.513 1.00 50.19 491 LEU A O 1
ATOM 3921 N N . SER A 1 492 ? 43.466 13.049 39.883 1.00 48.12 492 SER A N 1
ATOM 3922 C CA . SER A 1 492 ? 44.128 12.888 41.171 1.00 48.12 492 SER A CA 1
ATOM 3923 C C . SER A 1 492 ? 44.748 14.222 41.570 1.00 48.12 492 SER A C 1
ATOM 3925 O O . SER A 1 492 ? 45.708 14.679 40.953 1.00 48.12 492 SER A O 1
ATOM 3927 N N . GLY A 1 493 ? 44.184 14.846 42.601 1.00 43.16 493 GLY A N 1
ATOM 3928 C CA . GLY A 1 493 ? 44.841 15.916 43.331 1.00 43.16 493 GLY A CA 1
ATOM 3929 C C . GLY A 1 493 ? 46.071 15.347 44.028 1.00 43.16 493 GLY A C 1
ATOM 3930 O O . GLY A 1 493 ? 45.946 14.537 44.944 1.00 43.16 493 GLY A O 1
ATOM 3931 N N . ALA A 1 494 ? 47.250 15.759 43.572 1.00 48.31 494 ALA A N 1
ATOM 3932 C CA . ALA A 1 494 ? 48.485 15.595 44.316 1.00 48.31 494 ALA A CA 1
ATOM 3933 C C . ALA A 1 494 ? 48.529 16.663 45.418 1.00 48.31 494 ALA A C 1
ATOM 3935 O O . ALA A 1 494 ? 48.649 17.858 45.161 1.00 48.31 494 ALA A O 1
ATOM 3936 N N . THR A 1 495 ? 48.384 16.200 46.652 1.00 49.81 495 THR A N 1
ATOM 3937 C CA . THR A 1 495 ? 48.706 16.891 47.901 1.00 49.81 495 THR A CA 1
ATOM 3938 C C . THR A 1 495 ? 50.211 17.115 48.045 1.00 49.81 495 THR A C 1
ATOM 3940 O O . THR A 1 495 ? 50.957 16.145 48.008 1.00 49.81 495 THR A O 1
ATOM 3943 N N . LEU A 1 496 ? 50.615 18.364 48.288 1.00 42.69 496 LEU A N 1
ATOM 3944 C CA . LEU A 1 496 ? 51.822 18.866 48.980 1.00 42.69 496 LEU A CA 1
ATOM 3945 C C . LEU A 1 496 ? 51.569 20.385 49.108 1.00 42.69 496 LEU A C 1
ATOM 3947 O O . LEU A 1 496 ? 51.188 20.999 48.122 1.00 42.69 496 LEU A O 1
ATOM 3951 N N . GLY A 1 497 ? 51.668 21.118 50.212 1.00 39.75 497 GLY A N 1
ATOM 3952 C CA . GLY A 1 497 ? 52.188 20.928 51.559 1.00 39.75 497 GLY A CA 1
ATOM 3953 C C . GLY A 1 497 ? 52.485 22.347 52.094 1.00 39.75 497 GLY A C 1
ATOM 3954 O O . GLY A 1 497 ? 53.243 23.071 51.469 1.00 39.75 497 GLY A O 1
ATOM 3955 N N . ALA A 1 498 ? 51.814 22.741 53.181 1.00 39.09 498 ALA A N 1
ATOM 3956 C CA . ALA A 1 498 ? 52.127 23.786 54.180 1.00 39.09 498 ALA A CA 1
ATOM 3957 C C . ALA A 1 498 ? 52.770 25.167 53.809 1.00 39.09 498 ALA A C 1
ATOM 3959 O O . ALA A 1 498 ? 53.966 25.240 53.575 1.00 39.09 498 ALA A O 1
ATOM 3960 N N . SER A 1 499 ? 51.976 26.247 54.011 1.00 35.66 499 SER A N 1
ATOM 3961 C CA . SER A 1 499 ? 52.190 27.443 54.898 1.00 35.66 499 SER A CA 1
ATOM 3962 C C . SER A 1 499 ? 53.399 28.411 54.712 1.00 35.66 499 SER A C 1
ATOM 3964 O O . SER A 1 499 ? 54.431 28.001 54.207 1.00 35.66 499 SER A O 1
ATOM 3966 N N . PRO A 1 500 ? 53.418 29.628 55.322 1.00 58.47 500 PRO A N 1
ATOM 3967 C CA . PRO A 1 500 ? 52.495 30.779 55.260 1.00 58.47 500 PRO A CA 1
ATOM 3968 C C . PRO A 1 500 ? 53.219 32.124 54.939 1.00 58.47 500 PRO A C 1
ATOM 3970 O O . PRO A 1 500 ? 54.442 32.206 54.999 1.00 58.47 500 PRO A O 1
ATOM 3973 N N . SER A 1 501 ? 52.459 33.208 54.700 1.00 35.28 501 SER A N 1
ATOM 3974 C CA . SER A 1 501 ? 52.653 34.584 55.241 1.00 35.28 501 SER A CA 1
ATOM 3975 C C . SER A 1 501 ? 52.281 35.728 54.277 1.00 35.28 501 SER A C 1
ATOM 3977 O O . SER A 1 501 ? 52.540 35.671 53.083 1.00 35.28 501 SER A O 1
ATOM 3979 N N . LEU A 1 502 ? 51.668 36.755 54.884 1.00 36.31 502 LEU A N 1
ATOM 3980 C CA . LEU A 1 502 ? 51.640 38.193 54.565 1.00 36.31 502 LEU A CA 1
ATOM 3981 C C . LEU A 1 502 ? 51.364 38.690 53.131 1.00 36.31 502 LEU A C 1
ATOM 3983 O O . LEU A 1 502 ? 52.130 38.461 52.206 1.00 36.31 502 LEU A O 1
ATOM 3987 N N . GLY A 1 503 ? 50.390 39.604 53.021 1.00 32.25 503 GLY A N 1
ATOM 3988 C CA . GLY A 1 503 ? 50.418 40.630 51.971 1.00 32.25 503 GLY A CA 1
ATOM 3989 C C . GLY A 1 503 ? 49.063 41.217 51.596 1.00 32.25 503 GLY A C 1
ATOM 3990 O O . GLY A 1 503 ? 48.368 40.702 50.734 1.00 32.25 503 GLY A O 1
ATOM 3991 N N . GLN A 1 504 ? 48.716 42.319 52.252 1.00 34.03 504 GLN A N 1
ATOM 3992 C CA . GLN A 1 504 ? 47.652 43.274 51.931 1.00 34.03 504 GLN A CA 1
ATOM 3993 C C . GLN A 1 504 ? 47.523 43.602 50.425 1.00 34.03 504 GLN A C 1
ATOM 3995 O O . GLN A 1 504 ? 48.528 43.841 49.770 1.00 34.03 504 GLN A O 1
ATOM 4000 N N . HIS A 1 505 ? 46.298 43.746 49.900 1.00 34.84 505 HIS A N 1
ATOM 4001 C CA . HIS A 1 505 ? 45.689 45.061 49.614 1.00 34.84 505 HIS A CA 1
ATOM 4002 C C . HIS A 1 505 ? 44.362 44.942 48.831 1.00 34.84 505 HIS A C 1
ATOM 4004 O O . HIS A 1 505 ? 44.298 44.421 47.725 1.00 34.84 505 HIS A O 1
ATOM 4010 N N . THR A 1 506 ? 43.299 45.472 49.449 1.00 34.81 506 THR A N 1
ATOM 4011 C CA . THR A 1 506 ? 42.227 46.316 48.873 1.00 34.81 506 THR A CA 1
ATOM 4012 C C . THR A 1 506 ? 41.989 46.313 47.353 1.00 34.81 506 THR A C 1
ATOM 4014 O O . THR A 1 506 ? 42.844 46.800 46.633 1.00 34.81 506 THR A O 1
ATOM 4017 N N . VAL A 1 507 ? 40.747 46.053 46.907 1.00 38.56 507 VAL A N 1
ATOM 4018 C CA . VAL A 1 507 ? 39.832 47.090 46.367 1.00 38.56 507 VAL A CA 1
ATOM 4019 C C . VAL A 1 507 ? 38.368 46.672 46.584 1.00 38.56 507 VAL A C 1
ATOM 4021 O O . VAL A 1 507 ? 37.960 45.523 46.464 1.00 38.56 507 VAL A O 1
ATOM 4024 N N . ARG A 1 508 ? 37.606 47.688 46.971 1.00 36.75 508 ARG A N 1
ATOM 4025 C CA . ARG A 1 508 ? 36.256 47.778 47.518 1.00 36.75 508 ARG A CA 1
ATOM 4026 C C . ARG A 1 508 ? 35.284 48.215 46.414 1.00 36.75 508 ARG A C 1
ATOM 4028 O O . ARG A 1 508 ? 35.574 49.220 45.775 1.00 36.75 508 ARG A O 1
ATOM 4035 N N . ARG A 1 509 ? 34.101 47.593 46.293 1.00 37.16 509 ARG A N 1
ATOM 4036 C CA . ARG A 1 509 ? 32.797 48.307 46.221 1.00 37.16 509 ARG A CA 1
ATOM 4037 C C . ARG A 1 509 ? 31.587 47.358 46.184 1.00 37.16 509 ARG A C 1
ATOM 4039 O O . ARG A 1 509 ? 31.282 46.737 45.176 1.00 37.16 509 ARG A O 1
ATOM 4046 N N . ARG A 1 510 ? 30.877 47.327 47.318 1.00 40.44 510 ARG A N 1
ATOM 4047 C CA . ARG A 1 510 ? 29.417 47.157 47.438 1.00 40.44 510 ARG A CA 1
ATOM 4048 C C . ARG A 1 510 ? 28.743 48.524 47.278 1.00 40.44 510 ARG A C 1
ATOM 4050 O O . ARG A 1 510 ? 29.363 49.513 47.660 1.00 40.44 510 ARG A O 1
ATOM 4057 N N . LEU A 1 511 ? 27.481 48.516 46.841 1.00 38.69 511 LEU A N 1
ATOM 4058 C CA . LEU A 1 511 ? 26.312 49.309 47.296 1.00 38.69 511 LEU A CA 1
ATOM 4059 C C . LEU A 1 511 ? 25.181 48.970 46.298 1.00 38.69 511 LEU A C 1
ATOM 4061 O O . LEU A 1 511 ? 25.349 49.220 45.114 1.00 38.69 511 LEU A O 1
ATOM 4065 N N . LEU A 1 512 ? 24.176 48.136 46.587 1.00 40.94 512 LEU A N 1
ATOM 4066 C CA . LEU A 1 512 ? 23.014 48.263 47.485 1.00 40.94 512 LEU A CA 1
ATOM 4067 C C . LEU A 1 512 ? 22.152 49.532 47.321 1.00 40.94 512 LEU A C 1
ATOM 4069 O O . LEU A 1 512 ? 22.564 50.617 47.710 1.00 40.94 512 LEU A O 1
ATOM 4073 N N . ALA A 1 513 ? 20.907 49.244 46.908 1.00 38.59 513 ALA A N 1
ATOM 4074 C CA . ALA A 1 513 ? 19.616 49.783 47.348 1.00 38.59 513 ALA A CA 1
ATOM 4075 C C . ALA A 1 513 ? 19.143 51.161 46.853 1.00 38.59 513 ALA A C 1
ATOM 4077 O O . ALA A 1 513 ? 19.743 52.177 47.173 1.00 38.59 513 ALA A O 1
ATOM 4078 N N . GLN A 1 514 ? 17.937 51.185 46.261 1.00 29.94 514 GLN A N 1
ATOM 4079 C CA . GLN A 1 514 ? 16.815 51.952 46.824 1.00 29.94 514 GLN A CA 1
ATOM 4080 C C . GLN A 1 514 ? 15.452 51.593 46.198 1.00 29.94 514 GLN A C 1
ATOM 4082 O O . GLN A 1 514 ? 15.286 51.573 44.983 1.00 29.94 514 GLN A O 1
ATOM 4087 N N . LYS A 1 515 ? 14.484 51.333 47.085 1.00 35.47 515 LYS A N 1
ATOM 4088 C CA . LYS A 1 515 ? 13.026 51.451 46.900 1.00 35.47 515 LYS A CA 1
ATOM 4089 C C . LYS A 1 515 ? 12.649 52.930 47.152 1.00 35.47 515 LYS A C 1
ATOM 4091 O O . LYS A 1 515 ? 13.386 53.577 47.901 1.00 35.47 515 LYS A O 1
ATOM 4096 N N . PRO A 1 516 ? 11.540 53.469 46.612 1.00 50.09 516 PRO A N 1
ATOM 4097 C CA . PRO A 1 516 ? 10.342 53.601 47.461 1.00 50.09 516 PRO A CA 1
ATOM 4098 C C . PRO A 1 516 ? 8.987 53.470 46.724 1.00 50.09 516 PRO A C 1
ATOM 4100 O O . PRO A 1 516 ? 8.878 53.697 45.523 1.00 50.09 516 PRO A O 1
ATOM 4103 N N . ASP A 1 517 ? 7.953 53.123 47.500 1.00 44.34 517 ASP A N 1
ATOM 4104 C CA . ASP A 1 517 ? 6.524 53.222 47.157 1.00 44.34 517 ASP A CA 1
ATOM 4105 C C . ASP A 1 517 ? 6.022 54.668 47.339 1.00 44.34 517 ASP A C 1
ATOM 4107 O O . ASP A 1 517 ? 6.511 55.343 48.244 1.00 44.34 517 ASP A O 1
ATOM 4111 N N . LEU A 1 518 ? 5.002 55.094 46.571 1.00 39.00 518 LEU A N 1
ATOM 4112 C CA . LEU A 1 518 ? 3.831 55.872 47.039 1.00 39.00 518 LEU A CA 1
ATOM 4113 C C . LEU A 1 518 ? 2.883 56.278 45.883 1.00 39.00 518 LEU A C 1
ATOM 4115 O O . LEU A 1 518 ? 3.228 57.111 45.054 1.00 39.00 518 LEU A O 1
ATOM 4119 N N . GLY A 1 519 ? 1.643 55.778 45.943 1.00 34.06 519 GLY A N 1
ATOM 4120 C CA . GLY A 1 519 ? 0.430 56.609 45.847 1.00 34.06 519 GLY A CA 1
ATOM 4121 C C . GLY A 1 519 ? -0.269 56.824 44.488 1.00 34.06 519 GLY A C 1
ATOM 4122 O O . GLY A 1 519 ? 0.365 56.738 43.445 1.00 34.06 519 GLY A O 1
ATOM 4123 N N . PRO A 1 520 ? -1.598 57.083 44.491 1.00 55.66 520 PRO A N 1
ATOM 4124 C CA . PRO A 1 520 ? -2.524 56.615 43.455 1.00 55.66 520 PRO A CA 1
ATOM 4125 C C . PRO A 1 520 ? -3.152 57.734 42.603 1.00 55.66 520 PRO A C 1
ATOM 4127 O O . PRO A 1 520 ? -3.258 58.879 43.032 1.00 55.66 520 PRO A O 1
ATOM 4130 N N . SER A 1 521 ? -3.675 57.385 41.423 1.00 36.88 521 SER A N 1
ATOM 4131 C CA . SER A 1 521 ? -4.737 58.162 40.763 1.00 36.88 521 SER A CA 1
ATOM 4132 C C . SER A 1 521 ? -5.540 57.316 39.765 1.00 36.88 521 SER A C 1
ATOM 4134 O O . SER A 1 521 ? -5.032 56.795 38.777 1.00 36.88 521 SER A O 1
ATOM 4136 N N . THR A 1 522 ? -6.831 57.189 40.058 1.00 37.03 522 THR A N 1
ATOM 4137 C CA . THR A 1 522 ? -7.936 56.960 39.114 1.00 37.03 522 THR A CA 1
ATOM 4138 C C . THR A 1 522 ? -8.044 58.166 38.158 1.00 37.03 522 THR A C 1
ATOM 4140 O O . THR A 1 522 ? -7.684 59.272 38.567 1.00 37.03 522 THR A O 1
ATOM 4143 N N . PRO A 1 523 ? -8.583 58.023 36.927 1.00 46.91 523 PRO A N 1
ATOM 4144 C CA . PRO A 1 523 ? -10.040 58.131 36.786 1.00 46.91 523 PRO A CA 1
ATOM 4145 C C . PRO A 1 523 ? -10.703 57.254 35.699 1.00 46.91 523 PRO A C 1
ATOM 4147 O O . PRO A 1 523 ? -10.112 56.863 34.698 1.00 46.91 523 PRO A O 1
ATOM 4150 N N . LEU A 1 524 ? -11.992 57.003 35.954 1.00 35.41 524 LEU A N 1
ATOM 4151 C CA . LEU A 1 524 ? -13.128 56.797 35.043 1.00 35.41 524 LEU A CA 1
ATOM 4152 C C . LEU A 1 524 ? -12.885 56.793 33.516 1.00 35.41 524 LEU A C 1
ATOM 4154 O O . LEU A 1 524 ? -12.544 57.827 32.949 1.00 35.41 524 LEU A O 1
ATOM 4158 N N . ARG A 1 525 ? -13.392 55.749 32.832 1.00 33.28 525 ARG A N 1
ATOM 4159 C CA . ARG A 1 525 ? -14.415 55.940 31.779 1.00 33.28 525 ARG A CA 1
ATOM 4160 C C . ARG A 1 525 ? -15.235 54.677 31.484 1.00 33.28 525 ARG A C 1
ATOM 4162 O O . ARG A 1 525 ? -14.705 53.585 31.320 1.00 33.28 525 ARG A O 1
ATOM 4169 N N . GLN A 1 526 ? -16.545 54.892 31.426 1.00 34.31 526 GLN A N 1
ATOM 4170 C CA . GLN A 1 526 ? -17.632 53.966 31.112 1.00 34.31 526 GLN A CA 1
ATOM 4171 C C . GLN A 1 526 ? -17.772 53.713 29.597 1.00 34.31 526 GLN A C 1
ATOM 4173 O O . GLN A 1 526 ? -17.538 54.620 28.800 1.00 34.31 526 GLN A O 1
ATOM 4178 N N . SER A 1 527 ? -18.235 52.517 29.219 1.00 34.22 527 SER A N 1
ATOM 4179 C CA . SER A 1 527 ? -19.304 52.224 28.226 1.00 34.22 527 SER A CA 1
ATOM 4180 C C . SER A 1 527 ? -19.312 50.704 27.972 1.00 34.22 527 SER A C 1
ATOM 4182 O O . SER A 1 527 ? -18.322 50.132 27.541 1.00 34.22 527 SER A O 1
ATOM 4184 N N . LEU A 1 528 ? -20.277 49.947 28.506 1.00 36.50 528 LEU A N 1
ATOM 4185 C CA . LEU A 1 528 ? -21.569 49.617 27.883 1.00 36.50 528 LEU A CA 1
ATOM 4186 C C . LEU A 1 528 ? -21.443 49.145 26.427 1.00 36.50 528 LEU A C 1
ATOM 4188 O O . LEU A 1 528 ? -21.448 49.963 25.520 1.00 36.50 528 LEU A O 1
ATOM 4192 N N . THR A 1 529 ? -21.452 47.827 26.213 1.00 37.34 529 THR A N 1
ATOM 4193 C CA . THR A 1 529 ? -22.387 47.191 25.268 1.00 37.34 529 THR A CA 1
ATOM 4194 C C . THR A 1 529 ? -22.709 45.769 25.731 1.00 37.34 529 THR A C 1
ATOM 4196 O O . THR A 1 529 ? -21.853 44.907 25.910 1.00 37.34 529 THR A O 1
ATOM 4199 N N . SER A 1 530 ? -23.995 45.569 25.979 1.00 33.38 530 SER A N 1
ATOM 4200 C CA . SER A 1 530 ? -24.690 44.308 26.189 1.00 33.38 530 SER A CA 1
ATOM 4201 C C . SER A 1 530 ? -24.692 43.475 24.907 1.00 33.38 530 SER A C 1
ATOM 4203 O O . SER A 1 530 ? -25.108 43.979 23.866 1.00 33.38 530 SER A O 1
ATOM 4205 N N . SER A 1 531 ? -24.318 42.196 24.987 1.00 36.12 531 SER A N 1
ATOM 4206 C CA . SER A 1 531 ? -24.660 41.213 23.956 1.00 36.12 531 SER A CA 1
ATOM 4207 C C . SER A 1 531 ? -25.348 40.013 24.595 1.00 36.12 531 SER A C 1
ATOM 4209 O O . SER A 1 531 ? -24.836 39.345 25.495 1.00 36.12 531 SER A O 1
ATOM 4211 N N . THR A 1 532 ? -26.583 39.852 24.158 1.00 36.56 532 THR A N 1
ATOM 4212 C CA . THR A 1 532 ? -27.661 39.002 24.636 1.00 36.56 532 THR A CA 1
ATOM 4213 C C . THR A 1 532 ? -27.409 37.545 24.242 1.00 36.56 532 THR A C 1
ATOM 4215 O O . THR A 1 532 ? -27.242 37.228 23.068 1.00 36.56 532 THR A O 1
ATOM 4218 N N . LYS A 1 533 ? -27.426 36.633 25.222 1.00 35.31 533 LYS A N 1
ATOM 4219 C CA . LYS A 1 533 ? -27.548 35.183 24.996 1.00 35.31 533 LYS A CA 1
ATOM 4220 C C . LYS A 1 533 ? -28.988 34.856 24.573 1.00 35.31 533 LYS A C 1
ATOM 4222 O O . LYS A 1 533 ? -29.896 35.188 25.338 1.00 35.31 533 LYS A O 1
ATOM 4227 N N . PRO A 1 534 ? -29.234 34.154 23.454 1.00 43.62 534 PRO A N 1
ATOM 4228 C CA . PRO A 1 534 ? -30.540 33.570 23.202 1.00 43.62 534 PRO A CA 1
ATOM 4229 C C . PRO A 1 534 ? -30.705 32.286 24.026 1.00 43.62 534 PRO A C 1
ATOM 4231 O O . PRO A 1 534 ? -29.909 31.350 23.958 1.00 43.62 534 PRO A O 1
ATOM 4234 N N . ARG A 1 535 ? -31.754 32.296 24.848 1.00 33.03 535 ARG A N 1
ATOM 4235 C CA . ARG A 1 535 ? -32.277 31.187 25.645 1.00 33.03 535 ARG A CA 1
ATOM 4236 C C . ARG A 1 535 ? -33.239 30.402 24.756 1.00 33.03 535 ARG A C 1
ATOM 4238 O O . ARG A 1 535 ? -34.361 30.847 24.540 1.00 33.03 535 ARG A O 1
ATOM 4245 N N . THR A 1 536 ? -32.803 29.262 24.232 1.00 39.25 536 THR A N 1
ATOM 4246 C CA . THR A 1 536 ? -33.677 28.343 23.493 1.00 39.25 536 THR A CA 1
ATOM 4247 C C . THR A 1 536 ? -34.647 27.693 24.478 1.00 39.25 536 THR A C 1
ATOM 4249 O O . THR A 1 536 ? -34.239 26.967 25.384 1.00 39.25 536 THR A O 1
ATOM 4252 N N . GLN A 1 537 ? -35.926 28.034 24.339 1.00 37.75 537 GLN A N 1
ATOM 4253 C CA . GLN A 1 537 ? -37.038 27.421 25.054 1.00 37.75 537 GLN A CA 1
ATOM 4254 C C . GLN A 1 537 ? -37.287 26.015 24.500 1.00 37.75 537 GLN A C 1
ATOM 4256 O O . GLN A 1 537 ? -37.340 25.813 23.288 1.00 37.75 537 GLN A O 1
ATOM 4261 N N . ALA A 1 538 ? -37.424 25.056 25.412 1.00 38.44 538 ALA A N 1
ATOM 4262 C CA . ALA A 1 538 ? -37.895 23.712 25.130 1.00 38.44 538 ALA A CA 1
ATOM 4263 C C . ALA A 1 538 ? -39.389 23.757 24.776 1.00 38.44 538 ALA A C 1
ATOM 4265 O O . ALA A 1 538 ? -40.187 24.321 25.527 1.00 38.44 538 ALA A O 1
ATOM 4266 N N . ALA A 1 539 ? -39.748 23.167 23.638 1.00 41.66 539 ALA A N 1
ATOM 4267 C CA . ALA A 1 539 ? -41.131 22.910 23.262 1.00 41.66 539 ALA A CA 1
ATOM 4268 C C . ALA A 1 539 ? -41.644 21.650 23.993 1.00 41.66 539 ALA A C 1
ATOM 4270 O O . ALA A 1 539 ? -40.884 20.684 24.119 1.00 41.66 539 ALA A O 1
ATOM 4271 N N . PRO A 1 540 ? -42.900 21.632 24.476 1.00 45.00 540 PRO A N 1
ATOM 4272 C CA . PRO A 1 540 ? -43.495 20.450 25.079 1.00 45.00 540 PRO A CA 1
ATOM 4273 C C . PRO A 1 540 ? -43.960 19.445 24.017 1.00 45.00 540 PRO A C 1
ATOM 4275 O O . PRO A 1 540 ? -44.414 19.815 22.935 1.00 45.00 540 PRO A O 1
ATOM 4278 N N . ALA A 1 541 ? -43.832 18.165 24.362 1.00 43.53 541 ALA A N 1
ATOM 4279 C CA . ALA A 1 541 ? -44.277 17.022 23.577 1.00 43.53 541 ALA A CA 1
ATOM 4280 C C . ALA A 1 541 ? -45.810 17.004 23.396 1.00 43.53 541 ALA A C 1
ATOM 4282 O O . ALA A 1 541 ? -46.527 17.348 24.338 1.00 43.53 541 ALA A O 1
ATOM 4283 N N . PRO A 1 542 ? -46.329 16.552 22.241 1.00 49.06 542 PRO A N 1
ATOM 4284 C CA . PRO A 1 542 ? -47.746 16.266 22.094 1.00 49.06 542 PRO A CA 1
ATOM 4285 C C . PRO A 1 542 ? -48.067 14.905 22.729 1.00 49.06 542 PRO A C 1
ATOM 4287 O O . PRO A 1 542 ? -47.494 13.880 22.360 1.00 49.06 542 PRO A O 1
ATOM 4290 N N . GLN A 1 543 ? -48.983 14.911 23.699 1.00 35.84 543 GLN A N 1
ATOM 4291 C CA . GLN A 1 543 ? -49.673 13.716 24.177 1.00 35.84 543 GLN A CA 1
ATOM 4292 C C . GLN A 1 543 ? -50.621 13.240 23.071 1.00 35.84 543 GLN A C 1
ATOM 4294 O O . GLN A 1 543 ? -51.515 13.976 22.661 1.00 35.84 543 GLN A O 1
ATOM 4299 N N . LEU A 1 544 ? -50.383 12.029 22.573 1.00 41.47 544 LEU A N 1
ATOM 4300 C CA . LEU A 1 544 ? -51.284 11.313 21.678 1.00 41.47 544 LEU A CA 1
ATOM 4301 C C . LEU A 1 544 ? -52.097 10.349 22.540 1.00 41.47 544 LEU A C 1
ATOM 4303 O O . LEU A 1 544 ? -51.560 9.398 23.106 1.00 41.47 544 LEU A O 1
ATOM 4307 N N . ASP A 1 545 ? -53.370 10.691 22.675 1.00 37.75 545 ASP A N 1
ATOM 4308 C CA . ASP A 1 545 ? -54.428 9.912 23.298 1.00 37.75 545 ASP A CA 1
ATOM 4309 C C . ASP A 1 545 ? -54.857 8.820 22.303 1.00 37.75 545 ASP A C 1
ATOM 4311 O O . ASP A 1 545 ? -55.235 9.122 21.170 1.00 37.75 545 ASP A O 1
ATOM 4315 N N . LEU A 1 546 ? -54.720 7.551 22.687 1.00 40.66 546 LEU A N 1
ATOM 4316 C CA . LEU A 1 546 ? -55.229 6.400 21.938 1.00 40.66 546 LEU A CA 1
ATOM 4317 C C . LEU A 1 546 ? -56.028 5.536 22.911 1.00 40.66 546 LEU A C 1
ATOM 4319 O O . LEU A 1 546 ? -55.508 4.594 23.507 1.00 40.66 546 LEU A O 1
ATOM 4323 N N . SER A 1 547 ? -57.297 5.903 23.057 1.00 42.88 547 SER A N 1
ATOM 4324 C CA . SER A 1 547 ? -58.351 5.085 23.645 1.00 42.88 547 SER A CA 1
ATOM 4325 C C . SER A 1 547 ? -59.434 4.909 22.578 1.00 42.88 547 SER A C 1
ATOM 4327 O O . SER A 1 547 ? -60.142 5.865 22.301 1.00 42.88 547 SER A O 1
ATOM 4329 N N . GLU A 1 548 ? -59.498 3.735 21.949 1.00 40.12 548 GLU A N 1
ATOM 4330 C CA . GLU A 1 548 ? -60.663 3.140 21.254 1.00 40.12 548 GLU A CA 1
ATOM 4331 C C . GLU A 1 548 ? -60.173 1.786 20.696 1.00 40.12 548 GLU A C 1
ATOM 4333 O O . GLU A 1 548 ? -59.237 1.727 19.903 1.00 40.12 548 GLU A O 1
ATOM 4338 N N . GLU A 1 549 ? -60.504 0.658 21.325 1.00 38.25 549 GLU A N 1
ATOM 4339 C CA . GLU A 1 549 ? -61.762 -0.085 21.140 1.00 38.25 549 GLU A CA 1
ATOM 4340 C C . GLU A 1 549 ? -61.839 -0.711 19.738 1.00 38.25 549 GLU A C 1
ATOM 4342 O O . GLU A 1 549 ? -62.036 -0.012 18.749 1.00 38.25 549 GLU A O 1
ATOM 4347 N N . ASN A 1 550 ? -61.624 -2.032 19.651 1.00 39.03 550 ASN A N 1
ATOM 4348 C CA . ASN A 1 550 ? -62.422 -2.931 18.810 1.00 39.03 550 ASN A CA 1
ATOM 4349 C C . ASN A 1 550 ? -62.057 -4.413 19.019 1.00 39.03 550 ASN A C 1
ATOM 4351 O O . ASN A 1 550 ? -60.892 -4.806 19.094 1.00 39.03 550 ASN A O 1
ATOM 4355 N N . ASP A 1 551 ? -63.128 -5.191 19.118 1.00 43.41 551 ASP A N 1
ATOM 4356 C CA . ASP A 1 551 ? -63.280 -6.603 19.458 1.00 43.41 551 ASP A CA 1
ATOM 4357 C C . ASP A 1 551 ? -62.620 -7.628 18.506 1.00 43.41 551 ASP A C 1
ATOM 4359 O O . ASP A 1 551 ? -62.284 -7.316 17.360 1.00 43.41 551 ASP A O 1
ATOM 4363 N N . PRO A 1 552 ? -62.481 -8.900 18.943 1.00 49.91 552 PRO A N 1
ATOM 4364 C CA . PRO A 1 552 ? -62.035 -10.006 18.095 1.00 49.91 552 PRO A CA 1
ATOM 4365 C C . PRO A 1 552 ? -63.183 -10.561 17.229 1.00 49.91 552 PRO A C 1
ATOM 4367 O O . PRO A 1 552 ? -64.304 -10.705 17.725 1.00 49.91 552 PRO A O 1
ATOM 4370 N N . PRO A 1 553 ? -62.945 -10.980 15.968 1.00 53.34 553 PRO A N 1
ATOM 4371 C CA . PRO A 1 553 ? -63.972 -11.672 15.218 1.00 53.34 553 PRO A CA 1
ATOM 4372 C C . PRO A 1 553 ? -64.016 -13.152 15.595 1.00 53.34 553 PRO A C 1
ATOM 4374 O O . PRO A 1 553 ? -63.014 -13.872 15.639 1.00 53.34 553 PRO A O 1
ATOM 4377 N N . ALA A 1 554 ? -65.247 -13.572 15.844 1.00 44.97 554 ALA A N 1
ATOM 4378 C CA . ALA A 1 554 ? -65.663 -14.938 16.026 1.00 44.97 554 ALA A CA 1
ATOM 4379 C C . ALA A 1 554 ? -65.508 -15.781 14.748 1.00 44.97 554 ALA A C 1
ATOM 4381 O O . ALA A 1 554 ? -65.583 -15.318 13.613 1.00 44.97 554 ALA A O 1
ATOM 4382 N N . THR A 1 555 ? -65.349 -17.068 15.017 1.00 51.50 555 THR A N 1
ATOM 4383 C CA . THR A 1 555 ? -65.538 -18.257 14.185 1.00 51.50 555 THR A CA 1
ATOM 4384 C C . THR A 1 555 ? -66.751 -18.245 13.233 1.00 51.50 555 THR A C 1
ATOM 4386 O O . THR A 1 555 ? -67.876 -18.048 13.688 1.00 51.50 555 THR A O 1
ATOM 4389 N N . ALA A 1 556 ? -66.535 -18.652 11.975 1.00 47.66 556 ALA A N 1
ATOM 4390 C CA . ALA A 1 556 ? -67.464 -19.393 11.094 1.00 47.66 556 ALA A CA 1
ATOM 4391 C C . ALA A 1 556 ? -66.591 -20.115 10.033 1.00 47.66 556 ALA A C 1
ATOM 4393 O O . ALA A 1 556 ? -65.702 -19.479 9.478 1.00 47.66 556 ALA A O 1
ATOM 4394 N N . LYS A 1 557 ? -66.515 -21.452 9.939 1.00 47.28 557 LYS A N 1
ATOM 4395 C CA . LYS A 1 557 ? -67.448 -22.457 9.374 1.00 47.28 557 LYS A CA 1
ATOM 4396 C C . LYS A 1 557 ? -67.843 -22.243 7.898 1.00 47.28 557 LYS A C 1
ATOM 4398 O O . LYS A 1 557 ? -68.517 -21.263 7.620 1.00 47.28 557 LYS A O 1
ATOM 4403 N N . GLU A 1 558 ? -67.504 -23.271 7.095 1.00 42.09 558 GLU A N 1
ATOM 4404 C CA . GLU A 1 558 ? -68.069 -23.721 5.790 1.00 42.09 558 GLU A CA 1
ATOM 4405 C C . GLU A 1 558 ? -67.870 -22.755 4.598 1.00 42.09 558 GLU A C 1
ATOM 4407 O O . GLU A 1 558 ? -68.043 -21.555 4.748 1.00 42.09 558 GLU A O 1
ATOM 4412 N N . GLU A 1 559 ? -67.432 -23.151 3.395 1.00 49.19 559 GLU A N 1
ATOM 4413 C CA . GLU A 1 559 ? -67.439 -24.421 2.628 1.00 49.19 559 GLU A CA 1
ATOM 4414 C C . GLU A 1 559 ? -66.051 -24.860 2.123 1.00 49.19 559 GLU A C 1
ATOM 4416 O O . GLU A 1 559 ? -65.198 -23.982 1.847 1.00 49.19 559 GLU A O 1
#

Radius of gyration: 33.74 Å; chains: 1; bounding box: 121×86×85 Å

Sequence (559 aa):
MEQLNQLWVLTDQAHAWSAQMVVASHEAWLWTEDQMQRHLPPEFAEEVRAALLSTAECLRLWAIVGWSMTRTVASLAHEHPFWFGGVLAAIVTLLAVRWAVRWLYYKIQQHVVRLEQRLRHWQHRTMQTSSRAWRWIICVMPHIIFTSLFSLALLSPHSRRFLDDTRTLFTLGVIIPICLSLATLLPLELDDGSNDAAEDANDRPAAARKHQSMGAPQREILNLARRSWVSYWSALALLFTMTQPPFVVSLLPMIPLATAASSGIVLWLWLPFVHGCEVVADGWHWVLRTALPLLATRQEALTTQTGMITNIVVPAIKGSLPAAVQNFVEPIVQGGLVVVVAIPFFFSPRFIQHFGCALVGALVPAYKALDILGRPSLLKPQGQDTRTPAPMSEPMSALILHWLQYWVAAVLFYAAHEFLEGPLSALPFWYDAEIVAYLWLQLPYYRGAELVTSTLVQIRPVQHVLLPFSPVRSVQRIRLGTAQPRPGSRLSGATLGASPSLGQHTVRRRLLAQKPDLGPSTPLRQSLTSSTKPRTQAAPAPQLDLSEENDPPATAKEE

Organism: Monosiga brevicollis (NCBI:txid81824)

pLDDT: mean 71.13, std 19.14, range [29.94, 97.62]

Foldseek 3Di:
DVVVVVVVVVVVVVVVVLVVVVVLLVVVLVVVLVVCVVPDDPVVSVVVVVLSVLVSVLVSLVVVLVVVLVVQLVVLVPPDPDPPSNVVSVVVSVVVSLVSCLVSVLSVCVSLVVSLVVLVVVLVVCVVVDDPVVNVVSLCVLVVVLVVVLVSLCVDVVSVVLLLDPVNLCCLQFVVLLLLLLLLLQPPPPDPPDVVVVVPVPPPDPVVVPDDDPPPVLVVVSLVSLLLSLLLLLLLLVVVLVCPDPVNVVCQVVDVCSSSVSSSLSCCSPRPNNVSSVVSLVVVVVVCVVVVVVVVVVVVVVCVVVVVVCVVVLVVVLVPDDPVCNVVSVLCVVVVVLVVLLVVLVVDPPVVLVSSLSCNLHNVLSVVSSVLSVPPPCVPVVPDDDDDDDPRPPVSSVVSSLSSLLSSQSSVVVVVCVVCVVPQVPDPCSSVVSSVLSVCSPRVVNCSSVVSSVVQSPPVVSVVSSVSSNPSVVVVVVCVVPPDPPPDPPPDDDDDDDYDDDDDDDDDDDDDDDDDDDDDDDDDDDDDDDDDDDDDDDDDDDDDDDDDDDDDDDDDDDD